Protein AF-0000000086878073 (afdb_homodimer)

Foldseek 3Di:
DPPQQAEDDDDDALPAQKDKDAQDFDAQVPWPFHPAFQWKKKKAWQAAWWWKDWQLAIAIDGHQKMFTAHHLIQMTIGADNVTGITMMMMTGHLVRLCVLVPPCSCVLCVVNVVCVVQVPTMDRHDPVRSVVLVVLSVLLVVLSVVSDPCSVVVNSVSVSVNSVSVSVVCVVPNDDPPRPGDDDPLSRVCSVCVQVVLLVDDDLCVSCVSSVHDSVVSQVRCCNRRVDGPVSSSLSQLLSQLLVVLQPDDDDLVVSCNSSRHPDSVVNQVSNCSHVVDGSVVSSVVVVD/DPPQQAEDDDDDALPAQKDKDAQDFDAQVPWPQHAAFQWKKKKAWQAAWWWKDWQLAIAIDGHQKMFTAHHLIQMTIGADNVTGITMMMMTGHLVRLCVLVPPCSCVLCVVNVVCVVQVPTMDRHDPVRSVVLVVLSVLLVVLSVVSDPCSVVVNSVSVSVNSVSVSVVCVVPNDDPPRPGDDDPLSRVCSVCVQVVLLVDDDLCVSCVSSVHDSVVSQVRCCNRRVDGPVSSSLSQLLSQLLVVLQPDDDDLVVSCNSSRHPDSVVNQVSNCSHVVDGSVVSSVVVVD

Secondary structure (DSSP, 8-state):
----SSB-PPPPBTTBSEEEEEEEE--GGG--S--B-SSEEEEEEEE-EEEEEETTEEEEEETTEEEEE-SS--EEEEE-SSSPPEEEEEEE-HHHHHHHHGGGHHHHHHHHHHHHHHT--EEEPPHHHHHHHHHHHHHHHHHHHH--TTHHHHHHHHHHHHHHHHHHHHHHSPPP----B-S-HHHHHHHHTHHHHHTT---HHHHHHHHTS-HHHHHHHHHHHHSS-HHHHHHHHHHHHHHHHHHH----HHHHHHHTT-S-HHHHHHHHHHHHSS-HHHHHHHHH-/----SSB-PPPPBTTBSEEEEEEEE--GGG--S--B-SSEEEEEEEE-EEEEEETTEEEEEETTEEEEE-TT--EEEEE-SSSPPEEEEEEE-HHHHHHHHGGGHHHHHHHHHHHHHHT--EEEPPHHHHHHHHHHHHHHHHHHHH--TTHHHHHHHHHHHHHHHHHHHHHHSPPP----B-S-HHHHHHHHTHHHHHTT---HHHHHHHHTS-HHHHHHHHHHHHSS-HHHHHHHHHHHHHHHHHHH----HHHHHHHTT-S-HHHHHHHHHHHHSS-HHHHHHHH--

Organism: NCBI:txid248903

Radius of gyration: 31.37 Å; Cα contacts (8 Å, |Δi|>4): 932; chains: 2; bounding box: 52×98×57 Å

Solvent-accessible surface area (backbone atoms only — not comparable to full-atom values): 30528 Å² total; per-residue (Å²): 128,80,76,40,82,43,48,42,85,79,71,58,41,91,89,36,65,32,35,73,48,74,68,42,67,50,52,76,84,66,54,77,65,35,40,27,33,71,38,28,36,41,38,41,29,71,34,42,28,31,35,30,23,46,75,46,42,36,31,62,41,39,55,38,30,34,35,51,42,39,42,61,40,49,35,28,74,45,42,33,88,88,47,38,27,26,28,29,39,41,37,34,36,64,66,55,43,41,69,59,45,48,90,52,23,63,65,58,52,41,52,40,52,47,23,62,74,68,67,40,43,58,38,80,49,53,73,70,52,42,53,53,53,48,49,38,52,50,52,33,50,51,27,64,69,64,65,47,92,61,20,67,58,50,30,52,42,39,49,50,53,48,46,50,53,51,45,51,46,40,70,78,52,60,67,62,69,74,67,53,71,31,78,59,66,53,57,40,56,47,36,66,49,38,74,76,36,42,58,77,59,79,45,64,62,60,51,13,54,73,54,71,47,51,51,68,57,42,53,50,52,44,26,68,54,54,59,38,49,70,66,58,46,52,51,52,49,26,43,47,50,36,53,53,49,47,72,74,46,86,68,51,69,64,56,43,33,50,72,35,36,42,92,41,65,71,57,39,52,53,51,36,24,54,66,70,72,42,46,70,70,55,49,40,54,60,70,74,95,127,82,74,41,83,45,45,41,85,79,72,58,41,91,88,37,65,32,36,72,47,74,69,42,65,49,50,77,83,66,53,77,69,34,36,27,34,70,37,30,36,39,36,40,28,70,35,43,29,31,36,32,24,46,75,47,41,37,30,63,40,38,56,38,29,34,36,52,44,40,42,61,40,48,36,29,74,44,44,33,88,88,45,38,27,27,29,30,39,41,35,32,36,64,66,55,43,44,69,59,45,48,88,52,22,62,65,59,52,42,53,39,51,48,23,59,75,68,69,40,42,58,38,80,47,52,73,70,54,40,53,52,52,49,48,38,51,50,50,32,50,51,28,64,68,65,66,47,92,61,20,65,57,50,31,53,43,39,49,50,52,47,46,51,53,51,47,51,45,40,71,77,52,61,66,63,68,72,66,54,71,31,76,59,65,54,55,40,54,49,36,66,48,37,74,76,36,43,57,76,59,78,45,66,65,61,52,12,55,74,52,72,46,51,52,66,56,43,52,50,52,44,26,68,54,56,64,38,49,71,66,58,46,51,51,51,48,27,43,46,49,34,54,53,47,48,73,75,46,86,70,50,70,64,56,43,32,49,71,35,37,42,93,41,67,70,57,38,51,53,52,36,23,54,67,70,72,43,44,69,67,56,49,41,54,59,70,74,96

Nearest PDB structures (foldseek):
  3w6v-assembly1_A  TM=9.487E-01  e=1.394E-05  Streptomyces griseus
  3lsg-assembly1_A  TM=8.887E-01  e=6.206E-06  Fusobacterium nucleatum subsp. nucleatum
  6nwj-assembly1_B  TM=7.439E-01  e=1.610E-06  Clostridium perfringens str. 13
  6nwo-assembly1_A  TM=7.585E-01  e=8.579E-06  Clostridium perfringens str. 13
  4fe7-assembly1_A-2  TM=6.976E-01  e=1.321E-05  Escherichia coli

Structure (mmCIF, N/CA/C/O backbone):
data_AF-0000000086878073-model_v1
#
loop_
_entity.id
_entity.type
_entity.pdbx_description
1 polymer 'Helix-turn-helix transcriptional regulator'
#
loop_
_atom_site.group_PDB
_atom_site.id
_atom_site.type_symbol
_atom_site.label_atom_id
_atom_site.label_alt_id
_atom_site.label_comp_id
_atom_site.label_asym_id
_atom_site.label_entity_id
_atom_site.label_seq_id
_atom_site.pdbx_PDB_ins_code
_atom_site.Cartn_x
_atom_site.Cartn_y
_atom_site.Cartn_z
_atom_site.occupancy
_atom_site.B_iso_or_equiv
_atom_site.auth_seq_id
_atom_site.auth_comp_id
_atom_site.auth_asym_id
_atom_site.auth_atom_id
_atom_site.pdbx_PDB_model_num
ATOM 1 N N . MET A 1 1 ? -24.391 30.094 0.155 1 30.89 1 MET A N 1
ATOM 2 C CA . MET A 1 1 ? -23.469 29.359 1.034 1 30.89 1 MET A CA 1
ATOM 3 C C . MET A 1 1 ? -22.375 30.281 1.552 1 30.89 1 MET A C 1
ATOM 5 O O . MET A 1 1 ? -21.625 30.859 0.766 1 30.89 1 MET A O 1
ATOM 9 N N . VAL A 1 2 ? -22.531 30.844 2.541 1 42.38 2 VAL A N 1
ATOM 10 C CA . VAL A 1 2 ? -21.703 31.906 3.1 1 42.38 2 VAL A CA 1
ATOM 11 C C . VAL A 1 2 ? -20.25 31.438 3.195 1 42.38 2 VAL A C 1
ATOM 13 O O . VAL A 1 2 ? -19.969 30.438 3.863 1 42.38 2 VAL A O 1
ATOM 16 N N . HIS A 1 3 ? -19.469 31.766 2.289 1 47.47 3 HIS A N 1
ATOM 17 C CA . HIS A 1 3 ? -18.062 31.375 2.158 1 47.47 3 HIS A CA 1
ATOM 18 C C . HIS A 1 3 ? -17.281 31.719 3.422 1 47.47 3 HIS A C 1
ATOM 20 O O . HIS A 1 3 ? -17.375 32.844 3.93 1 47.47 3 HIS A O 1
ATOM 26 N N . SER A 1 4 ? -17.062 30.703 4.25 1 54.59 4 SER A N 1
ATOM 27 C CA . SER A 1 4 ? -16.25 30.922 5.441 1 54.59 4 SER A CA 1
ATOM 28 C C . SER A 1 4 ? -14.906 31.547 5.098 1 54.59 4 SER A C 1
ATOM 30 O O . SER A 1 4 ? -14.25 31.125 4.141 1 54.59 4 SER A O 1
ATOM 32 N N . PRO A 1 5 ? -14.625 32.688 5.645 1 55.56 5 PRO A N 1
ATOM 33 C CA . PRO A 1 5 ? -13.383 33.406 5.363 1 55.56 5 PRO A CA 1
ATOM 34 C C . PRO A 1 5 ? -12.141 32.594 5.703 1 55.56 5 PRO A C 1
ATOM 36 O O . PRO A 1 5 ? -11.039 32.938 5.258 1 55.56 5 PRO A O 1
ATOM 39 N N . VAL A 1 6 ? -12.344 31.438 6.387 1 66.25 6 VAL A N 1
ATOM 40 C CA . VAL A 1 6 ? -11.164 30.75 6.91 1 66.25 6 VAL A CA 1
ATOM 41 C C . VAL A 1 6 ? -11.086 29.344 6.324 1 66.25 6 VAL A C 1
ATOM 43 O O . VAL A 1 6 ? -10 28.766 6.238 1 66.25 6 VAL A O 1
ATOM 46 N N . ARG A 1 7 ? -12.148 28.938 5.809 1 69.25 7 ARG A N 1
ATOM 47 C CA . ARG A 1 7 ? -12.172 27.531 5.379 1 69.25 7 ARG A CA 1
ATOM 48 C C . ARG A 1 7 ? -11.898 27.422 3.885 1 69.25 7 ARG A C 1
ATOM 50 O O . ARG A 1 7 ? -12.383 28.234 3.092 1 69.25 7 ARG A O 1
ATOM 57 N N . THR A 1 8 ? -11.023 26.531 3.488 1 69.38 8 THR A N 1
ATOM 58 C CA . THR A 1 8 ? -10.703 26.25 2.096 1 69.38 8 THR A CA 1
ATOM 59 C C . THR A 1 8 ? -11.164 24.844 1.713 1 69.38 8 THR A C 1
ATOM 61 O O . THR A 1 8 ? -11.039 23.906 2.502 1 69.38 8 THR A O 1
ATOM 64 N N . THR A 1 9 ? -11.82 24.812 0.598 1 68.12 9 THR A N 1
ATOM 65 C CA . THR A 1 9 ? -12.195 23.5 0.065 1 68.12 9 THR A CA 1
ATOM 66 C C . THR A 1 9 ? -11.109 22.953 -0.854 1 68.12 9 THR A C 1
ATOM 68 O O . THR A 1 9 ? -10.672 23.641 -1.783 1 68.12 9 THR A O 1
ATOM 71 N N . ILE A 1 10 ? -10.633 21.828 -0.521 1 72.94 10 ILE A N 1
ATOM 72 C CA . ILE A 1 10 ? -9.602 21.188 -1.328 1 72.94 10 ILE A CA 1
ATOM 73 C C . ILE A 1 10 ? -10.25 20.328 -2.414 1 72.94 10 ILE A C 1
ATOM 75 O O . ILE A 1 10 ? -11.148 19.531 -2.131 1 72.94 10 ILE A O 1
ATOM 79 N N . GLN A 1 11 ? -9.828 20.531 -3.594 1 71.94 11 GLN A N 1
ATOM 80 C CA . GLN A 1 11 ? -10.359 19.75 -4.707 1 71.94 11 GLN A CA 1
ATOM 81 C C . GLN A 1 11 ? -9.664 18.391 -4.816 1 71.94 11 GLN A C 1
ATOM 83 O O . GLN A 1 11 ? -8.445 18.328 -4.965 1 71.94 11 GLN A O 1
ATOM 88 N N . ALA A 1 12 ? -10.484 17.359 -4.805 1 78 12 ALA A N 1
ATOM 89 C CA . ALA A 1 12 ? -9.977 15.984 -4.918 1 78 12 ALA A CA 1
ATOM 90 C C . ALA A 1 12 ? -9.438 15.711 -6.316 1 78 12 ALA A C 1
ATOM 92 O O . ALA A 1 12 ? -9.852 16.359 -7.285 1 78 12 ALA A O 1
ATOM 93 N N . GLU A 1 13 ? -8.484 14.922 -6.379 1 74.62 13 GLU A N 1
ATOM 94 C CA . GLU A 1 13 ? -7.914 14.453 -7.645 1 74.62 13 GLU A CA 1
ATOM 95 C C . GLU A 1 13 ? -8.211 12.977 -7.871 1 74.62 13 GLU A C 1
ATOM 97 O O . GLU A 1 13 ? -8.211 12.188 -6.926 1 74.62 13 GLU A O 1
ATOM 102 N N . SER A 1 14 ? -8.43 12.617 -9.117 1 70 14 SER A N 1
ATOM 103 C CA . SER A 1 14 ? -8.555 11.242 -9.586 1 70 14 SER A CA 1
ATOM 104 C C . SER A 1 14 ? -9.703 10.523 -8.883 1 70 14 SER A C 1
ATOM 106 O O . SER A 1 14 ? -9.609 9.32 -8.617 1 70 14 SER A O 1
ATOM 108 N N . GLY A 1 15 ? -10.641 11.344 -8.297 1 76.81 15 GLY A N 1
ATOM 109 C CA . GLY A 1 15 ? -11.852 10.758 -7.742 1 76.81 15 GLY A CA 1
ATOM 110 C C . GLY A 1 15 ? -11.688 10.312 -6.301 1 76.81 15 GLY A C 1
ATOM 111 O O . GLY A 1 15 ? -12.594 9.688 -5.734 1 76.81 15 GLY A O 1
ATOM 112 N N . ILE A 1 16 ? -10.508 10.5 -5.816 1 84.19 16 ILE A N 1
ATOM 113 C CA . ILE A 1 16 ? -10.328 10.188 -4.402 1 84.19 16 ILE A CA 1
ATOM 114 C C . ILE A 1 16 ? -10.039 11.469 -3.621 1 84.19 16 ILE A C 1
ATOM 116 O O . ILE A 1 16 ? -9.516 12.438 -4.176 1 84.19 16 ILE A O 1
ATOM 120 N N . PRO A 1 17 ? -10.43 11.531 -2.438 1 89.94 17 PRO A N 1
ATOM 121 C CA . PRO A 1 17 ? -10.18 12.719 -1.621 1 89.94 17 PRO A CA 1
ATOM 122 C C . PRO A 1 17 ? -8.711 12.883 -1.247 1 89.94 17 PRO A C 1
ATOM 124 O O . PRO A 1 17 ? -8.359 12.828 -0.066 1 89.94 17 PRO A O 1
ATOM 127 N N . PHE A 1 18 ? -7.938 13.047 -2.285 1 93.44 18 PHE A N 1
ATOM 128 C CA . PHE A 1 18 ? -6.492 13.227 -2.232 1 93.44 18 PHE A CA 1
ATOM 129 C C . PHE A 1 18 ? -6.035 14.258 -3.258 1 93.44 18 PHE A C 1
ATOM 131 O O . PHE A 1 18 ? -6.582 14.328 -4.359 1 93.44 18 PHE A O 1
ATOM 138 N N . ARG A 1 19 ? -5.051 15.055 -2.822 1 93.31 19 ARG A N 1
ATOM 139 C CA . ARG A 1 19 ? -4.48 16.047 -3.732 1 93.31 19 ARG A CA 1
ATOM 140 C C . ARG A 1 19 ? -2.988 16.234 -3.469 1 93.31 19 ARG A C 1
ATOM 142 O O . ARG A 1 19 ? -2.559 16.266 -2.314 1 93.31 19 ARG A O 1
ATOM 149 N N . LEU A 1 20 ? -2.234 16.266 -4.551 1 95.62 20 LEU A N 1
ATOM 150 C CA . LEU A 1 20 ? -0.808 16.562 -4.469 1 95.62 20 LEU A CA 1
ATOM 151 C C . LEU A 1 20 ? -0.472 17.828 -5.238 1 95.62 20 LEU A C 1
ATOM 153 O O . LEU A 1 20 ? -0.764 17.938 -6.434 1 95.62 20 LEU A O 1
ATOM 157 N N . VAL A 1 21 ? -0.062 18.812 -4.574 1 94.12 21 VAL A N 1
ATOM 158 C CA . VAL A 1 21 ? 0.632 19.922 -5.215 1 94.12 21 VAL A CA 1
ATOM 159 C C . VAL A 1 21 ? 2.129 19.641 -5.273 1 94.12 21 VAL A C 1
ATOM 161 O O . VAL A 1 21 ? 2.811 19.641 -4.246 1 94.12 21 VAL A O 1
ATOM 164 N N . TYR A 1 22 ? 2.625 19.391 -6.445 1 96 22 TYR A N 1
ATOM 165 C CA . TYR A 1 22 ? 3.951 18.797 -6.613 1 96 22 TYR A CA 1
ATOM 166 C C . TYR A 1 22 ? 4.988 19.875 -6.918 1 96 22 TYR A C 1
ATOM 168 O O . TYR A 1 22 ? 4.891 20.562 -7.93 1 96 22 TYR A O 1
ATOM 176 N N . ALA A 1 23 ? 5.969 20.016 -6.074 1 96.31 23 ALA A N 1
ATOM 177 C CA . ALA A 1 23 ? 7.164 20.844 -6.238 1 96.31 23 ALA A CA 1
ATOM 178 C C . ALA A 1 23 ? 6.805 22.234 -6.754 1 96.31 23 ALA A C 1
ATOM 180 O O . ALA A 1 23 ? 7.383 22.703 -7.734 1 96.31 23 ALA A O 1
ATOM 181 N N . ASP A 1 24 ? 5.867 22.797 -6.113 1 93.44 24 ASP A N 1
ATOM 182 C CA . ASP A 1 24 ? 5.375 24.109 -6.504 1 93.44 24 ASP A CA 1
ATOM 183 C C . ASP A 1 24 ? 6.172 25.219 -5.816 1 93.44 24 ASP A C 1
ATOM 185 O O . ASP A 1 24 ? 6.5 25.109 -4.633 1 93.44 24 ASP A O 1
ATOM 189 N N . THR A 1 25 ? 6.574 26.188 -6.586 1 91.38 25 THR A N 1
ATOM 190 C CA . THR A 1 25 ? 7.246 27.359 -6.031 1 91.38 25 THR A CA 1
ATOM 191 C C . THR A 1 25 ? 6.25 28.5 -5.801 1 91.38 25 THR A C 1
ATOM 193 O O . THR A 1 25 ? 5.66 29.016 -6.75 1 91.38 25 THR A O 1
ATOM 196 N N . LYS A 1 26 ? 5.961 28.688 -4.617 1 75.75 26 LYS A N 1
ATOM 197 C CA . LYS A 1 26 ? 4.918 29.625 -4.23 1 75.75 26 LYS A CA 1
ATOM 198 C C . LYS A 1 26 ? 5.418 31.062 -4.348 1 75.75 26 LYS A C 1
ATOM 200 O O . LYS A 1 26 ? 6.469 31.406 -3.805 1 75.75 26 LYS A O 1
ATOM 205 N N . ALA A 1 27 ? 4.656 31.719 -5.312 1 69.31 27 ALA A N 1
ATOM 206 C CA . ALA A 1 27 ? 4.871 33.156 -5.293 1 69.31 27 ALA A CA 1
ATOM 207 C C . ALA A 1 27 ? 4.031 33.812 -4.207 1 69.31 27 ALA A C 1
ATOM 209 O O . ALA A 1 27 ? 2.943 33.344 -3.875 1 69.31 27 ALA A O 1
ATOM 210 N N . PRO A 1 28 ? 4.602 34.688 -3.432 1 57.31 28 PRO A N 1
ATOM 211 C CA . PRO A 1 28 ? 3.912 35.344 -2.32 1 57.31 28 PRO A CA 1
ATOM 212 C C . PRO A 1 28 ? 2.453 35.656 -2.639 1 57.31 28 PRO A C 1
ATOM 214 O O . PRO A 1 28 ? 1.604 35.656 -1.744 1 57.31 28 PRO A O 1
ATOM 217 N N . GLN A 1 29 ? 2.086 35.781 -3.898 1 53.06 29 GLN A N 1
ATOM 218 C CA . GLN A 1 29 ? 0.751 36.25 -4.258 1 53.06 29 GLN A CA 1
ATOM 219 C C . GLN A 1 29 ? -0.239 35.094 -4.328 1 53.06 29 GLN A C 1
ATOM 221 O O . GLN A 1 29 ? -1.452 35.281 -4.266 1 53.06 29 GLN A O 1
ATOM 226 N N . ASN A 1 30 ? 0.27 33.875 -4.445 1 52.62 30 ASN A N 1
ATOM 227 C CA . ASN A 1 30 ? -0.633 32.781 -4.77 1 52.62 30 ASN A CA 1
ATOM 228 C C . ASN A 1 30 ? -0.966 31.953 -3.541 1 52.62 30 ASN A C 1
ATOM 230 O O . ASN A 1 30 ? -1.455 30.828 -3.664 1 52.62 30 ASN A O 1
ATOM 234 N N . GLU A 1 31 ? -0.619 32.438 -2.498 1 53.06 31 GLU A N 1
ATOM 235 C CA . GLU A 1 31 ? -0.904 31.547 -1.376 1 53.06 31 GLU A CA 1
ATOM 236 C C . GLU A 1 31 ? -2.402 31.469 -1.097 1 53.06 31 GLU A C 1
ATOM 238 O O . GLU A 1 31 ? -3.109 32.469 -1.208 1 53.06 31 GLU A O 1
ATOM 243 N N . LEU A 1 32 ? -2.947 30.328 -1.278 1 50.22 32 LEU A N 1
ATOM 244 C CA . LEU A 1 32 ? -4.348 30.141 -0.917 1 50.22 32 LEU A CA 1
ATOM 245 C C . LEU A 1 32 ? -4.641 30.75 0.452 1 50.22 32 LEU A C 1
ATOM 247 O O . LEU A 1 32 ? -3.85 30.594 1.385 1 50.22 32 LEU A O 1
ATOM 251 N N . PRO A 1 33 ? -5.379 31.828 0.405 1 46.91 33 PRO A N 1
ATOM 252 C CA . PRO A 1 33 ? -5.645 32.531 1.65 1 46.91 33 PRO A CA 1
ATOM 253 C C . PRO A 1 33 ? -5.75 31.625 2.859 1 46.91 33 PRO A C 1
ATOM 255 O O . PRO A 1 33 ? -5.031 31.797 3.846 1 46.91 33 PRO A O 1
ATOM 258 N N . ASP A 1 34 ? -7.16 31.312 3.283 1 52.81 34 ASP A N 1
ATOM 259 C CA . ASP A 1 34 ? -7.613 30.844 4.59 1 52.81 34 ASP A CA 1
ATOM 260 C C . ASP A 1 34 ? -7.555 29.328 4.676 1 52.81 34 ASP A C 1
ATOM 262 O O . ASP A 1 34 ? -8.078 28.625 3.805 1 52.81 34 ASP A O 1
ATOM 266 N N . HIS A 1 35 ? -6.562 28.781 5.48 1 69.75 35 HIS A N 1
ATOM 267 C CA . HIS A 1 35 ? -6.062 27.406 5.48 1 69.75 35 HIS A CA 1
ATOM 268 C C . HIS A 1 35 ? -6.656 26.609 6.633 1 69.75 35 HIS A C 1
ATOM 270 O O . HIS A 1 35 ? -5.953 26.266 7.586 1 69.75 35 HIS A O 1
ATOM 276 N N . LEU A 1 36 ? -8.125 26.797 6.688 1 74.69 36 LEU A N 1
ATOM 277 C CA . LEU A 1 36 ? -8.719 25.766 7.535 1 74.69 36 LEU A CA 1
ATOM 278 C C . LEU A 1 36 ? -9.445 24.719 6.691 1 74.69 36 LEU A C 1
ATOM 280 O O . LEU A 1 36 ? -10.273 25.062 5.848 1 74.69 36 LEU A O 1
ATOM 284 N N . HIS A 1 37 ? -8.984 23.562 6.766 1 78.81 37 HIS A N 1
ATOM 285 C CA . HIS A 1 37 ? -9.648 22.453 6.117 1 78.81 37 HIS A CA 1
ATOM 286 C C . HIS A 1 37 ? -9.562 21.188 6.969 1 78.81 37 HIS A C 1
ATOM 288 O O . HIS A 1 37 ? -8.734 21.109 7.883 1 78.81 37 HIS A O 1
ATOM 294 N N . ASP A 1 38 ? -10.453 20.234 6.625 1 85.12 38 ASP A N 1
ATOM 295 C CA . ASP A 1 38 ? -10.555 19.031 7.449 1 85.12 38 ASP A CA 1
ATOM 296 C C . ASP A 1 38 ? -9.586 17.953 6.969 1 85.12 38 ASP A C 1
ATOM 298 O O . ASP A 1 38 ? -9.469 16.891 7.594 1 85.12 38 ASP A O 1
ATOM 302 N N . TRP A 1 39 ? -8.883 18.203 5.918 1 89.81 39 TRP A N 1
ATOM 303 C CA . TRP A 1 39 ? -7.938 17.219 5.398 1 89.81 39 TRP A CA 1
ATOM 304 C C . TRP A 1 39 ? -6.582 17.359 6.082 1 89.81 39 TRP A C 1
ATOM 306 O O . TRP A 1 39 ? -6.184 18.469 6.465 1 89.81 39 TRP A O 1
ATOM 316 N N . HIS A 1 40 ? -5.969 16.266 6.312 1 94.56 40 HIS A N 1
ATOM 317 C CA . HIS A 1 40 ? -4.578 16.312 6.754 1 94.56 40 HIS A CA 1
ATOM 318 C C . HIS A 1 40 ? -3.66 16.812 5.645 1 94.56 40 HIS A C 1
ATOM 320 O O . HIS A 1 40 ? -3.98 16.672 4.461 1 94.56 40 HIS A O 1
ATOM 326 N N . GLU A 1 41 ? -2.604 17.406 6.074 1 94.81 41 GLU A N 1
ATOM 327 C CA . GLU A 1 41 ? -1.65 17.953 5.121 1 94.81 41 GLU A CA 1
ATOM 328 C C . GLU A 1 41 ? -0.215 17.625 5.52 1 94.81 41 GLU A C 1
ATOM 330 O O . GLU A 1 41 ? 0.139 17.703 6.699 1 94.81 41 GLU A O 1
ATOM 335 N N . ILE A 1 42 ? 0.603 17.156 4.566 1 97.56 42 ILE A N 1
ATOM 336 C CA . ILE A 1 42 ? 2.043 16.984 4.727 1 97.56 42 ILE A CA 1
ATOM 337 C C . ILE A 1 42 ? 2.785 17.875 3.729 1 97.56 42 ILE A C 1
ATOM 339 O O . ILE A 1 42 ? 2.521 17.812 2.525 1 97.56 42 ILE A O 1
ATOM 343 N N . ILE A 1 43 ? 3.684 18.688 4.195 1 97.12 43 ILE A N 1
ATOM 344 C CA . ILE A 1 43 ? 4.453 19.562 3.334 1 97.12 43 ILE A CA 1
ATOM 345 C C . ILE A 1 43 ? 5.938 19.203 3.412 1 97.12 43 ILE A C 1
ATOM 347 O O . ILE A 1 43 ? 6.488 19.062 4.504 1 97.12 43 ILE A O 1
ATOM 351 N N . TYR A 1 44 ? 6.559 19 2.312 1 98.38 44 TYR A N 1
ATOM 352 C CA . TYR A 1 44 ? 8 18.797 2.227 1 98.38 44 TYR A CA 1
ATOM 353 C C . TYR A 1 44 ? 8.672 19.938 1.471 1 98.38 44 TYR A C 1
ATOM 355 O O . TYR A 1 44 ? 8.266 20.281 0.354 1 98.38 44 TYR A O 1
ATOM 363 N N . VAL A 1 45 ? 9.68 20.547 2.057 1 97.69 45 VAL A N 1
ATOM 364 C CA . VAL A 1 45 ? 10.359 21.703 1.473 1 97.69 45 VAL A CA 1
ATOM 365 C C . VAL A 1 45 ? 11.633 21.234 0.764 1 97.69 45 VAL A C 1
ATOM 367 O O . VAL A 1 45 ? 12.547 20.703 1.397 1 97.69 45 VAL A O 1
ATOM 370 N N . TYR A 1 46 ? 11.703 21.484 -0.516 1 98 46 TYR A N 1
ATOM 371 C CA . TYR A 1 46 ? 12.867 21.109 -1.312 1 98 46 TYR A CA 1
ATOM 372 C C . TYR A 1 46 ? 13.969 22.156 -1.197 1 98 46 TYR A C 1
ATOM 374 O O . TYR A 1 46 ? 15.156 21.812 -1.127 1 98 46 TYR A O 1
ATOM 382 N N . ARG A 1 47 ? 13.562 23.406 -1.273 1 97.25 47 ARG A N 1
ATOM 383 C CA . ARG A 1 47 ? 14.492 24.531 -1.253 1 97.25 47 ARG A CA 1
ATOM 384 C C . ARG A 1 47 ? 13.781 25.828 -0.903 1 97.25 47 ARG A C 1
ATOM 386 O O . ARG A 1 47 ? 12.547 25.875 -0.854 1 97.25 47 ARG A O 1
ATOM 393 N N . GLY A 1 48 ? 14.633 26.859 -0.652 1 95.81 48 GLY A N 1
ATOM 394 C CA . GLY A 1 48 ? 14.109 28.172 -0.304 1 95.81 48 GLY A CA 1
ATOM 395 C C . GLY A 1 48 ? 13.883 28.344 1.186 1 95.81 48 GLY A C 1
ATOM 396 O O . GLY A 1 48 ? 14.375 27.547 1.991 1 95.81 48 GLY A O 1
ATOM 397 N N . GLN A 1 49 ? 13.258 29.531 1.45 1 93.62 49 GLN A N 1
ATOM 398 C CA . GLN A 1 49 ? 13 29.859 2.85 1 93.62 49 GLN A CA 1
ATOM 399 C C . GLN A 1 49 ? 11.656 30.562 3.01 1 93.62 49 GLN A C 1
ATOM 401 O O . GLN A 1 49 ? 11.109 31.094 2.041 1 93.62 49 GLN A O 1
ATOM 406 N N . GLY A 1 50 ? 11.188 30.516 4.242 1 92.12 50 GLY A N 1
ATOM 407 C CA . GLY A 1 50 ? 9.938 31.172 4.578 1 92.12 50 GLY A CA 1
ATOM 408 C C . GLY A 1 50 ? 9.523 30.984 6.023 1 92.12 50 GLY A C 1
ATOM 409 O O . GLY A 1 50 ? 10.344 30.594 6.859 1 92.12 50 GLY A O 1
ATOM 410 N N . THR A 1 51 ? 8.328 31.484 6.273 1 91.75 51 THR A N 1
ATOM 411 C CA . THR A 1 51 ? 7.711 31.297 7.582 1 91.75 51 THR A CA 1
ATOM 412 C C . THR A 1 51 ? 6.34 30.641 7.445 1 91.75 51 THR A C 1
ATOM 414 O O . THR A 1 51 ? 5.633 30.859 6.461 1 91.75 51 THR A O 1
ATOM 417 N N . ILE A 1 52 ? 6.086 29.781 8.352 1 92.19 52 ILE A N 1
ATOM 418 C CA . ILE A 1 52 ? 4.762 29.172 8.328 1 92.19 52 ILE A CA 1
ATOM 419 C C . ILE A 1 52 ? 4.113 29.312 9.703 1 92.19 52 ILE A C 1
ATOM 421 O O . ILE A 1 52 ? 4.777 29.141 10.727 1 92.19 52 ILE A O 1
ATOM 425 N N . PHE A 1 53 ? 2.879 29.734 9.664 1 91.75 53 PHE A N 1
ATOM 426 C CA . PHE A 1 53 ? 2.045 29.766 10.859 1 91.75 53 PHE A CA 1
ATOM 427 C C . PHE A 1 53 ? 1.201 28.5 10.977 1 91.75 53 PHE A C 1
ATOM 429 O O . PHE A 1 53 ? 0.498 28.125 10.031 1 91.75 53 PHE A O 1
ATOM 436 N N . ILE A 1 54 ? 1.355 27.844 12.07 1 91.62 54 ILE A N 1
ATOM 437 C CA . ILE A 1 54 ? 0.536 26.656 12.336 1 91.62 54 ILE A CA 1
ATOM 438 C C . ILE A 1 54 ? -0.015 26.719 13.758 1 91.62 54 ILE A C 1
ATOM 440 O O . ILE A 1 54 ? 0.749 26.75 14.727 1 91.62 54 ILE A O 1
ATOM 444 N N . ASP A 1 55 ? -1.333 26.672 13.82 1 89.31 55 ASP A N 1
ATOM 445 C CA . ASP A 1 55 ? -2.037 26.641 15.102 1 89.31 55 ASP A CA 1
ATOM 446 C C . ASP A 1 55 ? -1.686 27.859 15.953 1 89.31 55 ASP A C 1
ATOM 448 O O . ASP A 1 55 ? -2.258 28.938 15.773 1 89.31 55 ASP A O 1
ATOM 452 N N . THR A 1 56 ? -0.649 27.766 16.812 1 86.81 56 THR A N 1
ATOM 453 C CA . THR A 1 56 ? -0.312 28.875 17.703 1 86.81 56 THR A CA 1
ATOM 454 C C . THR A 1 56 ? 1.17 29.219 17.594 1 86.81 56 THR A C 1
ATOM 456 O O . THR A 1 56 ? 1.744 29.812 18.516 1 86.81 56 THR A O 1
ATOM 459 N N . GLY A 1 57 ? 1.757 28.797 16.484 1 88.25 57 GLY A N 1
ATOM 460 C CA . GLY A 1 57 ? 3.191 29.031 16.406 1 88.25 57 GLY A CA 1
ATOM 461 C C . GLY A 1 57 ? 3.66 29.422 15.016 1 88.25 57 GLY A C 1
ATOM 462 O O . GLY A 1 57 ? 2.969 29.156 14.031 1 88.25 57 GLY A O 1
ATOM 463 N N . LEU A 1 58 ? 4.777 30.141 15.055 1 91.38 58 LEU A N 1
ATOM 464 C CA . LEU A 1 58 ? 5.484 30.484 13.82 1 91.38 58 LEU A CA 1
ATOM 465 C C . LEU A 1 58 ? 6.766 29.656 13.695 1 91.38 58 LEU A C 1
ATOM 467 O O . LEU A 1 58 ? 7.535 29.547 14.648 1 91.38 58 LEU A O 1
ATOM 471 N N . GLU A 1 59 ? 6.91 29.031 12.523 1 91.44 59 GLU A N 1
ATOM 472 C CA . GLU A 1 59 ? 8.102 28.234 12.258 1 91.44 59 GLU A CA 1
ATOM 473 C C . GLU A 1 59 ? 8.789 28.688 10.969 1 91.44 59 GLU A C 1
ATOM 475 O O . GLU A 1 59 ? 8.133 29.141 10.039 1 91.44 59 GLU A O 1
ATOM 480 N N . ASP A 1 60 ? 10.125 28.547 11.008 1 92.88 60 ASP A N 1
ATOM 481 C CA . ASP A 1 60 ? 10.852 28.781 9.766 1 92.88 60 ASP A CA 1
ATOM 482 C C . ASP A 1 60 ? 10.68 27.609 8.797 1 92.88 60 ASP A C 1
ATOM 484 O O . ASP A 1 60 ? 10.508 26.469 9.219 1 92.88 60 ASP A O 1
ATOM 488 N N . MET A 1 61 ? 10.703 27.891 7.574 1 94.12 61 MET A N 1
ATOM 489 C CA . MET A 1 61 ? 10.734 26.891 6.504 1 94.12 61 MET A CA 1
ATOM 490 C C . MET A 1 61 ? 12.086 26.891 5.805 1 94.12 61 MET A C 1
ATOM 492 O O . MET A 1 61 ? 12.578 27.938 5.375 1 94.12 61 MET A O 1
ATOM 496 N N . GLN A 1 62 ? 12.703 25.828 5.738 1 95.38 62 GLN A N 1
ATOM 497 C CA . GLN A 1 62 ? 13.961 25.672 5.008 1 95.38 62 GLN A CA 1
ATOM 498 C C . GLN A 1 62 ? 14.055 24.297 4.363 1 95.38 62 GLN A C 1
ATOM 500 O O . GLN A 1 62 ? 13.273 23.391 4.688 1 95.38 62 GLN A O 1
ATOM 505 N N . ALA A 1 63 ? 15.031 24.109 3.494 1 97.06 63 ALA A N 1
ATOM 506 C CA . ALA A 1 63 ? 15.227 22.844 2.797 1 97.06 63 ALA A CA 1
ATOM 507 C C . ALA A 1 63 ? 15.352 21.688 3.785 1 97.06 63 ALA A C 1
ATOM 509 O O . ALA A 1 63 ? 16.109 21.781 4.758 1 97.06 63 ALA A O 1
ATOM 510 N N . GLY A 1 64 ? 14.57 20.625 3.514 1 97.5 64 GLY A N 1
ATOM 511 C CA . GLY A 1 64 ? 14.648 19.438 4.352 1 97.5 64 GLY A CA 1
ATOM 512 C C . GLY A 1 64 ? 13.602 19.422 5.457 1 97.5 64 GLY A C 1
ATOM 513 O O . GLY A 1 64 ? 13.438 18.406 6.141 1 97.5 64 GLY A O 1
ATOM 514 N N . ASP A 1 65 ? 12.859 20.516 5.574 1 96.62 65 ASP A N 1
ATOM 515 C CA . ASP A 1 65 ? 11.789 20.547 6.566 1 96.62 65 ASP A CA 1
ATOM 516 C C . ASP A 1 65 ? 10.57 19.75 6.086 1 96.62 65 ASP A C 1
ATOM 518 O O . ASP A 1 65 ? 10.242 19.781 4.898 1 96.62 65 ASP A O 1
ATOM 522 N N . LEU A 1 66 ? 9.984 19.078 6.996 1 97.94 66 LEU A N 1
ATOM 523 C CA . LEU A 1 66 ? 8.711 18.391 6.773 1 97.94 66 LEU A CA 1
ATOM 524 C C . LEU A 1 66 ? 7.684 18.812 7.816 1 97.94 66 LEU A C 1
ATOM 526 O O . LEU A 1 66 ? 7.973 18.812 9.016 1 97.94 66 LEU A O 1
ATOM 530 N N . PHE A 1 67 ? 6.535 19.234 7.375 1 96.5 67 PHE A N 1
ATOM 531 C CA . PHE A 1 67 ? 5.461 19.641 8.266 1 96.5 67 PHE A CA 1
ATOM 532 C C . PHE A 1 67 ? 4.301 18.656 8.203 1 96.5 67 PHE A C 1
ATOM 534 O O . PHE A 1 67 ? 3.865 18.266 7.117 1 96.5 67 PHE A O 1
ATOM 541 N N . ILE A 1 68 ? 3.861 18.219 9.297 1 97.31 68 ILE A N 1
ATOM 542 C CA . ILE A 1 68 ? 2.686 17.359 9.438 1 97.31 68 ILE A CA 1
ATOM 543 C C . ILE A 1 68 ? 1.554 18.156 10.094 1 97.31 68 ILE A C 1
ATOM 545 O O . ILE A 1 68 ? 1.615 18.453 11.289 1 97.31 68 ILE A O 1
ATOM 549 N N . ILE A 1 69 ? 0.481 18.469 9.367 1 95 69 ILE A N 1
ATOM 550 C CA . ILE A 1 69 ? -0.576 19.359 9.812 1 95 69 ILE A CA 1
ATOM 551 C C . ILE A 1 69 ? -1.905 18.609 9.867 1 95 69 ILE A C 1
ATOM 553 O O . ILE A 1 69 ? -2.49 18.312 8.82 1 95 69 ILE A O 1
ATOM 557 N N . PRO A 1 70 ? -2.402 18.344 11.07 1 94 70 PRO A N 1
ATOM 558 C CA . PRO A 1 70 ? -3.703 17.672 11.188 1 94 70 PRO A CA 1
ATOM 559 C C . PRO A 1 70 ? -4.844 18.516 10.609 1 94 70 PRO A C 1
ATOM 561 O O . PRO A 1 70 ? -4.766 19.734 10.578 1 94 70 PRO A O 1
ATOM 564 N N . GLY A 1 71 ? -5.844 17.781 10.125 1 90.06 71 GLY A N 1
ATOM 565 C CA . GLY A 1 71 ? -7.055 18.484 9.727 1 90.06 71 GLY A CA 1
ATOM 566 C C . GLY A 1 71 ? -7.594 19.391 10.812 1 90.06 71 GLY A C 1
ATOM 567 O O . GLY A 1 71 ? -7.43 19.109 12.008 1 90.06 71 GLY A O 1
ATOM 568 N N . SER A 1 72 ? -8.164 20.531 10.32 1 86.25 72 SER A N 1
ATOM 569 C CA . SER A 1 72 ? -8.781 21.5 11.211 1 86.25 72 SER A CA 1
ATOM 570 C C . SER A 1 72 ? -7.73 22.266 12.016 1 86.25 72 SER A C 1
ATOM 572 O O . SER A 1 72 ? -7.922 22.516 13.203 1 86.25 72 SER A O 1
ATOM 574 N N . THR A 1 73 ? -6.629 22.406 11.453 1 88.38 73 THR A N 1
ATOM 575 C CA . THR A 1 73 ? -5.566 23.234 12.008 1 88.38 73 THR A CA 1
ATOM 576 C C . THR A 1 73 ? -5.352 24.484 11.164 1 88.38 73 THR A C 1
ATOM 578 O O . THR A 1 73 ? -5.141 24.391 9.953 1 88.38 73 THR A O 1
ATOM 581 N N . VAL A 1 74 ? -5.461 25.609 11.789 1 87.06 74 VAL A N 1
ATOM 582 C CA . VAL A 1 74 ? -5.234 26.859 11.062 1 87.06 74 VAL A CA 1
ATOM 583 C C . VAL A 1 74 ? -3.756 26.984 10.695 1 87.06 74 VAL A C 1
ATOM 585 O O . VAL A 1 74 ? -2.881 26.703 11.516 1 87.06 74 VAL A O 1
ATOM 588 N N . HIS A 1 75 ? -3.453 27.281 9.43 1 89.81 75 HIS A N 1
ATOM 589 C CA . HIS A 1 75 ? -2.062 27.438 9.016 1 89.81 75 HIS A CA 1
ATOM 590 C C . HIS A 1 75 ? -1.948 28.297 7.758 1 89.81 75 HIS A C 1
ATOM 592 O O . HIS A 1 75 ? -2.924 28.453 7.023 1 89.81 75 HIS A O 1
ATOM 598 N N . ARG A 1 76 ? -0.774 28.859 7.641 1 88.38 76 ARG A N 1
ATOM 599 C CA . ARG A 1 76 ? -0.441 29.703 6.504 1 88.38 76 ARG A CA 1
ATOM 600 C C . ARG A 1 76 ? 1.062 29.703 6.242 1 88.38 76 ARG A C 1
ATOM 602 O O . ARG A 1 76 ? 1.858 29.875 7.168 1 88.38 76 ARG A O 1
ATOM 609 N N . ALA A 1 77 ? 1.336 29.578 4.996 1 89.12 77 ALA A N 1
ATOM 610 C CA . ALA A 1 77 ? 2.736 29.719 4.605 1 89.12 77 ALA A CA 1
ATOM 611 C C . ALA A 1 77 ? 3.016 31.109 4.062 1 89.12 77 ALA A C 1
ATOM 613 O O . ALA A 1 77 ? 2.195 31.688 3.338 1 89.12 77 ALA A O 1
ATOM 614 N N . LEU A 1 78 ? 4.031 31.688 4.465 1 87.31 78 LEU A N 1
ATOM 615 C CA . LEU A 1 78 ? 4.543 32.969 4 1 87.31 78 LEU A CA 1
ATOM 616 C C . LEU A 1 78 ? 5.922 32.812 3.375 1 87.31 78 LEU A C 1
ATOM 618 O O . LEU A 1 78 ? 6.938 32.906 4.066 1 87.31 78 LEU A O 1
ATOM 622 N N . PRO A 1 79 ? 6.016 32.625 2.062 1 88.06 79 PRO A N 1
ATOM 623 C CA . PRO A 1 79 ? 7.316 32.438 1.409 1 88.06 79 PRO A CA 1
ATOM 624 C C . PRO A 1 79 ? 8.172 33.719 1.447 1 88.06 79 PRO A C 1
ATOM 626 O O . PRO A 1 79 ? 7.637 34.812 1.438 1 88.06 79 PRO A O 1
ATOM 629 N N . ASP A 1 80 ? 9.383 33.5 1.478 1 88.38 80 ASP A N 1
ATOM 630 C CA . ASP A 1 80 ? 10.312 34.625 1.348 1 88.38 80 ASP A CA 1
ATOM 631 C C . ASP A 1 80 ? 10.219 35.25 -0.036 1 88.38 80 ASP A C 1
ATOM 633 O O . ASP A 1 80 ? 10.039 34.562 -1.036 1 88.38 80 ASP A O 1
ATOM 637 N N . GLU A 1 81 ? 10.383 36.531 -0.106 1 86.12 81 GLU A N 1
ATOM 638 C CA . GLU A 1 81 ? 10.219 37.281 -1.365 1 86.12 81 GLU A CA 1
ATOM 639 C C . GLU A 1 81 ? 11.406 37.031 -2.295 1 86.12 81 GLU A C 1
ATOM 641 O O . GLU A 1 81 ? 11.234 36.938 -3.514 1 86.12 81 GLU A O 1
ATOM 646 N N . VAL A 1 82 ? 12.516 36.969 -1.781 1 89.69 82 VAL A N 1
ATOM 647 C CA . VAL A 1 82 ? 13.75 36.875 -2.562 1 89.69 82 VAL A CA 1
ATOM 648 C C . VAL A 1 82 ? 14.047 35.438 -2.91 1 89.69 82 VAL A C 1
ATOM 650 O O . VAL A 1 82 ? 14.352 35.094 -4.062 1 89.69 82 VAL A O 1
ATOM 653 N N . ASN A 1 83 ? 13.953 34.531 -1.938 1 92.75 83 ASN A N 1
ATOM 654 C CA . ASN A 1 83 ? 14.195 33.094 -2.105 1 92.75 83 ASN A CA 1
ATOM 655 C C . ASN A 1 83 ? 12.961 32.281 -1.747 1 92.75 83 ASN A C 1
ATOM 657 O O . ASN A 1 83 ? 12.953 31.562 -0.742 1 92.75 83 ASN A O 1
ATOM 661 N N . PRO A 1 84 ? 12 32.281 -2.637 1 93.44 84 PRO A N 1
ATOM 662 C CA . PRO A 1 84 ? 10.727 31.641 -2.32 1 93.44 84 PRO A CA 1
ATOM 663 C C . PRO A 1 84 ? 10.867 30.141 -2.137 1 93.44 84 PRO A C 1
ATOM 665 O O . PRO A 1 84 ? 11.711 29.5 -2.777 1 93.44 84 PRO A O 1
ATOM 668 N N . VAL A 1 85 ? 10 29.625 -1.405 1 94.75 85 VAL A N 1
ATOM 669 C CA . VAL A 1 85 ? 10.008 28.203 -1.052 1 94.75 85 VAL A CA 1
ATOM 670 C C . VAL A 1 85 ? 9.438 27.391 -2.209 1 94.75 85 VAL A C 1
ATOM 672 O O . VAL A 1 85 ? 8.445 27.781 -2.826 1 94.75 85 VAL A O 1
ATOM 675 N N . THR A 1 86 ? 10.141 26.312 -2.57 1 96.56 86 THR A N 1
ATOM 676 C CA . THR A 1 86 ? 9.594 25.234 -3.396 1 96.56 86 THR A CA 1
ATOM 677 C C . THR A 1 86 ? 9.266 24.016 -2.547 1 96.56 86 THR A C 1
ATOM 679 O O . THR A 1 86 ? 10.133 23.469 -1.863 1 96.56 86 THR A O 1
ATOM 682 N N . SER A 1 87 ? 8.016 23.641 -2.572 1 96.69 87 SER A N 1
ATOM 683 C CA . SER A 1 87 ? 7.59 22.547 -1.712 1 96.69 87 SER A CA 1
ATOM 684 C C . SER A 1 87 ? 6.535 21.688 -2.398 1 96.69 87 SER A C 1
ATOM 686 O O . SER A 1 87 ? 5.973 22.078 -3.422 1 96.69 87 SER A O 1
ATOM 688 N N . SER A 1 88 ? 6.43 20.453 -1.988 1 97.25 88 SER A N 1
ATOM 689 C CA . SER A 1 88 ? 5.277 19.625 -2.289 1 97.25 88 SER A CA 1
ATOM 690 C C . SER A 1 88 ? 4.336 19.516 -1.093 1 97.25 88 SER A C 1
ATOM 692 O O . SER A 1 88 ? 4.785 19.453 0.054 1 97.25 88 SER A O 1
ATOM 694 N N . ALA A 1 89 ? 3.01 19.547 -1.35 1 96 89 ALA A N 1
ATOM 695 C CA . ALA A 1 89 ? 1.986 19.406 -0.317 1 96 89 ALA A CA 1
ATOM 696 C C . ALA A 1 89 ? 1.016 18.281 -0.653 1 96 89 ALA A C 1
ATOM 698 O O . ALA A 1 89 ? 0.45 18.25 -1.748 1 96 89 ALA A O 1
ATOM 699 N N . LEU A 1 90 ? 0.909 17.344 0.229 1 96.38 90 LEU A N 1
ATOM 700 C CA . LEU A 1 90 ? -0.065 16.266 0.124 1 96.38 90 LEU A CA 1
ATOM 701 C C . LEU A 1 90 ? -1.272 16.531 1.017 1 96.38 90 LEU A C 1
ATOM 703 O O . LEU A 1 90 ? -1.12 16.797 2.213 1 96.38 90 LEU A O 1
ATOM 707 N N . PHE A 1 91 ? -2.48 16.5 0.441 1 93.94 91 PHE A N 1
ATOM 708 C CA . PHE A 1 91 ? -3.738 16.625 1.166 1 93.94 91 PHE A CA 1
ATOM 709 C C . PHE A 1 91 ? -4.559 15.352 1.073 1 93.94 91 PHE A C 1
ATOM 711 O O . PHE A 1 91 ? -4.684 14.758 -0.003 1 93.94 91 PHE A O 1
ATOM 718 N N . PHE A 1 92 ? -5.086 14.898 2.166 1 93.62 92 PHE A N 1
ATOM 719 C CA . PHE A 1 92 ? -5.957 13.734 2.111 1 93.62 92 PHE A CA 1
ATOM 720 C C . PHE A 1 92 ? -6.934 13.734 3.279 1 93.62 92 PHE A C 1
ATOM 722 O O . PHE A 1 92 ? -6.609 14.211 4.371 1 93.62 92 PHE A O 1
ATOM 729 N N . SER A 1 93 ? -8.086 13.211 3.051 1 90.94 93 SER A N 1
ATOM 730 C CA . SER A 1 93 ? -9.086 13.109 4.102 1 90.94 93 SER A CA 1
ATOM 731 C C . SER A 1 93 ? -8.773 11.969 5.062 1 90.94 93 SER A C 1
ATOM 733 O O . SER A 1 93 ? -8.305 10.906 4.641 1 90.94 93 SER A O 1
ATOM 735 N N . PRO A 1 94 ? -9.062 12.164 6.309 1 88.81 94 PRO A N 1
ATOM 736 C CA . PRO A 1 94 ? -8.891 11.047 7.246 1 88.81 94 PRO A CA 1
ATOM 737 C C . PRO A 1 94 ? -9.734 9.828 6.867 1 88.81 94 PRO A C 1
ATOM 739 O O . PRO A 1 94 ? -9.312 8.688 7.094 1 88.81 94 PRO A O 1
ATOM 742 N N . GLY A 1 95 ? -10.883 10.062 6.34 1 88 95 GLY A N 1
ATOM 743 C CA . GLY A 1 95 ? -11.75 8.969 5.93 1 88 95 GLY A CA 1
ATOM 744 C C . GLY A 1 95 ? -11.156 8.109 4.836 1 88 95 GLY A C 1
ATOM 745 O O . GLY A 1 95 ? -11.391 6.898 4.793 1 88 95 GLY A O 1
ATOM 746 N N . LEU A 1 96 ? -10.414 8.734 3.996 1 89.38 96 LEU A N 1
ATOM 747 C CA . LEU A 1 96 ? -9.742 8.016 2.924 1 89.38 96 LEU A CA 1
ATOM 748 C C . LEU A 1 96 ? -8.789 6.969 3.492 1 89.38 96 LEU A C 1
ATOM 750 O O . LEU A 1 96 ? -8.742 5.836 3.008 1 89.38 96 LEU A O 1
ATOM 754 N N . LEU A 1 97 ? -8.062 7.344 4.492 1 89.88 97 LEU A N 1
ATOM 755 C CA . LEU A 1 97 ? -7.109 6.43 5.109 1 89.88 97 LEU A CA 1
ATOM 756 C C . LEU A 1 97 ? -7.828 5.316 5.855 1 89.88 97 LEU A C 1
ATOM 758 O O . LEU A 1 97 ? -7.375 4.168 5.863 1 89.88 97 LEU A O 1
ATOM 762 N N . ALA A 1 98 ? -8.898 5.668 6.5 1 85.81 98 ALA A N 1
ATOM 763 C CA . ALA A 1 98 ? -9.68 4.672 7.23 1 85.81 98 ALA A CA 1
ATOM 764 C C . ALA A 1 98 ? -10.156 3.559 6.301 1 85.81 98 ALA A C 1
ATOM 766 O O . ALA A 1 98 ? -10.086 2.379 6.652 1 85.81 98 ALA A O 1
ATOM 767 N N . SER A 1 99 ? -10.531 3.896 5.16 1 85.44 99 SER A N 1
ATOM 768 C CA . SER A 1 99 ? -11.016 2.934 4.18 1 85.44 99 SER A CA 1
ATOM 769 C C . SER A 1 99 ? -9.867 2.146 3.559 1 85.44 99 SER A C 1
ATOM 771 O O . SER A 1 99 ? -9.977 0.935 3.359 1 85.44 99 SER A O 1
ATOM 773 N N . ALA A 1 100 ? -8.812 2.76 3.357 1 88.12 100 ALA A N 1
ATOM 774 C CA . ALA A 1 100 ? -7.719 2.178 2.582 1 88.12 100 ALA A CA 1
ATOM 775 C C . ALA A 1 100 ? -6.832 1.3 3.459 1 88.12 100 ALA A C 1
ATOM 777 O O . ALA A 1 100 ? -6.258 0.316 2.984 1 88.12 100 ALA A O 1
ATOM 778 N N . ALA A 1 101 ? -6.723 1.65 4.707 1 90.25 101 ALA A N 1
ATOM 779 C CA . ALA A 1 101 ? -5.738 0.977 5.555 1 90.25 101 ALA A CA 1
ATOM 780 C C . ALA A 1 101 ? -6.418 0.016 6.527 1 90.25 101 ALA A C 1
ATOM 782 O O . ALA A 1 101 ? -5.746 -0.722 7.25 1 90.25 101 ALA A O 1
ATOM 783 N N . GLY A 1 102 ? -7.68 0.035 6.602 1 86.5 102 GLY A N 1
ATOM 784 C CA . GLY A 1 102 ? -8.414 -0.858 7.488 1 86.5 102 GLY A CA 1
ATOM 785 C C . GLY A 1 102 ? -8 -0.725 8.938 1 86.5 102 GLY A C 1
ATOM 786 O O . GLY A 1 102 ? -7.949 0.383 9.477 1 86.5 102 GLY A O 1
ATOM 787 N N . GLY A 1 103 ? -7.617 -1.817 9.539 1 85.25 103 GLY A N 1
ATOM 788 C CA . GLY A 1 103 ? -7.281 -1.852 10.953 1 85.25 103 GLY A CA 1
ATOM 789 C C . GLY A 1 103 ? -6.039 -1.05 11.289 1 85.25 103 GLY A C 1
ATOM 790 O O . GLY A 1 103 ? -5.82 -0.691 12.445 1 85.25 103 GLY A O 1
ATOM 791 N N . SER A 1 104 ? -5.262 -0.761 10.336 1 90.25 104 SER A N 1
ATOM 792 C CA . SER A 1 104 ? -4.012 -0.045 10.578 1 90.25 104 SER A CA 1
ATOM 793 C C . SER A 1 104 ? -4.215 1.465 10.5 1 90.25 104 SER A C 1
ATOM 795 O O . SER A 1 104 ? -3.312 2.236 10.828 1 90.25 104 SER A O 1
ATOM 797 N N . ALA A 1 105 ? -5.391 1.903 10.102 1 91.44 105 ALA A N 1
ATOM 798 C CA . ALA A 1 105 ? -5.676 3.322 9.898 1 91.44 105 ALA A CA 1
ATOM 799 C C . ALA A 1 105 ? -5.461 4.109 11.188 1 91.44 105 ALA A C 1
ATOM 801 O O . ALA A 1 105 ? -4.914 5.215 11.164 1 91.44 105 ALA A O 1
ATOM 802 N N . SER A 1 106 ? -5.859 3.561 12.297 1 90.56 106 SER A N 1
ATOM 803 C CA . SER A 1 106 ? -5.742 4.254 13.578 1 90.56 106 SER A CA 1
ATOM 804 C C . SER A 1 106 ? -4.285 4.559 13.906 1 90.56 106 SER A C 1
ATOM 806 O O . SER A 1 106 ? -3.973 5.633 14.422 1 90.56 106 SER A O 1
ATOM 808 N N . PHE A 1 107 ? -3.471 3.625 13.594 1 90 107 PHE A N 1
ATOM 809 C CA . PHE A 1 107 ? -2.051 3.812 13.859 1 90 107 PHE A CA 1
ATOM 810 C C . PHE A 1 107 ? -1.478 4.922 12.992 1 90 107 PHE A C 1
ATOM 812 O O . PHE A 1 107 ? -0.705 5.758 13.461 1 90 107 PHE A O 1
ATOM 819 N N . LEU A 1 108 ? -1.873 4.945 11.805 1 92.75 108 LEU A N 1
ATOM 820 C CA . LEU A 1 108 ? -1.359 5.93 10.867 1 92.75 108 LEU A CA 1
ATOM 821 C C . LEU A 1 108 ? -1.885 7.324 11.195 1 92.75 108 LEU A C 1
ATOM 823 O O . LEU A 1 108 ? -1.153 8.312 11.086 1 92.75 108 LEU A O 1
ATOM 827 N N . LEU A 1 109 ? -3.117 7.359 11.633 1 92.56 109 LEU A N 1
ATOM 828 C CA . LEU A 1 109 ? -3.744 8.641 11.938 1 92.56 109 LEU A CA 1
ATOM 829 C C . LEU A 1 109 ? -3.248 9.18 13.273 1 92.56 109 LEU A C 1
ATOM 831 O O . LEU A 1 109 ? -3.344 10.383 13.539 1 92.56 109 LEU A O 1
ATOM 835 N N . SER A 1 110 ? -2.697 8.305 14.117 1 93.44 110 SER A N 1
ATOM 836 C CA . SER A 1 110 ? -2.203 8.719 15.422 1 93.44 110 SER A CA 1
ATOM 837 C C . SER A 1 110 ? -1.052 9.711 15.289 1 93.44 110 SER A C 1
ATOM 839 O O . SER A 1 110 ? -0.84 10.547 16.172 1 93.44 110 SER A O 1
ATOM 841 N N . LEU A 1 111 ? -0.342 9.617 14.227 1 94.69 111 LEU A N 1
ATOM 842 C CA . LEU A 1 111 ? 0.749 10.547 13.953 1 94.69 111 LEU A CA 1
ATOM 843 C C . LEU A 1 111 ? 0.25 11.984 13.969 1 94.69 111 LEU A C 1
ATOM 845 O O . LEU A 1 111 ? 0.849 12.852 14.617 1 94.69 111 LEU A O 1
ATOM 849 N N . PHE A 1 112 ? -0.854 12.266 13.352 1 95.12 112 PHE A N 1
ATOM 850 C CA . PHE A 1 112 ? -1.433 13.602 13.266 1 95.12 112 PHE A CA 1
ATOM 851 C C . PHE A 1 112 ? -1.988 14.047 14.609 1 95.12 112 PHE A C 1
ATOM 853 O O . PHE A 1 112 ? -1.824 15.203 15.008 1 95.12 112 PHE A O 1
ATOM 860 N N . GLU A 1 113 ? -2.547 13.133 15.289 1 91.5 113 GLU A N 1
ATOM 861 C CA . GLU A 1 113 ? -3.086 13.438 16.609 1 91.5 113 GLU A CA 1
ATOM 862 C C . GLU A 1 113 ? -1.971 13.766 17.609 1 91.5 113 GLU A C 1
ATOM 864 O O . GLU A 1 113 ? -2.125 14.641 18.453 1 91.5 113 GLU A O 1
ATOM 869 N N . ARG A 1 114 ? -0.967 13.055 17.5 1 93.44 114 ARG A N 1
ATOM 870 C CA . ARG A 1 114 ? 0.177 13.328 18.359 1 93.44 114 ARG A CA 1
ATOM 871 C C . ARG A 1 114 ? 0.759 14.703 18.078 1 93.44 114 ARG A C 1
ATOM 873 O O . ARG A 1 114 ? 1.118 15.438 19 1 93.44 114 ARG A O 1
ATOM 880 N N . CYS A 1 115 ? 0.89 15.031 16.828 1 93.62 115 CYS A N 1
ATOM 881 C CA . CYS A 1 115 ? 1.359 16.359 16.469 1 93.62 115 CYS A CA 1
ATOM 882 C C . CYS A 1 115 ? 0.459 17.438 17.062 1 93.62 115 CYS A C 1
ATOM 884 O O . CYS A 1 115 ? 0.946 18.438 17.609 1 93.62 115 CYS A O 1
ATOM 886 N N . ARG A 1 116 ? -0.792 17.219 17 1 90.75 116 ARG A N 1
ATOM 887 C CA . ARG A 1 116 ? -1.765 18.156 17.547 1 90.75 116 ARG A CA 1
ATOM 888 C C . ARG A 1 116 ? -1.611 18.266 19.062 1 90.75 116 ARG A C 1
ATOM 890 O O . ARG A 1 116 ? -1.519 19.375 19.594 1 90.75 116 ARG A O 1
ATOM 897 N N . ARG A 1 117 ? -1.556 17.156 19.672 1 88.62 117 ARG A N 1
ATOM 898 C CA . ARG A 1 117 ? -1.486 17.125 21.125 1 88.62 117 ARG A CA 1
ATOM 899 C C . ARG A 1 117 ? -0.205 17.781 21.625 1 88.62 117 ARG A C 1
ATOM 901 O O . ARG A 1 117 ? -0.228 18.531 22.609 1 88.62 117 ARG A O 1
ATOM 908 N N . ARG A 1 118 ? 0.842 17.547 20.938 1 90.88 118 ARG A N 1
ATOM 909 C CA . ARG A 1 118 ? 2.141 18.062 21.359 1 90.88 118 ARG A CA 1
ATOM 910 C C . ARG A 1 118 ? 2.395 19.453 20.797 1 90.88 118 ARG A C 1
ATOM 912 O O . ARG A 1 118 ? 3.33 20.141 21.219 1 90.88 118 ARG A O 1
ATOM 919 N N . ARG A 1 119 ? 1.603 19.859 19.844 1 90 119 ARG A N 1
ATOM 920 C CA . ARG A 1 119 ? 1.758 21.125 19.125 1 90 119 ARG A CA 1
ATOM 921 C C . ARG A 1 119 ? 3.129 21.219 18.469 1 90 119 ARG A C 1
ATOM 923 O O . ARG A 1 119 ? 3.818 22.234 18.594 1 90 119 ARG A O 1
ATOM 930 N N . VAL A 1 120 ? 3.613 20.094 17.969 1 93.12 120 VAL A N 1
ATOM 931 C CA . VAL A 1 120 ? 4.84 19.984 17.188 1 93.12 120 VAL A CA 1
ATOM 932 C C . VAL A 1 120 ? 4.508 19.531 15.766 1 93.12 120 VAL A C 1
ATOM 934 O O . VAL A 1 120 ? 4.047 18.391 15.57 1 93.12 120 VAL A O 1
ATOM 937 N N . TYR A 1 121 ? 4.848 20.391 14.836 1 94.94 121 TYR A N 1
ATOM 938 C CA . TYR A 1 121 ? 4.359 20.125 13.492 1 94.94 121 TYR A CA 1
ATOM 939 C C . TYR A 1 121 ? 5.516 20.016 12.508 1 94.94 121 TYR A C 1
ATOM 941 O O . TYR A 1 121 ? 5.328 19.609 11.352 1 94.94 121 TYR A O 1
ATOM 949 N N . LYS A 1 122 ? 6.672 20.375 12.922 1 95.44 122 LYS A N 1
ATOM 950 C CA . LYS A 1 122 ? 7.832 20.469 12.039 1 95.44 122 LYS A CA 1
ATOM 951 C C . LYS A 1 122 ? 8.875 19.406 12.398 1 95.44 122 LYS A C 1
ATOM 953 O O . LYS A 1 122 ? 9.133 19.156 13.578 1 95.44 122 LYS A O 1
ATOM 958 N N . ARG A 1 123 ? 9.43 18.828 11.367 1 95.06 123 ARG A N 1
ATOM 959 C CA . ARG A 1 123 ? 10.602 17.969 11.508 1 95.06 123 ARG A CA 1
ATOM 960 C C . ARG A 1 123 ? 11.664 18.312 10.469 1 95.06 123 ARG A C 1
ATOM 962 O O . ARG A 1 123 ? 11.344 18.516 9.297 1 95.06 123 ARG A O 1
ATOM 969 N N . GLN A 1 124 ? 12.852 18.453 10.992 1 94.5 124 GLN A N 1
ATOM 970 C CA . GLN A 1 124 ? 13.977 18.562 10.062 1 94.5 124 GLN A CA 1
ATOM 971 C C . GLN A 1 124 ? 14.539 17.188 9.727 1 94.5 124 GLN A C 1
ATOM 973 O O . GLN A 1 124 ? 15.031 16.469 10.602 1 94.5 124 GLN A O 1
ATOM 978 N N . LEU A 1 125 ? 14.531 16.812 8.484 1 97.06 125 LEU A N 1
ATOM 979 C CA . LEU A 1 125 ? 14.922 15.477 8.055 1 97.06 125 LEU A CA 1
ATOM 980 C C . LEU A 1 125 ? 16.422 15.406 7.77 1 97.06 125 LEU A C 1
ATOM 982 O O . LEU A 1 125 ? 16.984 16.359 7.223 1 97.06 125 LEU A O 1
ATOM 986 N N . ALA A 1 126 ? 17.016 14.297 8.117 1 96.81 126 ALA A N 1
ATOM 987 C CA . ALA A 1 126 ? 18.375 14.008 7.672 1 96.81 126 ALA A CA 1
ATOM 988 C C . ALA A 1 126 ? 18.422 13.766 6.164 1 96.81 126 ALA A C 1
ATOM 990 O O . ALA A 1 126 ? 17.391 13.555 5.531 1 96.81 126 ALA A O 1
ATOM 991 N N . VAL A 1 127 ? 19.562 13.758 5.602 1 97.62 127 VAL A N 1
ATOM 992 C CA . VAL A 1 127 ? 19.75 13.695 4.156 1 97.62 127 VAL A CA 1
ATOM 993 C C . VAL A 1 127 ? 19.125 12.414 3.611 1 97.62 127 VAL A C 1
ATOM 995 O O . VAL A 1 127 ? 18.438 12.438 2.592 1 97.62 127 VAL A O 1
ATOM 998 N N . ASP A 1 128 ? 19.406 11.305 4.27 1 97.31 128 ASP A N 1
ATOM 999 C CA . ASP A 1 128 ? 18.859 10.031 3.82 1 97.31 128 ASP A CA 1
ATOM 1000 C C . ASP A 1 128 ? 17.344 10 3.963 1 97.31 128 ASP A C 1
ATOM 1002 O O . ASP A 1 128 ? 16.656 9.391 3.145 1 97.31 128 ASP A O 1
ATOM 1006 N N . GLU A 1 129 ? 16.828 10.633 4.988 1 98.06 129 GLU A N 1
ATOM 1007 C CA . GLU A 1 129 ? 15.391 10.727 5.195 1 98.06 129 GLU A CA 1
ATOM 1008 C C . GLU A 1 129 ? 14.734 11.594 4.121 1 98.06 129 GLU A C 1
ATOM 1010 O O . GLU A 1 129 ? 13.641 11.281 3.648 1 98.06 129 GLU A O 1
ATOM 1015 N N . GLN A 1 130 ? 15.43 12.664 3.76 1 98.56 130 GLN A N 1
ATOM 1016 C CA . GLN A 1 130 ? 14.961 13.523 2.68 1 98.56 130 GLN A CA 1
ATOM 1017 C C . GLN A 1 130 ? 14.812 12.734 1.379 1 98.56 130 GLN A C 1
ATOM 1019 O O . GLN A 1 130 ? 13.805 12.867 0.682 1 98.56 130 GLN A O 1
ATOM 1024 N N . ALA A 1 131 ? 15.828 11.969 1.107 1 98.44 131 ALA A N 1
ATOM 1025 C CA . ALA A 1 131 ? 15.812 11.172 -0.118 1 98.44 131 ALA A CA 1
ATOM 1026 C C . ALA A 1 131 ? 14.633 10.211 -0.136 1 98.44 131 ALA A C 1
ATOM 1028 O O . ALA A 1 131 ? 13.977 10.039 -1.166 1 98.44 131 ALA A O 1
ATOM 1029 N N . LYS A 1 132 ? 14.391 9.57 0.973 1 98.12 132 LYS A N 1
ATOM 1030 C CA . LYS A 1 132 ? 13.289 8.617 1.079 1 98.12 132 LYS A CA 1
ATOM 1031 C C . LYS A 1 132 ? 11.945 9.305 0.898 1 98.12 132 LYS A C 1
ATOM 1033 O O . LYS A 1 132 ? 11.086 8.82 0.157 1 98.12 132 LYS A O 1
ATOM 1038 N N . VAL A 1 133 ? 11.734 10.422 1.541 1 98.69 133 VAL A N 1
ATOM 1039 C CA . VAL A 1 133 ? 10.484 11.18 1.432 1 98.69 133 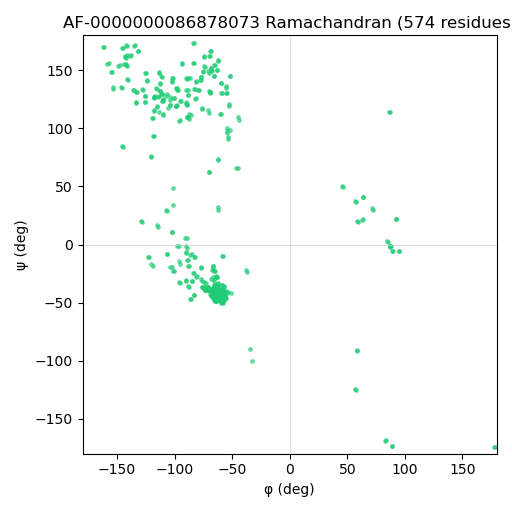VAL A CA 1
ATOM 1040 C C . VAL A 1 133 ? 10.273 11.617 -0.015 1 98.69 133 VAL A C 1
ATOM 1042 O O . VAL A 1 133 ? 9.172 11.477 -0.557 1 98.69 133 VAL A O 1
ATOM 1045 N N . ARG A 1 134 ? 11.312 12.086 -0.62 1 98.62 134 ARG A N 1
ATOM 1046 C CA . ARG A 1 134 ? 11.219 12.523 -2.012 1 98.62 134 ARG A CA 1
ATOM 1047 C C . ARG A 1 134 ? 10.812 11.367 -2.918 1 98.62 134 ARG A C 1
ATOM 1049 O O . ARG A 1 134 ? 10.023 11.547 -3.848 1 98.62 134 ARG A O 1
ATOM 1056 N N . THR A 1 135 ? 11.375 10.25 -2.629 1 98.31 135 THR A N 1
ATOM 1057 C CA . THR A 1 135 ? 11.047 9.078 -3.434 1 98.31 135 THR A CA 1
ATOM 1058 C C . THR A 1 135 ? 9.555 8.758 -3.344 1 98.31 135 THR A C 1
ATOM 1060 O O . THR A 1 135 ? 8.906 8.492 -4.359 1 98.31 135 THR A O 1
ATOM 1063 N N . PHE A 1 136 ? 8.969 8.781 -2.141 1 98.5 136 PHE A N 1
ATOM 1064 C CA . PHE A 1 136 ? 7.543 8.539 -1.974 1 98.5 136 PH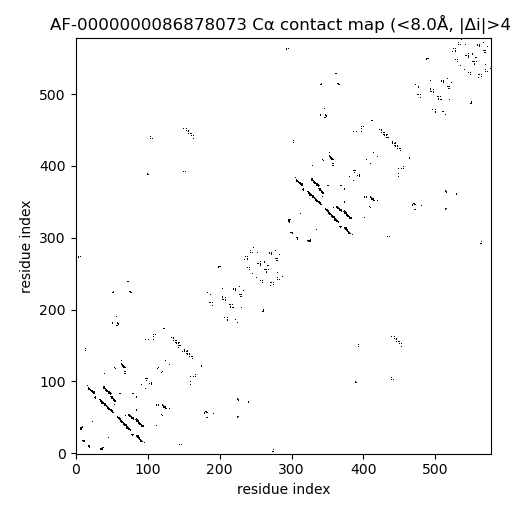E A CA 1
ATOM 1065 C C . PHE A 1 136 ? 6.723 9.555 -2.758 1 98.5 136 PHE A C 1
ATOM 1067 O O . PHE A 1 136 ? 5.777 9.195 -3.455 1 98.5 136 PHE A O 1
ATOM 1074 N N . ILE A 1 137 ? 7.086 10.789 -2.648 1 98.75 137 ILE A N 1
ATOM 1075 C CA . ILE A 1 137 ? 6.344 11.859 -3.301 1 98.75 137 ILE A CA 1
ATOM 1076 C C . ILE A 1 137 ? 6.434 11.703 -4.816 1 98.75 137 ILE A C 1
ATOM 1078 O O . ILE A 1 137 ? 5.434 11.852 -5.523 1 98.75 137 ILE A O 1
ATOM 1082 N N . ASP A 1 138 ? 7.637 11.398 -5.281 1 98.62 138 ASP A N 1
ATOM 1083 C CA . ASP A 1 138 ? 7.844 11.203 -6.711 1 98.62 138 ASP A CA 1
ATOM 1084 C C . ASP A 1 138 ? 6.996 10.047 -7.242 1 98.62 138 ASP A C 1
ATOM 1086 O O . ASP A 1 138 ? 6.441 10.133 -8.336 1 98.62 138 ASP A O 1
ATOM 1090 N N . GLU A 1 139 ? 6.945 8.992 -6.512 1 97.94 139 GLU A N 1
ATOM 1091 C CA . GLU A 1 139 ? 6.141 7.844 -6.922 1 97.94 139 GLU A CA 1
ATOM 1092 C C . GLU A 1 139 ? 4.66 8.195 -6.977 1 97.94 139 GLU A C 1
ATOM 1094 O O . GLU A 1 139 ? 3.949 7.789 -7.898 1 97.94 139 GLU A O 1
ATOM 1099 N N . ILE A 1 140 ? 4.191 8.898 -5.973 1 98 140 ILE A N 1
ATOM 1100 C CA . ILE A 1 140 ? 2.801 9.344 -5.949 1 98 140 ILE A CA 1
ATOM 1101 C C . ILE A 1 140 ? 2.516 10.227 -7.164 1 98 140 ILE A C 1
ATOM 1103 O O . ILE A 1 140 ? 1.513 10.031 -7.855 1 98 140 ILE A O 1
ATOM 1107 N N . HIS A 1 141 ? 3.41 11.125 -7.406 1 97.88 141 HIS A N 1
ATOM 1108 C CA . HIS A 1 141 ? 3.256 12.023 -8.547 1 97.88 141 HIS A CA 1
ATOM 1109 C C . HIS A 1 141 ? 3.203 11.234 -9.852 1 97.88 141 HIS A C 1
ATOM 1111 O O . HIS A 1 141 ? 2.373 11.523 -10.719 1 97.88 141 HIS A O 1
ATOM 1117 N N . ALA A 1 142 ? 4.105 10.328 -10.008 1 97.12 142 ALA A N 1
ATOM 1118 C CA . ALA A 1 142 ? 4.156 9.508 -11.211 1 97.12 142 ALA A CA 1
ATOM 1119 C C . ALA A 1 142 ? 2.838 8.766 -11.422 1 97.12 142 ALA A C 1
ATOM 1121 O O . ALA A 1 142 ? 2.348 8.664 -12.555 1 97.12 142 ALA A O 1
ATOM 1122 N N . GLU A 1 143 ? 2.27 8.211 -10.367 1 96.31 143 GLU A N 1
ATOM 1123 C CA . GLU A 1 143 ? 0.997 7.5 -10.461 1 96.31 143 GLU A CA 1
ATOM 1124 C C . GLU A 1 143 ? -0.126 8.438 -10.898 1 96.31 143 GLU A C 1
ATOM 1126 O O . GLU A 1 143 ? -0.974 8.055 -11.711 1 96.31 143 GLU A O 1
ATOM 1131 N N . LEU A 1 144 ? -0.119 9.602 -10.32 1 94.44 144 LEU A N 1
ATOM 1132 C CA . LEU A 1 144 ? -1.156 10.57 -10.664 1 94.44 144 LEU A CA 1
ATOM 1133 C C . LEU A 1 144 ? -1.067 10.969 -12.133 1 94.44 144 LEU A C 1
ATOM 1135 O O . LEU A 1 144 ? -2.092 11.195 -12.781 1 94.44 144 LEU A O 1
ATOM 1139 N N . GLU A 1 145 ? 0.113 11.039 -12.672 1 94.12 145 GLU A N 1
ATOM 1140 C CA . GLU A 1 145 ? 0.321 11.398 -14.07 1 94.12 145 GLU A CA 1
ATOM 1141 C C . GLU A 1 145 ? -0.086 10.258 -15 1 94.12 145 GLU A C 1
ATOM 1143 O O . GLU A 1 145 ? -0.595 10.5 -16.094 1 94.12 145 GLU A O 1
ATOM 1148 N N . LEU A 1 146 ? 0.219 9.07 -14.586 1 89.44 146 LEU A N 1
ATOM 1149 C CA . LEU A 1 146 ? -0.097 7.902 -15.398 1 89.44 146 LEU A CA 1
ATOM 1150 C C . LEU A 1 146 ? -1.603 7.777 -15.617 1 89.44 146 LEU A C 1
ATOM 1152 O O . LEU A 1 146 ? -2.062 7.617 -16.75 1 89.44 146 LEU A O 1
ATOM 1156 N N . GLY A 1 147 ? -2.43 7.922 -14.562 1 81.94 147 GLY A N 1
ATOM 1157 C CA . GLY A 1 147 ? -3.881 7.934 -14.648 1 81.94 147 GLY A CA 1
ATOM 1158 C C . GLY A 1 147 ? -4.461 6.625 -15.148 1 81.94 147 GLY A C 1
ATOM 1159 O O . GLY A 1 147 ? -5.488 6.609 -15.828 1 81.94 147 GLY A O 1
ATOM 1160 N N . ASN A 1 148 ? -3.748 5.484 -15.047 1 83.88 148 ASN A N 1
ATOM 1161 C CA . ASN A 1 148 ? -4.23 4.184 -15.484 1 83.88 148 ASN A CA 1
ATOM 1162 C C . ASN A 1 148 ? -5.082 3.506 -14.414 1 83.88 148 ASN A C 1
ATOM 1164 O O . ASN A 1 148 ? -5.191 4.012 -13.297 1 83.88 148 ASN A O 1
ATOM 1168 N N . PRO A 1 149 ? -5.625 2.402 -14.883 1 85.88 149 PRO A N 1
ATOM 1169 C CA . PRO A 1 149 ? -6.344 1.65 -13.852 1 85.88 149 PRO A CA 1
ATOM 1170 C C . PRO A 1 149 ? -5.473 1.323 -12.641 1 85.88 149 PRO A C 1
ATOM 1172 O O . PRO A 1 149 ? -4.262 1.141 -12.781 1 85.88 149 PRO A O 1
ATOM 1175 N N . LEU A 1 150 ? -5.711 1.41 -11.523 1 93 150 LEU A N 1
ATOM 1176 C CA . LEU A 1 150 ? -5.105 1.056 -10.242 1 93 150 LEU A CA 1
ATOM 1177 C C . LEU A 1 150 ? -4.23 2.191 -9.727 1 93 150 LEU A C 1
ATOM 1179 O O . LEU A 1 150 ? -3.643 2.084 -8.648 1 93 150 LEU A O 1
ATOM 1183 N N . SER A 1 151 ? -4.062 3.332 -10.641 1 94.38 151 SER A N 1
ATOM 1184 C CA . SER A 1 151 ? -3.213 4.441 -10.227 1 94.38 151 SER A CA 1
ATOM 1185 C C . SER A 1 151 ? -3.686 5.027 -8.898 1 94.38 151 SER A C 1
ATOM 1187 O O . SER A 1 151 ? -2.875 5.305 -8.008 1 94.38 151 SER A O 1
ATOM 1189 N N . ALA A 1 152 ? -4.977 5.234 -8.805 1 93.12 152 ALA A N 1
ATOM 1190 C CA . ALA A 1 152 ? -5.52 5.773 -7.562 1 93.12 152 ALA A CA 1
ATOM 1191 C C . ALA A 1 152 ? -5.176 4.875 -6.375 1 93.12 152 ALA A C 1
ATOM 1193 O O . ALA A 1 152 ? -4.801 5.359 -5.309 1 93.12 152 ALA A O 1
ATOM 1194 N N . HIS A 1 153 ? -5.324 3.598 -6.578 1 94.88 153 HIS A N 1
ATOM 1195 C CA . HIS A 1 153 ? -4.992 2.639 -5.531 1 94.88 153 HIS A CA 1
ATOM 1196 C C . HIS A 1 153 ? -3.506 2.691 -5.188 1 94.88 153 HIS A C 1
ATOM 1198 O O . HIS A 1 153 ? -3.135 2.676 -4.012 1 94.88 153 HIS A O 1
ATOM 1204 N N . ALA A 1 154 ? -2.639 2.76 -6.195 1 96.88 154 ALA A N 1
ATOM 1205 C CA . ALA A 1 154 ? -1.195 2.83 -5.984 1 96.88 154 ALA A CA 1
ATOM 1206 C C . ALA A 1 154 ? -0.814 4.094 -5.219 1 96.88 154 ALA A C 1
ATOM 1208 O O . ALA A 1 154 ? 0.085 4.07 -4.375 1 96.88 154 ALA A O 1
ATOM 1209 N N . VAL A 1 155 ? -1.479 5.18 -5.527 1 96.75 155 VAL A N 1
ATOM 1210 C CA . VAL A 1 155 ? -1.264 6.43 -4.805 1 96.75 155 VAL A CA 1
ATOM 1211 C C . VAL A 1 155 ? -1.491 6.211 -3.311 1 96.75 155 VAL A C 1
ATOM 1213 O O . VAL A 1 155 ? -0.673 6.621 -2.484 1 96.75 155 VAL A O 1
ATOM 1216 N N . LEU A 1 156 ? -2.541 5.559 -2.971 1 96.19 156 LEU A N 1
ATOM 1217 C CA . LEU A 1 156 ? -2.891 5.324 -1.574 1 96.19 156 LEU A CA 1
ATOM 1218 C C . LEU A 1 156 ? -1.878 4.398 -0.909 1 96.19 156 LEU A C 1
ATOM 1220 O O . LEU A 1 156 ? -1.578 4.551 0.278 1 96.19 156 LEU A O 1
ATOM 1224 N N . LEU A 1 157 ? -1.407 3.422 -1.645 1 97.81 157 LEU A N 1
ATOM 1225 C CA . LEU A 1 157 ? -0.378 2.541 -1.104 1 97.81 157 LEU A CA 1
ATOM 1226 C C . LEU A 1 157 ? 0.892 3.322 -0.782 1 97.81 157 LEU A C 1
ATOM 1228 O O . LEU A 1 157 ? 1.449 3.186 0.309 1 97.81 157 LEU A O 1
ATOM 1232 N N .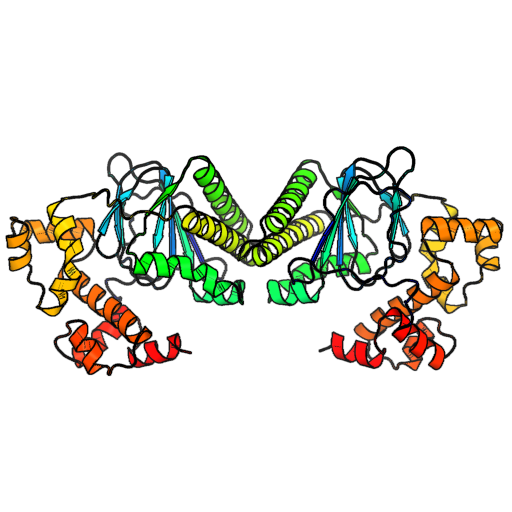 HIS A 1 158 ? 1.342 4.16 -1.719 1 98.25 158 HIS A N 1
ATOM 1233 C CA . HIS A 1 158 ? 2.533 4.977 -1.5 1 98.25 158 HIS A CA 1
ATOM 1234 C C . HIS A 1 158 ? 2.326 5.953 -0.348 1 98.25 158 HIS A C 1
ATOM 1236 O O . HIS A 1 158 ? 3.248 6.203 0.431 1 98.25 158 HIS A O 1
ATOM 1242 N N . LEU A 1 159 ? 1.147 6.516 -0.263 1 97.81 159 LEU A N 1
ATOM 1243 C CA . LEU A 1 159 ? 0.838 7.414 0.844 1 97.81 159 LEU A CA 1
ATOM 1244 C C . LEU A 1 159 ? 0.979 6.695 2.182 1 97.81 159 LEU A C 1
ATOM 1246 O O . LEU A 1 159 ? 1.59 7.223 3.113 1 97.81 159 LEU A O 1
ATOM 1250 N N . GLN A 1 160 ? 0.42 5.535 2.283 1 98 160 GLN A N 1
ATOM 1251 C CA . GLN A 1 160 ? 0.492 4.773 3.525 1 98 160 GLN A CA 1
ATOM 1252 C C . GLN A 1 160 ? 1.935 4.414 3.867 1 98 160 GLN A C 1
ATOM 1254 O O . GLN A 1 160 ? 2.328 4.441 5.035 1 98 160 GLN A O 1
ATOM 1259 N N . LEU A 1 161 ? 2.725 4.043 2.871 1 98.38 161 LEU A N 1
ATOM 1260 C CA . LEU A 1 161 ? 4.129 3.734 3.113 1 98.38 161 LEU A CA 1
ATOM 1261 C C . LEU A 1 161 ? 4.879 4.965 3.615 1 98.38 161 LEU A C 1
ATOM 1263 O O . LEU A 1 161 ? 5.73 4.859 4.5 1 98.38 161 LEU A O 1
ATOM 1267 N N . LEU A 1 162 ? 4.574 6.133 3.037 1 98.5 162 LEU A N 1
ATOM 1268 C CA . LEU A 1 162 ? 5.148 7.379 3.531 1 98.5 162 LEU A CA 1
ATOM 1269 C C . LEU A 1 162 ? 4.789 7.602 4.996 1 98.5 162 LEU A C 1
ATOM 1271 O O . LEU A 1 162 ? 5.66 7.914 5.812 1 98.5 162 LEU A O 1
ATOM 1275 N N . LEU A 1 163 ? 3.52 7.434 5.332 1 98.12 163 LEU A N 1
ATOM 1276 C CA . LEU A 1 163 ? 3.053 7.656 6.695 1 98.12 163 LEU A CA 1
ATOM 1277 C C . LEU A 1 163 ? 3.701 6.668 7.66 1 98.12 163 LEU A C 1
ATOM 1279 O O . LEU A 1 163 ? 4.023 7.027 8.797 1 98.12 163 LEU A O 1
ATOM 1283 N N . ILE A 1 164 ? 3.863 5.41 7.246 1 97.62 164 ILE A N 1
ATOM 1284 C CA . ILE A 1 164 ? 4.551 4.422 8.07 1 97.62 164 ILE A CA 1
ATOM 1285 C C . ILE A 1 164 ? 5.984 4.875 8.328 1 97.62 164 ILE A C 1
ATOM 1287 O O . ILE A 1 164 ? 6.469 4.809 9.461 1 97.62 164 ILE A O 1
ATOM 1291 N N . PHE A 1 165 ? 6.668 5.32 7.254 1 97.31 165 PHE A N 1
ATOM 1292 C CA . PHE A 1 165 ? 8.039 5.809 7.379 1 97.31 165 PHE A CA 1
ATOM 1293 C C . PHE A 1 165 ? 8.109 6.945 8.391 1 97.31 165 PHE A C 1
ATOM 1295 O O . PHE A 1 165 ? 8.977 6.945 9.273 1 97.31 165 PHE A O 1
ATOM 1302 N N . LEU A 1 166 ? 7.188 7.898 8.328 1 97.38 166 LEU A N 1
ATOM 1303 C CA . LEU A 1 166 ? 7.172 9.055 9.219 1 97.38 166 LEU A CA 1
ATOM 1304 C C . LEU A 1 166 ? 6.832 8.641 10.648 1 97.38 166 LEU A C 1
ATOM 1306 O O . LEU A 1 166 ? 7.391 9.18 11.602 1 97.38 166 LEU A O 1
ATOM 1310 N N . GLU A 1 167 ? 5.914 7.707 10.773 1 95.5 167 GLU A N 1
ATOM 1311 C CA . GLU A 1 167 ? 5.574 7.184 12.094 1 95.5 167 GLU A CA 1
ATOM 1312 C C . GLU A 1 167 ? 6.789 6.555 12.766 1 95.5 167 GLU A C 1
ATOM 1314 O O . GLU A 1 167 ? 7.027 6.773 13.961 1 95.5 167 GLU A O 1
ATOM 1319 N N . ARG A 1 168 ? 7.504 5.805 12.016 1 94.75 168 ARG A N 1
ATOM 1320 C CA . ARG A 1 168 ? 8.688 5.148 12.555 1 94.75 168 ARG A CA 1
ATOM 1321 C C . ARG A 1 168 ? 9.758 6.168 12.93 1 94.75 168 ARG A C 1
ATOM 1323 O O . ARG A 1 168 ? 10.461 6 13.93 1 94.75 168 ARG A O 1
ATOM 1330 N N . LEU A 1 169 ? 9.938 7.18 12.117 1 94.19 169 LEU A N 1
ATOM 1331 C CA . LEU A 1 169 ? 10.875 8.258 12.422 1 94.19 169 LEU A CA 1
ATOM 1332 C C . LEU A 1 169 ? 10.5 8.945 13.727 1 94.19 169 LEU A C 1
ATOM 1334 O O . LEU A 1 169 ? 11.367 9.227 14.555 1 94.19 169 LEU A O 1
ATOM 1338 N N . GLU A 1 170 ? 9.219 9.25 13.914 1 92 170 GLU A N 1
ATOM 1339 C CA . GLU A 1 170 ? 8.734 9.914 15.117 1 92 170 GLU A CA 1
ATOM 1340 C C . GLU A 1 170 ? 8.93 9.031 16.359 1 92 170 GLU A C 1
ATOM 1342 O O . GLU A 1 170 ? 9.25 9.531 17.438 1 92 170 GLU A O 1
ATOM 1347 N N . ASP A 1 171 ? 8.672 7.836 16.141 1 88.94 171 ASP A N 1
ATOM 1348 C CA . ASP A 1 171 ? 8.844 6.902 17.25 1 88.94 171 ASP A CA 1
ATOM 1349 C C . ASP A 1 171 ? 10.305 6.797 17.672 1 88.94 171 ASP A C 1
ATOM 1351 O O . ASP A 1 171 ? 10.617 6.75 18.859 1 88.94 171 ASP A O 1
ATOM 1355 N N . ALA A 1 172 ? 11.188 6.73 16.719 1 89 172 ALA A N 1
ATOM 1356 C CA . ALA A 1 172 ? 12.609 6.574 16.984 1 89 172 ALA A CA 1
ATOM 1357 C C . ALA A 1 172 ? 13.219 7.867 17.531 1 89 172 ALA A C 1
ATOM 1359 O O . ALA A 1 172 ? 14.086 7.836 18.391 1 89 172 ALA A O 1
ATOM 1360 N N . ASP A 1 173 ? 12.75 9.023 16.953 1 87.94 173 ASP A N 1
ATOM 1361 C CA . ASP A 1 173 ? 13.281 10.336 17.297 1 87.94 173 ASP A CA 1
ATOM 1362 C C . ASP A 1 173 ? 12.188 11.398 17.266 1 87.94 173 ASP A C 1
ATOM 1364 O O . ASP A 1 173 ? 12.078 12.148 16.281 1 87.94 173 ASP A O 1
ATOM 1368 N N . PRO A 1 174 ? 11.5 11.477 18.328 1 85.81 174 PRO A N 1
ATOM 1369 C CA . PRO A 1 174 ? 10.398 12.453 18.344 1 85.81 174 PRO A CA 1
ATOM 1370 C C . PRO A 1 174 ? 10.875 13.883 18.094 1 85.81 174 PRO A C 1
ATOM 1372 O O . PRO A 1 174 ? 11.898 14.297 18.656 1 85.81 174 PRO A O 1
ATOM 1375 N N . ALA A 1 175 ? 10.195 14.477 17.203 1 83.88 175 ALA A N 1
ATOM 1376 C CA . ALA A 1 175 ? 10.508 15.875 16.938 1 83.88 175 ALA A CA 1
ATOM 1377 C C . ALA A 1 175 ? 10.328 16.734 18.188 1 83.88 175 ALA A C 1
ATOM 1379 O O . ALA A 1 175 ? 9.484 16.438 19.031 1 83.88 175 ALA A O 1
ATOM 1380 N N . SER A 1 176 ? 11.266 17.609 18.328 1 76.88 176 SER A N 1
ATOM 1381 C CA . SER A 1 176 ? 11.188 18.484 19.5 1 76.88 176 SER A CA 1
ATOM 1382 C C . SER A 1 176 ? 10.672 19.875 19.125 1 76.88 176 SER A C 1
ATOM 1384 O O . SER A 1 176 ? 10.844 20.312 17.984 1 76.88 176 SER A O 1
ATOM 1386 N N . SER A 1 177 ? 9.906 20.406 20.016 1 66 177 SER A N 1
ATOM 1387 C CA . SER A 1 177 ? 9.32 21.734 19.859 1 66 177 SER A CA 1
ATOM 1388 C C . SER A 1 177 ? 10.398 22.812 19.766 1 66 177 SER A C 1
ATOM 1390 O O . SER A 1 177 ? 10.117 24 19.938 1 66 177 SER A O 1
ATOM 1392 N N . ALA A 1 178 ? 11.68 22.406 19.125 1 57.25 178 ALA A N 1
ATOM 1393 C CA . ALA A 1 178 ? 12.617 23.531 19.172 1 57.25 178 ALA A CA 1
ATOM 1394 C C . ALA A 1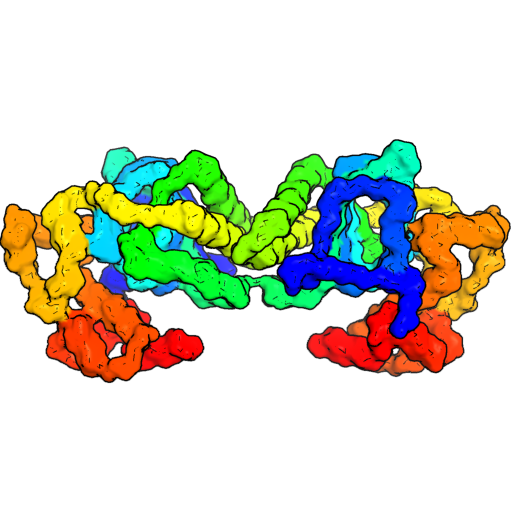 178 ? 12.086 24.719 18.391 1 57.25 178 ALA A C 1
ATOM 1396 O O . ALA A 1 178 ? 11.945 24.641 17.156 1 57.25 178 ALA A O 1
ATOM 1397 N N . HIS A 1 179 ? 11.117 25.391 18.922 1 54.22 179 HIS A N 1
ATOM 1398 C CA . HIS A 1 179 ? 10.508 26.547 18.25 1 54.22 179 HIS A CA 1
ATOM 1399 C C . HIS A 1 179 ? 11.57 27.5 17.703 1 54.22 179 HIS A C 1
ATOM 1401 O O . HIS A 1 179 ? 12.242 28.188 18.484 1 54.22 179 HIS A O 1
ATOM 1407 N N . SER A 1 180 ? 12.312 27.031 16.734 1 58.53 180 SER A N 1
ATOM 1408 C CA . SER A 1 180 ? 12.961 28.156 16.062 1 58.53 180 SER A CA 1
ATOM 1409 C C . SER A 1 180 ? 11.945 29.203 15.617 1 58.53 180 SER A C 1
ATOM 1411 O O . SER A 1 180 ? 10.977 28.875 14.93 1 58.53 180 SER A O 1
ATOM 1413 N N . SER A 1 181 ? 11.703 30.156 16.484 1 65.44 181 SER A N 1
ATOM 1414 C CA . SER A 1 181 ? 10.742 31.234 16.266 1 65.44 181 SER A CA 1
ATOM 1415 C C . SER A 1 181 ? 11.109 32.062 15.039 1 65.44 181 SER A C 1
ATOM 1417 O O . SER A 1 181 ? 12.289 32.344 14.805 1 65.44 181 SER A O 1
ATOM 1419 N N . SER A 1 182 ? 10.25 31.938 14.047 1 77.12 182 SER A N 1
ATOM 1420 C CA . SER A 1 182 ? 10.312 32.844 12.906 1 77.12 182 SER A CA 1
ATOM 1421 C C . SER A 1 182 ? 9.375 34.031 13.094 1 77.12 182 SER A C 1
ATOM 1423 O O . SER A 1 182 ? 8.508 34.031 13.977 1 77.12 182 SER A O 1
ATOM 1425 N N . GLY A 1 183 ? 9.656 35.094 12.453 1 80.81 183 GLY A N 1
ATOM 1426 C CA . GLY A 1 183 ? 8.844 36.281 12.594 1 80.81 183 GLY A CA 1
ATOM 1427 C C . GLY A 1 183 ? 9.195 37.125 13.812 1 80.81 183 GLY A C 1
ATOM 1428 O O . GLY A 1 183 ? 10.219 36.875 14.461 1 80.81 183 GLY A O 1
ATOM 1429 N N . PRO A 1 184 ? 8.344 38.094 14.109 1 89.38 184 PRO A N 1
ATOM 1430 C CA . PRO A 1 184 ? 8.633 38.906 15.281 1 89.38 184 PRO A CA 1
ATOM 1431 C C . PRO A 1 184 ? 8.484 38.156 16.594 1 89.38 184 PRO A C 1
ATOM 1433 O O . PRO A 1 184 ? 7.465 37.5 16.812 1 89.38 184 PRO A O 1
ATOM 1436 N N . GLY A 1 185 ? 9.414 38.25 17.422 1 89.94 185 GLY A N 1
ATOM 1437 C CA . GLY A 1 185 ? 9.422 37.562 18.703 1 89.94 185 GLY A CA 1
ATOM 1438 C C . GLY A 1 185 ? 8.188 37.844 19.531 1 89.94 185 GLY A C 1
ATOM 1439 O O . GLY A 1 185 ? 7.656 36.938 20.188 1 89.94 185 GLY A O 1
ATOM 1440 N N . TRP A 1 186 ? 7.793 39.125 19.516 1 91.56 186 TRP A N 1
ATOM 1441 C CA . TRP A 1 186 ? 6.637 39.5 20.328 1 91.56 186 TRP A CA 1
ATOM 1442 C C . TRP A 1 186 ? 5.383 38.781 19.828 1 91.56 186 TRP A C 1
ATOM 1444 O O . TRP A 1 186 ? 4.508 38.438 20.625 1 91.56 186 TRP A O 1
ATOM 1454 N N . LEU A 1 187 ? 5.242 38.594 18.562 1 92.25 187 LEU A N 1
ATOM 1455 C CA . LEU A 1 187 ? 4.09 37.938 18 1 92.25 187 LEU A CA 1
ATOM 1456 C C . LEU A 1 187 ? 4.094 36.438 18.375 1 92.25 187 LEU A C 1
ATOM 1458 O O . LEU A 1 187 ? 3.055 35.906 18.75 1 92.25 187 LEU A O 1
ATOM 1462 N N . SER A 1 188 ? 5.254 35.844 18.281 1 90.69 188 SER A N 1
ATOM 1463 C CA . SER A 1 188 ? 5.395 34.438 18.688 1 90.69 188 SER A CA 1
ATOM 1464 C C . SER A 1 188 ? 5 34.25 20.141 1 90.69 188 SER A C 1
ATOM 1466 O O . SER A 1 188 ? 4.344 33.25 20.484 1 90.69 188 SER A O 1
ATOM 1468 N N . ALA A 1 189 ? 5.402 35.156 20.969 1 88.62 189 ALA A N 1
ATOM 1469 C CA . ALA A 1 189 ? 5.082 35.125 22.391 1 88.62 189 ALA A CA 1
ATOM 1470 C C . ALA A 1 189 ? 3.578 35.219 22.625 1 88.62 189 ALA A C 1
ATOM 1472 O O . ALA A 1 189 ? 3.016 34.531 23.469 1 88.62 189 ALA A O 1
ATOM 1473 N N . ILE A 1 190 ? 2.965 36.062 21.906 1 88.69 190 ILE A N 1
ATOM 1474 C CA . ILE A 1 190 ? 1.527 36.281 22.031 1 88.69 190 ILE A CA 1
ATOM 1475 C C . ILE A 1 190 ? 0.784 35.031 21.578 1 88.69 190 ILE A C 1
ATOM 1477 O O . ILE A 1 190 ? -0.137 34.562 22.25 1 88.69 190 ILE A O 1
ATOM 1481 N N . LEU A 1 191 ? 1.205 34.531 20.5 1 88.88 191 LEU A N 1
ATOM 1482 C CA . LEU A 1 191 ? 0.554 33.344 19.922 1 88.88 191 LEU A CA 1
ATOM 1483 C C . LEU A 1 191 ? 0.678 32.156 20.859 1 88.88 191 LEU A C 1
ATOM 1485 O O . LEU A 1 191 ? -0.281 31.391 21.031 1 88.88 191 LEU A O 1
ATOM 1489 N N . SER A 1 192 ? 1.768 32 21.453 1 85.56 192 SER A N 1
ATOM 1490 C CA . SER A 1 192 ? 2.02 30.859 22.312 1 85.56 192 SER A CA 1
ATOM 1491 C C . SER A 1 192 ? 1.104 30.875 23.531 1 85.56 192 SER A C 1
ATOM 1493 O O . SER A 1 192 ? 0.826 29.812 24.109 1 85.56 192 SER A O 1
ATOM 1495 N N . ASN A 1 193 ? 0.597 32.062 23.875 1 82.69 193 ASN A N 1
ATOM 1496 C CA . ASN A 1 193 ? -0.22 32.188 25.062 1 82.69 193 ASN A CA 1
ATOM 1497 C C . ASN A 1 193 ? -1.66 32.562 24.734 1 82.69 193 ASN A C 1
ATOM 1499 O O . ASN A 1 193 ? -2.439 32.906 25.625 1 82.69 193 ASN A O 1
ATOM 1503 N N . ILE A 1 194 ? -1.94 32.406 23.562 1 83.25 194 ILE A N 1
ATOM 1504 C CA . ILE A 1 194 ? -3.182 33 23.078 1 83.25 194 ILE A CA 1
ATOM 1505 C C . ILE A 1 194 ? -4.375 32.219 23.594 1 83.25 194 ILE A C 1
ATOM 1507 O O . ILE A 1 194 ? -5.438 32.781 23.875 1 83.25 194 ILE A O 1
ATOM 1511 N N . ASP A 1 195 ? -4.266 30.906 23.766 1 79.62 195 ASP A N 1
ATOM 1512 C CA . ASP A 1 195 ? -5.371 30.062 24.203 1 79.62 195 ASP A CA 1
ATOM 1513 C C . ASP A 1 195 ? -5.84 30.484 25.609 1 79.62 195 ASP A C 1
ATOM 1515 O O . ASP A 1 195 ? -7.043 30.484 25.875 1 79.62 195 ASP A O 1
ATOM 1519 N N . ASP A 1 196 ? -4.902 30.812 26.391 1 79.12 196 ASP A N 1
ATOM 1520 C CA . ASP A 1 196 ? -5.223 31.25 27.734 1 79.12 196 ASP A CA 1
ATOM 1521 C C . ASP A 1 196 ? -6 32.562 27.734 1 79.12 196 ASP A C 1
ATOM 1523 O O . ASP A 1 196 ? -6.781 32.844 28.641 1 79.12 196 ASP A O 1
ATOM 1527 N N . LYS A 1 197 ? -5.867 33.281 26.688 1 81.31 197 LYS A N 1
ATOM 1528 C CA . LYS A 1 197 ? -6.465 34.594 26.609 1 81.31 197 LYS A CA 1
ATOM 1529 C C . LYS A 1 197 ? -7.816 34.562 25.906 1 81.31 197 LYS A C 1
ATOM 1531 O O . LYS A 1 197 ? -8.594 35.5 25.984 1 81.31 197 LYS A O 1
ATOM 1536 N N . LEU A 1 198 ? -8.094 33.562 25.281 1 79.81 198 LEU A N 1
ATOM 1537 C CA . LEU A 1 198 ? -9.328 33.469 24.516 1 79.81 198 LEU A CA 1
ATOM 1538 C C . LEU A 1 198 ? -10.539 33.438 25.438 1 79.81 198 LEU A C 1
ATOM 1540 O O . LEU A 1 198 ? -11.586 34 25.094 1 79.81 198 LEU A O 1
ATOM 1544 N N . ARG A 1 199 ? -10.484 32.938 26.625 1 74.12 199 ARG A N 1
ATOM 1545 C CA . ARG A 1 199 ? -11.594 32.844 27.578 1 74.12 199 ARG A CA 1
ATOM 1546 C C . ARG A 1 199 ? -11.961 34.188 28.141 1 74.12 199 ARG A C 1
ATOM 1548 O O . ARG A 1 199 ? -13.133 34.469 28.406 1 74.12 199 ARG A O 1
ATOM 1555 N N . GLY A 1 200 ? -11.031 34.969 28.375 1 69.38 200 GLY A N 1
ATOM 1556 C CA . GLY A 1 200 ? -11.25 36.25 29.047 1 69.38 200 GLY A CA 1
ATOM 1557 C C . GLY A 1 200 ? -11.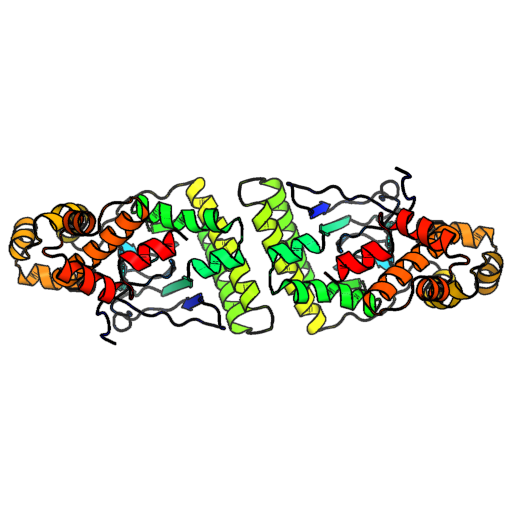555 37.375 28.094 1 69.38 200 GLY A C 1
ATOM 1558 O O . GLY A 1 200 ? -11.742 38.531 28.531 1 69.38 200 GLY A O 1
ATOM 1559 N N . GLY A 1 201 ? -11.703 37.062 26.797 1 72.12 201 GLY A N 1
ATOM 1560 C CA . GLY A 1 201 ? -11.898 38.125 25.812 1 72.12 201 GLY A CA 1
ATOM 1561 C C . GLY A 1 201 ? -10.602 38.719 25.281 1 72.12 201 GLY A C 1
ATOM 1562 O O . GLY A 1 201 ? -9.734 39.125 26.062 1 72.12 201 GLY A O 1
ATOM 1563 N N . LEU A 1 202 ? -10.312 38.531 24 1 77.31 202 LEU A N 1
ATOM 1564 C CA . LEU A 1 202 ? -9.102 39.031 23.359 1 77.31 202 LEU A CA 1
ATOM 1565 C C . LEU A 1 202 ? -9.305 40.438 22.859 1 77.31 202 LEU A C 1
ATOM 1567 O O . LEU A 1 202 ? -10.258 40.719 22.125 1 77.31 202 LEU A O 1
ATOM 1571 N N . SER A 1 203 ? -8.594 41.344 23.516 1 83.94 203 SER A N 1
ATOM 1572 C CA . SER A 1 203 ? -8.625 42.75 23.062 1 83.94 203 SER A CA 1
ATOM 1573 C C . SER A 1 203 ? -7.355 43.125 22.312 1 83.94 203 SER A C 1
ATOM 1575 O O . SER A 1 203 ? -6.25 42.906 22.828 1 83.94 203 SER A O 1
ATOM 1577 N N . LEU A 1 204 ? -7.574 43.594 21.141 1 89.06 204 LEU A N 1
ATOM 1578 C CA . LEU A 1 204 ? -6.445 44.062 20.328 1 89.06 204 LEU A CA 1
ATOM 1579 C C . LEU A 1 204 ? -5.582 45.031 21.109 1 89.06 204 LEU A C 1
ATOM 1581 O O . LEU A 1 204 ? -4.352 44.938 21.078 1 89.06 204 LEU A O 1
ATOM 1585 N N . SER A 1 205 ? -6.285 45.906 21.828 1 90.69 205 SER A N 1
ATOM 1586 C CA . SER A 1 205 ? -5.574 46.938 22.578 1 90.69 205 SER A CA 1
ATOM 1587 C C . SER A 1 205 ? -4.734 46.344 23.688 1 90.69 205 SER A C 1
ATOM 1589 O O . SER A 1 205 ? -3.582 46.719 23.891 1 90.69 205 SER A O 1
ATOM 1591 N N . GLU A 1 206 ? -5.277 45.438 24.391 1 89.94 206 GLU A N 1
ATOM 1592 C CA . GLU A 1 206 ? -4.562 44.812 25.484 1 89.94 206 GLU A CA 1
ATOM 1593 C C . GLU A 1 206 ? -3.371 44 24.969 1 89.94 206 GLU A C 1
ATOM 1595 O O . GLU A 1 206 ? -2.291 44.031 25.578 1 89.94 206 GLU A O 1
ATOM 1600 N N . LEU A 1 207 ? -3.588 43.312 23.875 1 91.81 207 LEU A N 1
ATOM 1601 C CA . LEU A 1 207 ? -2.521 42.5 23.312 1 91.81 207 LEU A CA 1
ATOM 1602 C C . LEU A 1 207 ? -1.404 43.375 22.75 1 91.81 207 LEU A C 1
ATOM 1604 O O . LEU A 1 207 ? -0.224 43.031 22.875 1 91.81 207 LEU A O 1
ATOM 1608 N N . ALA A 1 208 ? -1.813 44.438 22.141 1 94.25 208 ALA A N 1
ATOM 1609 C CA . ALA A 1 208 ? -0.834 45.406 21.609 1 94.25 208 ALA A CA 1
ATOM 1610 C C . ALA A 1 208 ? 0.036 45.969 22.734 1 94.25 208 ALA A C 1
ATOM 1612 O O . ALA A 1 208 ? 1.252 46.094 22.562 1 94.25 208 ALA A O 1
ATOM 1613 N N . VAL A 1 209 ? -0.56 46.312 23.828 1 93.69 209 VAL A N 1
ATOM 1614 C CA . VAL A 1 209 ? 0.162 46.812 24.984 1 93.69 209 VAL A CA 1
ATOM 1615 C C . VAL A 1 209 ? 1.142 45.781 25.5 1 93.69 209 VAL A C 1
ATOM 1617 O O . VAL A 1 209 ? 2.309 46.062 25.75 1 93.69 209 VAL A O 1
ATOM 1620 N N . GLN A 1 210 ? 0.667 44.625 25.609 1 91.56 210 GLN A N 1
ATOM 1621 C CA . GLN A 1 210 ? 1.512 43.531 26.078 1 91.56 210 GLN A CA 1
ATOM 1622 C C . GLN A 1 210 ? 2.717 43.344 25.156 1 91.56 210 GLN A C 1
ATOM 1624 O O . GLN A 1 210 ? 3.811 43 25.625 1 91.56 210 GLN A O 1
ATOM 1629 N N . ALA A 1 211 ? 2.518 43.469 23.906 1 92.69 211 ALA A N 1
ATOM 1630 C CA . ALA A 1 211 ? 3.555 43.281 22.891 1 92.69 211 ALA A CA 1
ATOM 1631 C C . ALA A 1 211 ? 4.414 44.531 22.719 1 92.69 211 ALA A C 1
ATOM 1633 O O . ALA A 1 211 ? 5.414 44.5 22 1 92.69 211 ALA A O 1
ATOM 1634 N N . ALA A 1 212 ? 3.988 45.656 23.328 1 94.94 212 ALA A N 1
ATOM 1635 C CA . ALA A 1 212 ? 4.676 46.938 23.266 1 94.94 212 ALA A CA 1
ATOM 1636 C C . ALA A 1 212 ? 4.715 47.469 21.828 1 94.94 212 ALA A C 1
ATOM 1638 O O . ALA A 1 212 ? 5.762 47.906 21.344 1 94.94 212 ALA A O 1
ATOM 1639 N N . VAL A 1 213 ? 3.609 47.312 21.125 1 95.75 213 VAL A N 1
ATOM 1640 C CA . VAL A 1 213 ? 3.451 47.844 19.781 1 95.75 213 VAL A CA 1
ATOM 1641 C C . VAL A 1 213 ? 2.113 48.594 19.688 1 95.75 213 VAL A C 1
ATOM 1643 O O . VAL A 1 213 ? 1.27 48.469 20.578 1 95.75 213 VAL A O 1
ATOM 1646 N N . SER A 1 214 ? 2.004 49.344 18.609 1 96.12 214 SER A N 1
ATOM 1647 C CA . SER A 1 214 ? 0.719 50 18.391 1 96.12 214 SER A CA 1
ATOM 1648 C C . SER A 1 214 ? -0.336 49 17.922 1 96.12 214 SER A C 1
ATOM 1650 O O . SER A 1 214 ? -0.005 47.969 17.328 1 96.12 214 SER A O 1
ATOM 1652 N N . PRO A 1 215 ? -1.584 49.281 18.188 1 95.62 215 PRO A N 1
ATOM 1653 C CA . PRO A 1 215 ? -2.65 48.406 17.688 1 95.62 215 PRO A CA 1
ATOM 1654 C C . PRO A 1 215 ? -2.613 48.25 16.172 1 95.62 215 PRO A C 1
ATOM 1656 O O . PRO A 1 215 ? -2.889 47.156 15.648 1 95.62 215 PRO A O 1
ATOM 1659 N N . ALA A 1 216 ? -2.266 49.312 15.516 1 96.12 216 ALA A N 1
ATOM 1660 C CA . ALA A 1 216 ? -2.182 49.25 14.055 1 96.12 216 ALA A CA 1
ATOM 1661 C C . ALA A 1 216 ? -1.07 48.312 13.609 1 96.12 216 ALA A C 1
ATOM 1663 O O . ALA A 1 216 ? -1.258 47.531 12.68 1 96.12 216 ALA A O 1
ATOM 1664 N N . HIS A 1 217 ? 0.033 48.469 14.234 1 96.06 217 HIS A N 1
ATOM 1665 C CA . HIS A 1 217 ? 1.157 47.594 13.906 1 96.06 217 HIS A CA 1
ATOM 1666 C C . HIS A 1 217 ? 0.848 46.125 14.266 1 96.06 217 HIS A C 1
ATOM 1668 O O . HIS A 1 217 ? 1.181 45.219 13.508 1 96.06 217 HIS A O 1
ATOM 1674 N N . PHE A 1 218 ? 0.226 45.906 15.367 1 95.75 218 PHE A N 1
ATOM 1675 C CA . PHE A 1 218 ? -0.18 44.562 15.781 1 95.75 218 PHE A CA 1
ATOM 1676 C C . PHE A 1 218 ? -1.093 43.906 14.742 1 95.75 218 PHE A C 1
ATOM 1678 O O . PHE A 1 218 ? -0.844 42.812 14.297 1 95.75 218 PHE A O 1
ATOM 1685 N N . SER A 1 219 ? -2.061 44.625 14.391 1 95.12 219 SER A N 1
ATOM 1686 C CA . SER A 1 219 ? -3.057 44.125 13.453 1 95.12 219 SER A CA 1
ATOM 1687 C C . SER A 1 219 ? -2.428 43.781 12.109 1 95.12 219 SER A C 1
ATOM 1689 O O . SER A 1 219 ? -2.73 42.75 11.516 1 95.12 219 SER A O 1
ATOM 1691 N N . ARG A 1 220 ? -1.593 44.625 11.641 1 95.06 220 ARG A N 1
ATOM 1692 C CA . ARG A 1 220 ? -0.939 44.406 10.359 1 95.06 220 ARG A CA 1
ATOM 1693 C C . ARG A 1 220 ? -0.037 43.188 10.391 1 95.06 220 ARG A C 1
ATOM 1695 O O . ARG A 1 220 ? -0.083 42.344 9.492 1 95.06 220 ARG A O 1
ATOM 1702 N N . ALA A 1 221 ? 0.761 43.125 11.398 1 93.75 221 ALA A N 1
ATOM 1703 C CA . ALA A 1 221 ? 1.684 42 11.539 1 93.75 221 ALA A CA 1
ATOM 1704 C C . ALA A 1 221 ? 0.926 40.688 11.703 1 93.75 221 ALA A C 1
ATOM 1706 O O . ALA A 1 221 ? 1.299 39.656 11.117 1 93.75 221 ALA A O 1
ATOM 1707 N N . PHE A 1 222 ? -0.075 40.719 12.531 1 92.88 222 PHE A N 1
ATOM 1708 C CA . PHE A 1 222 ? -0.882 39.531 12.773 1 92.88 222 PHE A CA 1
ATOM 1709 C C . PHE A 1 222 ? -1.485 39.031 11.477 1 92.88 222 PHE A C 1
ATOM 1711 O O . PHE A 1 222 ? -1.392 37.844 11.172 1 92.88 222 PHE A O 1
ATOM 1718 N N . LYS A 1 223 ? -2.039 39.875 10.719 1 91.62 223 LYS A N 1
ATOM 1719 C CA . LYS A 1 223 ? -2.645 39.5 9.445 1 91.62 223 LYS A CA 1
ATOM 1720 C C . LYS A 1 223 ? -1.589 39 8.453 1 91.62 223 LYS A C 1
ATOM 1722 O O . LYS A 1 223 ? -1.816 38.062 7.719 1 91.62 223 LYS A O 1
ATOM 1727 N N . LYS A 1 224 ? -0.535 39.656 8.461 1 89.75 224 LYS A N 1
ATOM 1728 C CA . LYS A 1 224 ? 0.549 39.281 7.555 1 89.75 224 LYS A CA 1
ATOM 1729 C C . LYS A 1 224 ? 1.012 37.844 7.816 1 89.75 224 LYS A C 1
ATOM 1731 O O . LYS A 1 224 ? 1.149 37.062 6.883 1 89.75 224 LYS A O 1
ATOM 1736 N N . TYR A 1 225 ? 1.19 37.469 9.062 1 89.5 225 TYR A N 1
ATOM 1737 C CA . TYR A 1 225 ? 1.828 36.219 9.398 1 89.5 225 TYR A CA 1
ATOM 1738 C C . TYR A 1 225 ? 0.797 35.094 9.516 1 89.5 225 TYR A C 1
ATOM 1740 O O . TYR A 1 225 ? 1.095 33.938 9.234 1 89.5 225 TYR A O 1
ATOM 1748 N N . THR A 1 226 ? -0.425 35.469 9.922 1 88.94 226 THR A N 1
ATOM 1749 C CA . THR A 1 226 ? -1.419 34.438 10.133 1 88.94 226 THR A CA 1
ATOM 1750 C C . THR A 1 226 ? -2.395 34.344 8.961 1 88.94 226 THR A C 1
ATOM 1752 O O . THR A 1 226 ? -3.09 33.344 8.773 1 88.94 226 THR A O 1
ATOM 1755 N N . GLY A 1 227 ? -2.479 35.438 8.242 1 86.69 227 GLY A N 1
ATOM 1756 C CA . GLY A 1 227 ? -3.4 35.531 7.121 1 86.69 227 GLY A CA 1
ATOM 1757 C C . GLY A 1 227 ? -4.805 35.938 7.531 1 86.69 227 GLY A C 1
ATOM 1758 O O . GLY A 1 227 ? -5.684 36.062 6.68 1 86.69 227 GLY A O 1
ATOM 1759 N N . MET A 1 228 ? -4.996 36.188 8.828 1 86.88 228 MET A N 1
ATOM 1760 C CA . MET A 1 228 ? -6.324 36.531 9.336 1 86.88 228 MET A CA 1
ATOM 1761 C C . MET A 1 228 ? -6.258 37.656 10.352 1 86.88 228 MET A C 1
ATOM 1763 O O . MET A 1 228 ? -5.188 37.969 10.867 1 86.88 228 MET A O 1
ATOM 1767 N N . THR A 1 229 ? -7.422 38.219 10.547 1 89.62 229 THR A N 1
ATOM 1768 C CA . THR A 1 229 ? -7.5 39.188 11.633 1 89.62 229 THR A CA 1
ATOM 1769 C C . THR A 1 229 ? -7.496 38.5 12.984 1 89.62 229 THR A C 1
ATOM 1771 O O . THR A 1 229 ? -7.781 37.312 13.078 1 89.62 229 THR A O 1
ATOM 1774 N N . LEU A 1 230 ? -7.191 39.281 13.977 1 90.12 230 LEU A N 1
ATOM 1775 C CA . LEU A 1 230 ? -7.215 38.719 15.328 1 90.12 230 LEU A CA 1
ATOM 1776 C C . LEU A 1 230 ? -8.594 38.188 15.672 1 90.12 230 LEU A C 1
ATOM 1778 O O . LEU A 1 230 ? -8.703 37.125 16.281 1 90.12 230 LEU A O 1
ATOM 1782 N N . THR A 1 231 ? -9.57 38.875 15.289 1 87.88 231 THR A N 1
ATOM 1783 C CA . THR A 1 231 ? -10.945 38.469 15.578 1 87.88 231 THR A CA 1
ATOM 1784 C C . THR A 1 231 ? -11.273 37.156 14.891 1 87.88 231 THR A C 1
ATOM 1786 O O . THR A 1 231 ? -11.836 36.25 15.508 1 87.88 231 THR A O 1
ATOM 1789 N N . ASP A 1 232 ? -10.961 37.094 13.648 1 87.81 232 ASP A N 1
ATOM 1790 C CA . ASP A 1 232 ? -11.211 35.875 12.906 1 87.81 232 ASP A CA 1
ATOM 1791 C C . ASP A 1 232 ? -10.43 34.688 13.492 1 87.81 232 ASP A C 1
ATOM 1793 O O . ASP A 1 232 ? -10.945 33.594 13.578 1 87.81 232 ASP A O 1
ATOM 1797 N N . TYR A 1 233 ? -9.219 34.938 13.82 1 89.31 233 TYR A N 1
ATOM 1798 C CA . TYR A 1 233 ? -8.375 33.906 14.422 1 89.31 233 TYR A CA 1
ATOM 1799 C C . TYR A 1 233 ? -8.977 33.406 15.734 1 89.31 233 TYR A C 1
ATOM 1801 O O . TYR A 1 233 ? -9.039 32.188 15.977 1 89.31 233 TYR A O 1
ATOM 1809 N N . ALA A 1 234 ? -9.328 34.344 16.547 1 88.62 234 ALA A N 1
ATOM 1810 C CA . ALA A 1 234 ? -9.922 33.969 17.844 1 88.62 234 ALA A CA 1
ATOM 1811 C C . ALA A 1 234 ? -11.156 33.125 17.656 1 88.62 234 ALA A C 1
ATOM 1813 O O . ALA A 1 234 ? -11.359 32.156 18.391 1 88.62 234 ALA A O 1
ATOM 1814 N N . LEU A 1 235 ? -11.914 33.5 16.734 1 88.12 235 LEU A N 1
ATOM 1815 C CA . LEU A 1 235 ? -13.125 32.719 16.469 1 88.12 235 LEU A CA 1
ATOM 1816 C C . LEU A 1 235 ? -12.789 31.312 15.977 1 88.12 235 LEU A C 1
ATOM 1818 O O . LEU A 1 235 ? -13.383 30.344 16.438 1 88.12 235 LEU A O 1
ATOM 1822 N N . ALA A 1 236 ? -11.898 31.281 15.055 1 88.19 236 ALA A N 1
ATOM 1823 C CA . ALA A 1 236 ? -11.469 29.984 14.539 1 88.19 236 ALA A CA 1
ATOM 1824 C C . ALA A 1 236 ? -10.922 29.094 15.664 1 88.19 236 ALA A C 1
ATOM 1826 O O . ALA A 1 236 ? -11.242 27.906 15.734 1 88.19 236 ALA A O 1
ATOM 1827 N N . ARG A 1 237 ? -10.156 29.656 16.438 1 88.69 237 ARG A N 1
ATOM 1828 C CA . ARG A 1 237 ? -9.547 28.922 17.531 1 88.69 237 ARG A CA 1
ATOM 1829 C C . ARG A 1 237 ? -10.602 28.422 18.516 1 88.69 237 ARG A C 1
ATOM 1831 O O . ARG A 1 237 ? -10.492 27.312 19.031 1 88.69 237 ARG A O 1
ATOM 1838 N N . ARG A 1 238 ? -11.547 29.266 18.828 1 89.69 238 ARG A N 1
ATOM 1839 C CA . ARG A 1 238 ? -12.633 28.859 19.719 1 89.69 238 ARG A CA 1
ATOM 1840 C C . ARG A 1 238 ? -13.375 27.656 19.141 1 89.69 238 ARG A C 1
ATOM 1842 O O . ARG A 1 238 ? -13.711 26.719 19.875 1 89.69 238 ARG A O 1
ATOM 1849 N N . VAL A 1 239 ? -1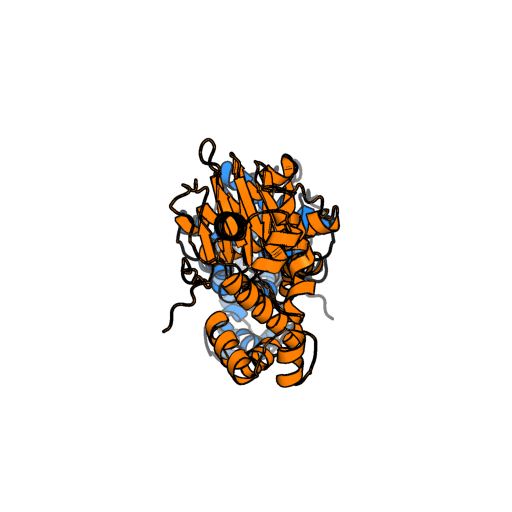3.609 27.734 17.922 1 90.5 239 VAL A N 1
ATOM 1850 C CA . VAL A 1 239 ? -14.336 26.656 17.281 1 90.5 239 VAL A CA 1
ATOM 1851 C C . VAL A 1 239 ? -13.5 25.375 17.297 1 90.5 239 VAL A C 1
ATOM 1853 O O . VAL A 1 239 ? -14.023 24.297 17.547 1 90.5 239 VAL A O 1
ATOM 1856 N N . ILE A 1 240 ? -12.242 25.484 17.031 1 87.88 240 ILE A N 1
ATOM 1857 C CA . ILE A 1 240 ? -11.344 24.328 17.031 1 87.88 240 ILE A CA 1
ATOM 1858 C C . ILE A 1 240 ? -11.305 23.719 18.438 1 87.88 240 ILE A C 1
ATOM 1860 O O . ILE A 1 240 ? -11.352 22.5 18.594 1 87.88 240 ILE A O 1
ATOM 1864 N N . MET A 1 241 ? -11.227 24.516 19.406 1 87.88 241 MET A N 1
ATOM 1865 C CA . MET A 1 241 ? -11.258 24.062 20.781 1 87.88 241 MET A CA 1
ATOM 1866 C C . MET A 1 241 ? -12.562 23.344 21.094 1 87.88 241 MET A C 1
ATOM 1868 O O . MET A 1 241 ? -12.57 22.328 21.797 1 87.88 241 MET A O 1
ATOM 1872 N N . ALA A 1 242 ? -13.586 23.891 20.594 1 91.25 242 ALA A N 1
ATOM 1873 C CA . ALA A 1 242 ? -14.891 23.266 20.812 1 91.25 242 ALA A CA 1
ATOM 1874 C C . ALA A 1 242 ? -14.938 21.875 20.172 1 91.25 242 ALA A C 1
ATOM 1876 O O . ALA A 1 242 ? -15.461 20.938 20.781 1 91.25 242 ALA A O 1
ATOM 1877 N N . LYS A 1 243 ? -14.414 21.828 18.984 1 89.12 243 LYS A N 1
ATOM 1878 C CA . LYS A 1 243 ? -14.352 20.531 18.312 1 89.12 243 LYS A CA 1
ATOM 1879 C C . LYS A 1 243 ? -13.609 19.5 19.172 1 89.12 243 LYS A C 1
ATOM 1881 O O . LYS A 1 243 ? -14.055 18.359 19.312 1 89.12 243 LYS A O 1
ATOM 1886 N N . GLU A 1 244 ? -12.539 19.891 19.672 1 85.62 244 GLU A N 1
ATOM 1887 C CA . GLU A 1 244 ? -11.727 19.016 20.5 1 85.62 244 GLU A CA 1
ATOM 1888 C C . GLU A 1 244 ? -12.477 18.609 21.766 1 85.62 244 GLU A C 1
ATOM 1890 O O . GLU A 1 244 ? -12.43 17.453 22.188 1 85.62 244 GLU A O 1
ATOM 1895 N N . HIS A 1 245 ? -13.094 19.562 22.312 1 89 245 HIS A N 1
ATOM 1896 C CA . HIS A 1 245 ? -13.859 19.328 23.547 1 89 245 HIS A CA 1
ATOM 1897 C C . HIS A 1 245 ? -15 18.344 23.297 1 89 245 HIS A C 1
ATOM 1899 O O . HIS A 1 245 ? -15.25 17.469 24.125 1 89 245 HIS A O 1
ATOM 1905 N N . LEU A 1 246 ? -15.625 18.469 22.219 1 90.12 246 LEU A N 1
ATOM 1906 C CA . LEU A 1 246 ? -16.781 17.641 21.875 1 90.12 246 LEU A CA 1
ATOM 1907 C C . LEU A 1 246 ? -16.359 16.188 21.703 1 90.12 246 LEU A C 1
ATOM 1909 O O . LEU A 1 246 ? -17.156 15.273 21.922 1 90.12 246 LEU A O 1
ATOM 1913 N N . LEU A 1 247 ? -15.172 15.977 21.297 1 83.5 247 LEU A N 1
ATOM 1914 C CA . LEU A 1 247 ? -14.688 14.625 21.047 1 83.5 247 LEU A CA 1
ATOM 1915 C C . LEU A 1 247 ? -14.211 13.969 22.328 1 83.5 247 LEU A C 1
ATOM 1917 O O . LEU A 1 247 ? -14.18 12.742 22.438 1 83.5 247 LEU A O 1
ATOM 1921 N N . ARG A 1 248 ? -13.828 14.633 23.281 1 82.75 248 ARG A N 1
ATOM 1922 C CA . ARG A 1 248 ? -13.172 14.102 24.484 1 82.75 248 ARG A CA 1
ATOM 1923 C C . ARG A 1 248 ? -14.18 13.875 25.594 1 82.75 248 ARG A C 1
ATOM 1925 O O . ARG A 1 248 ? -13.961 13.031 26.469 1 82.75 248 ARG A O 1
ATOM 1932 N N . ASN A 1 249 ? -15.203 14.734 25.625 1 81.62 249 ASN A N 1
ATOM 1933 C CA . ASN A 1 249 ? -16.109 14.672 26.75 1 81.62 249 ASN A CA 1
ATOM 1934 C C . ASN A 1 249 ? -17.578 14.734 26.312 1 81.62 249 ASN A C 1
ATOM 1936 O O . ASN A 1 249 ? -17.859 14.945 25.141 1 81.62 249 ASN A O 1
ATOM 1940 N N . ASP A 1 250 ? -18.453 14.484 27.359 1 86.81 250 ASP A N 1
ATOM 1941 C CA . ASP A 1 250 ? -19.891 14.5 27.094 1 86.81 250 ASP A CA 1
ATOM 1942 C C . ASP A 1 250 ? -20.547 15.75 27.688 1 86.81 250 ASP A C 1
ATOM 1944 O O . ASP A 1 250 ? -21.719 15.719 28.047 1 86.81 250 ASP A O 1
ATOM 1948 N N . ASP A 1 251 ? -19.766 16.75 27.734 1 91.31 251 ASP A N 1
ATOM 1949 C CA . ASP A 1 251 ? -20.297 18 28.297 1 91.31 251 ASP A CA 1
ATOM 1950 C C . ASP A 1 251 ? -21.453 18.516 27.469 1 91.31 251 ASP A C 1
ATOM 1952 O O . ASP A 1 251 ? -21.594 18.172 26.281 1 91.31 251 ASP A O 1
ATOM 1956 N N . THR A 1 252 ? -22.281 19.375 28.141 1 93.56 252 THR A N 1
ATOM 1957 C CA . THR A 1 252 ? -23.359 20.016 27.406 1 93.56 252 THR A CA 1
ATOM 1958 C C . THR A 1 252 ? -22.812 21.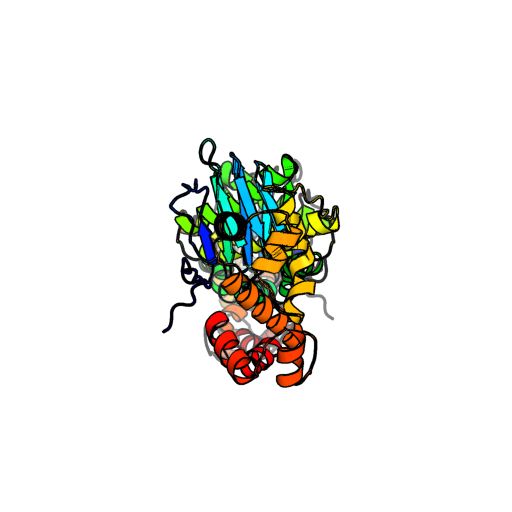047 26.438 1 93.56 252 THR A C 1
ATOM 1960 O O . THR A 1 252 ? -21.688 21.531 26.594 1 93.56 252 THR A O 1
ATOM 1963 N N . MET A 1 253 ? -23.672 21.375 25.5 1 95 253 MET A N 1
ATOM 1964 C CA . MET A 1 253 ? -23.25 22.375 24.516 1 95 253 MET A CA 1
ATOM 1965 C C . MET A 1 253 ? -22.969 23.719 25.188 1 95 253 MET A C 1
ATOM 1967 O O . MET A 1 253 ? -22.062 24.453 24.781 1 95 253 MET A O 1
ATOM 1971 N N . ALA A 1 254 ? -23.75 24 26.188 1 94.25 254 ALA A N 1
ATOM 1972 C CA . ALA A 1 254 ? -23.562 25.25 26.938 1 94.25 254 ALA A CA 1
ATOM 1973 C C . ALA A 1 254 ? -22.203 25.266 27.641 1 94.25 254 ALA A C 1
ATOM 1975 O O . ALA A 1 254 ? -21.516 26.281 27.641 1 94.25 254 ALA A O 1
ATOM 1976 N N . SER A 1 255 ? -21.906 24.172 28.234 1 94.06 255 SER A N 1
ATOM 1977 C CA . SER A 1 255 ? -20.625 24.062 28.922 1 94.06 255 SER A CA 1
ATOM 1978 C C . SER A 1 255 ? -19.453 24.188 27.953 1 94.06 255 SER A C 1
ATOM 1980 O O . SER A 1 255 ? -18.453 24.828 28.266 1 94.06 255 SER A O 1
ATOM 1982 N N . VAL A 1 256 ? -19.578 23.547 26.812 1 94.31 256 VAL A N 1
ATOM 1983 C CA . VAL A 1 256 ? -18.547 23.594 25.781 1 94.31 256 VAL A CA 1
ATOM 1984 C C . VAL A 1 256 ? -18.375 25.031 25.281 1 94.31 256 VAL A C 1
ATOM 1986 O O . VAL A 1 256 ? -17.25 25.516 25.156 1 94.31 256 VAL A O 1
ATOM 1989 N N . ALA A 1 257 ? -19.469 25.672 25.016 1 93.5 257 ALA A N 1
ATOM 1990 C CA . ALA A 1 257 ? -19.438 27.047 24.531 1 93.5 257 ALA A CA 1
ATOM 1991 C C . ALA A 1 257 ? -18.734 27.969 25.516 1 93.5 257 ALA A C 1
ATOM 1993 O O . ALA A 1 257 ? -17.891 28.781 25.125 1 93.5 257 ALA A O 1
ATOM 1994 N N . ASP A 1 258 ? -19.031 27.766 26.75 1 90.25 258 ASP A N 1
ATOM 1995 C CA . ASP A 1 258 ? -18.453 28.578 27.812 1 90.25 258 ASP A CA 1
ATOM 1996 C C . ASP A 1 258 ? -16.953 28.312 27.953 1 90.25 258 ASP A C 1
ATOM 1998 O O . ASP A 1 258 ? -16.156 29.234 28.047 1 90.25 258 ASP A O 1
ATOM 2002 N N . ALA A 1 259 ? -16.656 27.141 27.922 1 89.19 259 ALA A N 1
ATOM 2003 C CA . ALA A 1 259 ? -15.258 26.734 28.078 1 89.19 259 ALA A CA 1
ATOM 2004 C C . ALA A 1 259 ? -14.398 27.25 26.938 1 89.19 259 ALA A C 1
ATOM 2006 O O . ALA A 1 259 ? -13.203 27.5 27.109 1 89.19 259 ALA A O 1
ATOM 2007 N N . CYS A 1 260 ? -15.023 27.438 25.828 1 90.88 260 CYS A N 1
ATOM 2008 C CA . CYS A 1 260 ? -14.281 27.828 24.641 1 90.88 260 CYS A CA 1
ATOM 2009 C C . CYS A 1 260 ? -14.359 29.344 24.438 1 90.88 260 CYS A C 1
ATOM 2011 O O . CYS A 1 260 ? -13.789 29.875 23.484 1 90.88 260 CYS A O 1
ATOM 2013 N N . GLY A 1 261 ? -15.047 30.047 25.266 1 88.44 261 GLY A N 1
ATOM 2014 C CA . GLY A 1 261 ? -15.016 31.5 25.297 1 88.44 261 GLY A CA 1
ATOM 2015 C C . GLY A 1 261 ? -16.094 32.156 24.438 1 88.44 261 GLY A C 1
ATOM 2016 O O . GLY A 1 261 ? -15.945 33.281 24 1 88.44 261 GLY A O 1
ATOM 2017 N N . PHE A 1 262 ? -17.141 31.422 24.156 1 91.19 262 PHE A N 1
ATOM 2018 C CA . PHE A 1 262 ? -18.266 32.031 23.438 1 91.19 262 PHE A CA 1
ATOM 2019 C C . PHE A 1 262 ? -19.156 32.812 24.391 1 91.19 262 PHE A C 1
ATOM 2021 O O . PHE A 1 262 ? -19.391 32.406 25.516 1 91.19 262 PHE A O 1
ATOM 2028 N N . GLU A 1 263 ? -19.562 33.938 23.859 1 86.56 263 GLU A N 1
ATOM 2029 C CA . GLU A 1 263 ? -20.359 34.844 24.672 1 86.56 263 GLU A CA 1
ATOM 2030 C C . GLU A 1 263 ? -21.797 34.375 24.812 1 86.56 263 GLU A C 1
ATOM 2032 O O . GLU A 1 263 ? -22.484 34.719 25.781 1 86.56 263 GLU A O 1
ATOM 2037 N N . SER A 1 264 ? -22.297 33.688 23.766 1 92.31 264 SER A N 1
ATOM 2038 C CA . SER A 1 264 ? -23.672 33.188 23.781 1 92.31 264 SER A CA 1
ATOM 2039 C C . SER A 1 264 ? -23.797 31.875 23 1 92.31 264 SER A C 1
ATOM 2041 O O . SER A 1 264 ? -23 31.594 22.109 1 92.31 264 SER A O 1
ATOM 2043 N N . LEU A 1 265 ? -24.766 31.156 23.391 1 94.19 265 LEU A N 1
ATOM 2044 C CA . LEU A 1 265 ? -25 29.859 22.75 1 94.19 265 LEU A CA 1
ATOM 2045 C C . LEU A 1 265 ? -25.422 30.031 21.297 1 94.19 265 LEU A C 1
ATOM 2047 O O . LEU A 1 265 ? -24.953 29.297 20.422 1 94.19 265 LEU A O 1
ATOM 2051 N N . PRO A 1 266 ? -26.297 31.016 21.016 1 94.94 266 PRO A N 1
ATOM 2052 C CA . PRO A 1 266 ? -26.625 31.219 19.609 1 94.94 266 PRO A CA 1
ATOM 2053 C C . PRO A 1 266 ? -25.406 31.562 18.75 1 94.94 266 PRO A C 1
ATOM 2055 O O . PRO A 1 266 ? -25.297 31.094 17.625 1 94.94 266 PRO A O 1
ATOM 2058 N N . HIS A 1 267 ? -24.594 32.406 19.359 1 93.94 267 HIS A N 1
ATOM 2059 C CA . HIS A 1 267 ? -23.375 32.75 18.641 1 93.94 267 HIS A CA 1
ATOM 2060 C C . HIS A 1 267 ? -22.484 31.531 18.438 1 93.94 267 HIS A C 1
ATOM 2062 O O . HIS A 1 267 ? -21.906 31.359 17.359 1 93.94 267 HIS A O 1
ATOM 2068 N N . PHE A 1 268 ? -22.406 30.703 19.422 1 95.38 268 PHE A N 1
ATOM 2069 C CA . PHE A 1 268 ? -21.656 29.453 19.328 1 95.38 268 PHE A CA 1
ATOM 2070 C C . PHE A 1 268 ? -22.188 28.578 18.203 1 95.38 268 PHE A C 1
ATOM 2072 O O . PHE A 1 268 ? -21.422 28.156 17.328 1 95.38 268 PHE A O 1
ATOM 2079 N N . TYR A 1 269 ? -23.391 28.375 18.141 1 94.69 269 TYR A N 1
ATOM 2080 C CA . TYR A 1 269 ? -24 27.516 17.125 1 94.69 269 TYR A CA 1
ATOM 2081 C C . TYR A 1 269 ? -23.781 28.062 15.727 1 94.69 269 TYR A C 1
ATOM 2083 O O . TYR A 1 269 ? -23.375 27.328 14.82 1 94.69 269 TYR A O 1
ATOM 2091 N N . ARG A 1 270 ? -23.969 29.297 15.586 1 93.75 270 ARG A N 1
ATOM 2092 C CA . ARG A 1 270 ? -23.859 29.938 14.273 1 93.75 270 ARG A CA 1
ATOM 2093 C C . ARG A 1 270 ? -22.422 29.859 13.75 1 93.75 270 ARG A C 1
ATOM 2095 O O . ARG A 1 270 ? -22.203 29.484 12.594 1 93.75 270 ARG A O 1
ATOM 2102 N N . GLN A 1 271 ? -21.516 30.219 14.641 1 91.69 271 GLN A N 1
ATOM 2103 C CA . GLN A 1 271 ? -20.109 30.281 14.219 1 91.69 271 GLN A CA 1
ATOM 2104 C C . GLN A 1 271 ? -19.562 28.875 13.992 1 91.69 271 GLN A C 1
ATOM 2106 O O . GLN A 1 271 ? -18.766 28.656 13.07 1 91.69 271 GLN A O 1
ATOM 2111 N N . PHE A 1 272 ? -19.953 27.938 14.852 1 93 272 PHE A N 1
ATOM 2112 C CA . PHE A 1 272 ? -19.531 26.562 14.68 1 93 272 PHE A CA 1
ATOM 2113 C C . PHE A 1 272 ? -19.969 26.016 13.32 1 93 272 PHE A C 1
ATOM 2115 O O . PHE A 1 272 ? -19.172 25.453 12.578 1 93 272 PHE A O 1
ATOM 2122 N N . LYS A 1 273 ? -21.109 26.234 12.977 1 91.06 273 LYS A N 1
ATOM 2123 C CA . LYS A 1 273 ? -21.641 25.781 11.703 1 91.06 273 LYS A CA 1
ATOM 2124 C C . LYS A 1 273 ? -20.969 26.469 10.531 1 91.06 273 LYS A C 1
ATOM 2126 O O . LYS A 1 273 ? -20.672 25.844 9.516 1 91.06 273 LYS A O 1
ATOM 2131 N N . LYS A 1 274 ? -20.797 27.734 10.68 1 87.19 274 LYS A N 1
ATOM 2132 C CA . LYS A 1 274 ? -20.172 28.516 9.625 1 87.19 274 LYS A CA 1
ATOM 2133 C C . LYS A 1 274 ? -18.766 28 9.32 1 87.19 274 LYS A C 1
ATOM 2135 O O . LYS A 1 274 ? -18.375 27.891 8.156 1 87.19 274 LYS A O 1
ATOM 2140 N N . ILE A 1 275 ? -18.062 27.609 10.336 1 84.38 275 ILE A N 1
ATOM 2141 C CA . ILE A 1 275 ? -16.656 27.25 10.188 1 84.38 275 ILE A CA 1
ATOM 2142 C C . ILE A 1 275 ? -16.531 25.766 9.836 1 84.38 275 ILE A C 1
ATOM 2144 O O . ILE A 1 275 ? -15.68 25.375 9.047 1 84.38 275 ILE A O 1
ATOM 2148 N N . THR A 1 276 ? -17.422 24.906 10.406 1 84.44 276 THR A N 1
ATOM 2149 C CA . THR A 1 276 ? -17.234 23.469 10.258 1 84.44 276 THR A CA 1
ATOM 2150 C C . THR A 1 276 ? -18.219 22.906 9.227 1 84.44 276 THR A C 1
ATOM 2152 O O . THR A 1 276 ? -18.031 21.781 8.75 1 84.44 276 THR A O 1
ATOM 2155 N N . GLY A 1 277 ? -19.234 23.594 8.953 1 83.38 277 GLY A N 1
ATOM 2156 C CA . GLY A 1 277 ? -20.234 23.141 7.996 1 83.38 277 GLY A CA 1
ATOM 2157 C C . GLY A 1 277 ? -21.312 22.281 8.625 1 83.38 277 GLY A C 1
ATOM 2158 O O . GLY A 1 277 ? -22.266 21.875 7.953 1 83.38 277 GLY A O 1
ATOM 2159 N N . THR A 1 278 ? -21.203 22.047 9.867 1 88 278 THR A N 1
ATOM 2160 C CA . THR A 1 278 ? -22.188 21.234 10.57 1 88 278 THR A CA 1
ATOM 2161 C C . THR A 1 278 ? -22.438 21.781 11.969 1 88 278 THR A C 1
ATOM 2163 O O . THR A 1 278 ? -21.781 22.719 12.406 1 88 278 THR A O 1
ATOM 2166 N N . THR A 1 279 ? -23.453 21.219 12.641 1 93.06 279 THR A N 1
ATOM 2167 C CA . THR A 1 279 ? -23.75 21.641 14 1 93.06 279 THR A CA 1
ATOM 2168 C C . THR A 1 279 ? -22.875 20.906 15.008 1 93.06 279 THR A C 1
ATOM 2170 O O . THR A 1 279 ? -22.375 19.812 14.711 1 93.06 279 THR A O 1
ATOM 2173 N N . PRO A 1 280 ? -22.703 21.547 16.172 1 93.5 280 PRO A N 1
ATOM 2174 C CA . PRO A 1 280 ? -21.906 20.844 17.188 1 93.5 280 PRO A CA 1
ATOM 2175 C C . PRO A 1 280 ? -22.469 19.469 17.547 1 93.5 280 PRO A C 1
ATOM 2177 O O . PRO A 1 280 ? -21.703 18.5 17.672 1 93.5 280 PRO A O 1
ATOM 2180 N N . ALA A 1 281 ? -23.719 19.391 17.688 1 91.5 281 ALA A N 1
ATOM 2181 C CA . ALA A 1 281 ? -24.344 18.109 18.016 1 91.5 281 ALA A CA 1
ATOM 2182 C C . ALA A 1 281 ? -24.125 17.078 16.922 1 91.5 281 ALA A C 1
ATOM 2184 O O . ALA A 1 281 ? -23.828 15.922 17.203 1 91.5 281 ALA A O 1
ATOM 2185 N N . ALA A 1 282 ? -24.344 17.469 15.773 1 91.31 282 ALA A N 1
ATOM 2186 C CA . ALA A 1 282 ? -24.125 16.578 14.641 1 91.31 282 ALA A CA 1
ATOM 2187 C C . ALA A 1 282 ? -22.672 16.141 14.547 1 91.31 282 ALA A C 1
ATOM 2189 O O . ALA A 1 282 ? -22.391 14.984 14.25 1 91.31 282 ALA A O 1
ATOM 2190 N N . TYR A 1 283 ? -21.797 17.078 14.766 1 88.81 283 TYR A N 1
ATOM 2191 C CA . TYR A 1 283 ? -20.375 16.781 14.75 1 88.81 283 TYR A CA 1
ATOM 2192 C C . TYR A 1 283 ? -20.031 15.695 15.766 1 88.81 283 TYR A C 1
ATOM 2194 O O . TYR A 1 283 ? -19.344 14.727 15.445 1 88.81 283 TYR A O 1
ATOM 2202 N N . ARG A 1 284 ? -20.516 15.867 16.922 1 88.75 284 ARG A N 1
ATOM 2203 C CA . ARG A 1 284 ? -20.266 14.898 17.984 1 88.75 284 ARG A CA 1
ATOM 2204 C C . ARG A 1 284 ? -20.797 13.516 17.609 1 88.75 284 ARG A C 1
ATOM 2206 O O . ARG A 1 284 ? -20.141 12.508 17.828 1 88.75 284 ARG A O 1
ATOM 2213 N N . ARG A 1 285 ? -21.906 13.406 17.016 1 85.5 285 ARG A N 1
ATOM 2214 C CA . ARG A 1 285 ? -22.531 12.148 16.641 1 85.5 285 ARG A CA 1
ATOM 2215 C C . ARG A 1 285 ? -21.75 11.453 15.531 1 85.5 285 ARG A C 1
ATOM 2217 O O . ARG A 1 285 ? -21.594 10.234 15.547 1 85.5 285 ARG A O 1
ATOM 2224 N N . THR A 1 286 ? -21.312 12.219 14.656 1 78.5 286 THR A N 1
ATOM 2225 C CA . THR A 1 286 ? -20.625 11.672 13.484 1 78.5 286 THR A CA 1
ATOM 2226 C C . THR A 1 286 ? -19.234 11.164 13.859 1 78.5 286 THR A C 1
ATOM 2228 O O . THR A 1 286 ? -18.781 10.133 13.352 1 78.5 286 THR A O 1
ATOM 2231 N N . MET A 1 287 ? -18.594 11.859 14.719 1 74.5 287 MET A N 1
ATOM 2232 C CA . MET A 1 287 ? -17.219 11.508 15.047 1 74.5 287 MET A CA 1
ATOM 2233 C C . MET A 1 287 ? -17.172 10.352 16.047 1 74.5 287 MET A C 1
ATOM 2235 O O . MET A 1 287 ? -16.188 9.617 16.094 1 74.5 287 MET A O 1
ATOM 2239 N N . ASN A 1 288 ? -18.203 10.242 16.828 1 63.66 288 ASN A N 1
ATOM 2240 C CA . ASN A 1 288 ? -18.281 9.125 17.766 1 63.66 288 ASN A CA 1
ATOM 2241 C C . ASN A 1 288 ? -18.891 7.887 17.109 1 63.66 288 ASN A C 1
ATOM 2243 O O . ASN A 1 288 ? -18.938 6.82 17.734 1 63.66 288 ASN A O 1
ATOM 2247 N N . ALA A 1 289 ? -19.359 8.039 16.016 1 54.81 289 ALA A N 1
ATOM 2248 C CA . ALA A 1 289 ? -19.906 6.871 15.328 1 54.81 289 ALA A CA 1
ATOM 2249 C C . ALA A 1 289 ? -18.797 6.07 14.648 1 54.81 289 ALA A C 1
ATOM 2251 O O . ALA A 1 289 ? -17.766 6.629 14.266 1 54.81 289 ALA A O 1
ATOM 2252 N N . MET B 1 1 ? -5.789 -37.156 10.102 1 30.41 1 MET B N 1
ATOM 2253 C CA . MET B 1 1 ? -5.918 -36.25 8.961 1 30.41 1 MET B CA 1
ATOM 2254 C C . MET B 1 1 ? -5.09 -36.75 7.777 1 30.41 1 MET B C 1
ATOM 2256 O O . MET B 1 1 ? -3.873 -36.906 7.891 1 30.41 1 MET B O 1
ATOM 2260 N N . VAL B 1 2 ? -5.586 -37.438 7.012 1 41 2 VAL B N 1
ATOM 2261 C CA . VAL B 1 2 ? -4.914 -38.156 5.93 1 41 2 VAL B CA 1
ATOM 2262 C C . VAL B 1 2 ? -4.113 -37.188 5.082 1 41 2 VAL B C 1
ATOM 2264 O O . VAL B 1 2 ? -4.664 -36.219 4.539 1 41 2 VAL B O 1
ATOM 2267 N N . HIS B 1 3 ? -2.912 -37.062 5.332 1 47.12 3 HIS B N 1
ATOM 2268 C CA . HIS B 1 3 ? -1.969 -36.188 4.668 1 47.12 3 HIS B CA 1
ATOM 2269 C C . HIS B 1 3 ? -2.002 -36.375 3.154 1 47.12 3 HIS B C 1
ATOM 2271 O O . HIS B 1 3 ? -1.924 -37.5 2.666 1 47.12 3 HIS B O 1
ATOM 2277 N N . SER B 1 4 ? -2.709 -35.5 2.486 1 54.66 4 SER B N 1
ATOM 2278 C CA . SER B 1 4 ? -2.738 -35.531 1.029 1 54.66 4 SER B CA 1
ATOM 2279 C C . SER B 1 4 ? -1.329 -35.531 0.447 1 54.66 4 SER B C 1
ATOM 2281 O O . SER B 1 4 ? -0.473 -34.75 0.879 1 54.66 4 SER B O 1
ATOM 2283 N N . PRO B 1 5 ? -1 -36.562 -0.289 1 55.06 5 PRO B N 1
ATOM 2284 C CA . PRO B 1 5 ? 0.337 -36.688 -0.875 1 55.06 5 PRO B CA 1
ATOM 2285 C C . PRO B 1 5 ? 0.696 -35.5 -1.776 1 55.06 5 PRO B C 1
ATOM 2287 O O . PRO B 1 5 ? 1.869 -35.312 -2.105 1 55.06 5 PRO B O 1
ATOM 2290 N N . VAL B 1 6 ? -0.311 -34.656 -2.059 1 66.06 6 VAL B N 1
ATOM 2291 C CA . VAL B 1 6 ? -0.056 -33.625 -3.084 1 66.06 6 VAL B CA 1
ATOM 2292 C C . VAL B 1 6 ? -0.203 -32.25 -2.482 1 66.06 6 VAL B C 1
ATOM 2294 O O . VAL B 1 6 ? 0.391 -31.281 -2.979 1 66.06 6 VAL B O 1
ATOM 2297 N N . ARG B 1 7 ? -0.833 -32.188 -1.415 1 68.94 7 ARG B N 1
ATOM 2298 C CA . ARG B 1 7 ? -1.144 -30.875 -0.876 1 68.94 7 ARG B CA 1
ATOM 2299 C C . ARG B 1 7 ? -0.122 -30.453 0.177 1 68.94 7 ARG B C 1
ATOM 2301 O O . ARG B 1 7 ? 0.304 -31.266 0.994 1 68.94 7 ARG B O 1
ATOM 2308 N N . THR B 1 8 ? 0.385 -29.25 0.105 1 69.19 8 THR B N 1
ATOM 2309 C CA . THR B 1 8 ? 1.313 -28.672 1.072 1 69.19 8 THR B CA 1
ATOM 2310 C C . THR B 1 8 ? 0.66 -27.531 1.834 1 69.19 8 THR B C 1
ATOM 2312 O O . THR B 1 8 ? -0.073 -26.734 1.25 1 69.19 8 THR B O 1
ATOM 2315 N N . THR B 1 9 ? 0.837 -27.609 3.121 1 67.81 9 THR B N 1
ATOM 2316 C CA . THR B 1 9 ? 0.376 -26.5 3.943 1 67.81 9 THR B CA 1
ATOM 2317 C C . THR B 1 9 ? 1.482 -25.469 4.117 1 67.81 9 THR B C 1
ATOM 2319 O O . THR B 1 9 ? 2.598 -25.797 4.523 1 67.81 9 THR B O 1
ATOM 2322 N N . ILE B 1 10 ? 1.201 -24.312 3.703 1 72.81 10 ILE B N 1
ATOM 2323 C CA . ILE B 1 10 ? 2.164 -23.234 3.832 1 72.81 10 ILE B CA 1
ATOM 2324 C C . ILE B 1 10 ? 2 -22.547 5.191 1 72.81 10 ILE B C 1
ATOM 2326 O O . ILE B 1 10 ? 0.888 -22.188 5.582 1 72.81 10 ILE B O 1
ATOM 2330 N N . GLN B 1 11 ? 3.049 -22.422 5.871 1 71.31 11 GLN B N 1
ATOM 2331 C CA . GLN B 1 11 ? 3.018 -21.781 7.176 1 71.31 11 GLN B CA 1
ATOM 2332 C C . GLN B 1 11 ? 3.049 -20.25 7.031 1 71.31 11 GLN B C 1
ATOM 2334 O O . GLN B 1 11 ? 3.973 -19.703 6.43 1 71.31 11 GLN B O 1
ATOM 2339 N N . ALA B 1 12 ? 2.072 -19.609 7.641 1 77.12 12 ALA B N 1
ATOM 2340 C CA . ALA B 1 12 ? 1.966 -18.156 7.605 1 77.12 12 ALA B CA 1
ATOM 2341 C C . ALA B 1 12 ? 3.064 -17.516 8.445 1 77.12 12 ALA B C 1
ATOM 2343 O O . ALA B 1 12 ? 3.584 -18.125 9.375 1 77.12 12 ALA B O 1
ATOM 2344 N N . GLU B 1 13 ? 3.461 -16.406 8.062 1 74.12 13 GLU B N 1
ATOM 2345 C CA . GLU B 1 13 ? 4.422 -15.586 8.797 1 74.12 13 GLU B CA 1
ATOM 2346 C C . GLU B 1 13 ? 3.771 -14.32 9.344 1 74.12 13 GLU B C 1
ATOM 2348 O O . GLU B 1 13 ? 2.916 -13.727 8.688 1 74.12 13 GLU B O 1
ATOM 2353 N N . SER B 1 14 ? 4.211 -13.898 10.523 1 69.81 14 SER B N 1
ATOM 2354 C CA . SER B 1 14 ? 3.857 -12.625 11.156 1 69.81 14 SER B CA 1
ATOM 2355 C C . SER B 1 14 ? 2.35 -12.508 11.344 1 69.81 14 SER B C 1
ATOM 2357 O O . SER B 1 14 ? 1.79 -11.414 11.25 1 69.81 14 SER B O 1
ATOM 2359 N N . GLY B 1 15 ? 1.663 -13.695 11.32 1 76.88 15 GLY B N 1
ATOM 2360 C CA . GLY B 1 15 ? 0.246 -13.703 11.648 1 76.88 15 GLY B CA 1
ATOM 2361 C C . GLY B 1 15 ? -0.647 -13.43 10.453 1 76.88 15 GLY B C 1
ATOM 2362 O O . GLY B 1 15 ? -1.862 -13.281 10.602 1 76.88 15 GLY B O 1
ATOM 2363 N N . ILE B 1 16 ? -0.017 -13.203 9.352 1 84.31 16 ILE B N 1
ATOM 2364 C CA . ILE B 1 16 ? -0.828 -13.031 8.156 1 84.31 16 ILE B CA 1
ATOM 2365 C C . ILE B 1 16 ? -0.58 -14.188 7.191 1 84.31 16 ILE B C 1
ATOM 2367 O O . ILE B 1 16 ? 0.494 -14.797 7.207 1 84.31 16 ILE B O 1
ATOM 2371 N N . PRO B 1 17 ? -1.525 -14.555 6.473 1 90.12 17 PRO B N 1
ATOM 2372 C CA . PRO B 1 17 ? -1.36 -15.656 5.52 1 90.12 17 PRO B CA 1
ATOM 2373 C C . PRO B 1 17 ? -0.46 -15.289 4.344 1 90.12 17 PRO B C 1
ATOM 2375 O O . PRO B 1 17 ? -0.918 -15.25 3.199 1 90.12 17 PRO B O 1
ATOM 2378 N N . PHE B 1 18 ? 0.753 -15.008 4.695 1 93.5 18 PHE B N 1
ATOM 2379 C CA . PHE B 1 18 ? 1.824 -14.617 3.787 1 93.5 18 PHE B CA 1
ATOM 2380 C C . PHE B 1 18 ? 3.148 -15.25 4.207 1 93.5 18 PHE B C 1
ATOM 2382 O O . PHE B 1 18 ? 3.426 -15.383 5.402 1 93.5 18 PHE B O 1
ATOM 2389 N N . ARG B 1 19 ? 3.914 -15.633 3.189 1 93.5 19 ARG B N 1
ATOM 2390 C CA . ARG B 1 19 ? 5.234 -16.188 3.459 1 93.5 19 ARG B CA 1
ATOM 2391 C C . ARG B 1 19 ? 6.219 -15.82 2.354 1 93.5 19 ARG B C 1
ATOM 2393 O O . ARG B 1 19 ? 5.875 -15.859 1.171 1 93.5 19 ARG B O 1
ATOM 2400 N N . LEU B 1 20 ? 7.395 -15.422 2.775 1 95.69 20 LEU B N 1
ATOM 2401 C CA . LEU B 1 20 ? 8.484 -15.156 1.84 1 95.69 20 LEU B CA 1
ATOM 2402 C C . LEU B 1 20 ? 9.664 -16.094 2.1 1 95.69 20 LEU B C 1
ATOM 2404 O O . LEU B 1 20 ? 10.188 -16.141 3.213 1 95.69 20 LEU B O 1
ATOM 2408 N N . VAL B 1 21 ? 9.961 -16.906 1.2 1 94.25 21 VAL B N 1
ATOM 2409 C CA . VAL B 1 21 ? 11.258 -17.578 1.166 1 94.25 21 VAL B CA 1
ATOM 2410 C C . VAL B 1 21 ? 12.25 -16.719 0.378 1 94.25 21 VAL B C 1
ATOM 2412 O O . VAL B 1 21 ? 12.133 -16.594 -0.843 1 94.25 21 VAL B O 1
ATOM 2415 N N . TYR B 1 22 ? 13.188 -16.156 1.059 1 96.06 22 TYR B N 1
ATOM 2416 C CA . TYR B 1 22 ? 14 -15.078 0.5 1 96.06 22 TYR B CA 1
ATOM 2417 C C . TYR B 1 22 ? 15.336 -15.617 0.001 1 96.06 22 TYR B C 1
ATOM 2419 O O . TYR B 1 22 ? 16.125 -16.156 0.779 1 96.06 22 TYR B O 1
ATOM 2427 N N . ALA B 1 23 ? 15.609 -15.469 -1.269 1 96.31 23 ALA B N 1
ATOM 2428 C CA . ALA B 1 23 ? 16.875 -15.742 -1.94 1 96.31 23 ALA B CA 1
ATOM 2429 C C . ALA B 1 23 ? 17.453 -17.078 -1.497 1 96.31 23 ALA B C 1
ATOM 2431 O O . ALA B 1 23 ? 18.625 -17.156 -1.107 1 96.31 23 ALA B O 1
ATOM 2432 N N . ASP B 1 24 ? 16.641 -18.062 -1.559 1 93.56 24 ASP B N 1
ATOM 2433 C CA . ASP B 1 24 ? 17.031 -19.406 -1.132 1 93.56 24 ASP B CA 1
ATOM 2434 C C . ASP B 1 24 ? 17.625 -20.203 -2.291 1 93.56 24 ASP B C 1
ATOM 2436 O O . ASP B 1 24 ? 17.125 -20.141 -3.414 1 93.56 24 ASP B O 1
ATOM 2440 N N . THR B 1 25 ? 18.734 -20.828 -2.027 1 91.44 25 THR B N 1
ATOM 2441 C CA . THR B 1 25 ? 19.344 -21.703 -3.018 1 91.44 25 THR B CA 1
ATOM 2442 C C . THR B 1 25 ? 18.922 -23.156 -2.775 1 91.44 25 THR B C 1
ATOM 2444 O O . THR B 1 25 ? 19.25 -23.734 -1.736 1 91.44 25 THR B O 1
ATOM 2447 N N . LYS B 1 26 ? 18.109 -23.594 -3.594 1 75.94 26 LYS B N 1
ATOM 2448 C CA . LYS B 1 26 ? 17.5 -24.906 -3.428 1 75.94 26 LYS B CA 1
ATOM 2449 C C . LYS B 1 26 ? 18.484 -26.016 -3.795 1 75.94 26 LYS B C 1
ATOM 2451 O O . LYS B 1 26 ? 19.078 -26 -4.871 1 75.94 26 LYS B O 1
ATOM 2456 N N . ALA B 1 27 ? 18.719 -26.781 -2.656 1 69.38 27 ALA B N 1
ATOM 2457 C CA . ALA B 1 27 ? 19.422 -28.016 -2.977 1 69.38 27 ALA B CA 1
ATOM 2458 C C . ALA B 1 27 ? 18.453 -29.094 -3.453 1 69.38 27 ALA B C 1
ATOM 2460 O O . ALA B 1 27 ? 17.297 -29.109 -3.037 1 69.38 27 ALA B O 1
ATOM 2461 N N . PRO B 1 28 ? 18.75 -29.766 -4.508 1 57.5 28 PRO B N 1
ATOM 2462 C CA . PRO B 1 28 ? 17.859 -30.781 -5.09 1 57.5 28 PRO B CA 1
ATOM 2463 C C . PRO B 1 28 ? 17.125 -31.609 -4.031 1 57.5 28 PRO B C 1
ATOM 2465 O O . PRO B 1 28 ? 16 -32.031 -4.258 1 57.5 28 PRO B O 1
ATOM 2468 N N . GLN B 1 29 ? 17.641 -31.672 -2.811 1 53.47 29 GLN B N 1
ATOM 2469 C CA . GLN B 1 29 ? 17.078 -32.562 -1.808 1 53.47 29 GLN B CA 1
ATOM 2470 C C . GLN B 1 29 ? 15.961 -31.891 -1.023 1 53.47 29 GLN B C 1
ATOM 2472 O O . GLN B 1 29 ? 15.133 -32.562 -0.392 1 53.47 29 GLN B O 1
ATOM 2477 N N . ASN B 1 30 ? 15.914 -30.562 -1.073 1 52.72 30 ASN B N 1
ATOM 2478 C CA . ASN B 1 30 ? 15.039 -29.844 -0.146 1 52.72 30 ASN B CA 1
ATOM 2479 C C . ASN B 1 30 ? 13.766 -29.375 -0.837 1 52.72 30 ASN B C 1
ATOM 2481 O O . ASN B 1 30 ? 13.078 -28.484 -0.329 1 52.72 30 ASN B O 1
ATOM 2485 N N . GLU B 1 31 ? 13.578 -29.812 -1.914 1 53.28 31 GLU B N 1
ATOM 2486 C CA . GLU B 1 31 ? 12.391 -29.25 -2.537 1 53.28 31 GLU B CA 1
ATOM 2487 C C . GLU B 1 31 ? 11.117 -29.75 -1.853 1 53.28 31 GLU B C 1
ATOM 2489 O O . GLU B 1 31 ? 11.031 -30.922 -1.463 1 53.28 31 GLU B O 1
ATOM 2494 N N . LEU B 1 32 ? 10.445 -28.875 -1.218 1 50.22 32 LEU B N 1
ATOM 2495 C CA . LEU B 1 32 ? 9.164 -29.25 -0.639 1 50.22 32 LEU B CA 1
ATOM 2496 C C . LEU B 1 32 ? 8.344 -30.094 -1.62 1 50.22 32 LEU B C 1
ATOM 2498 O O . LEU B 1 32 ? 8.25 -29.75 -2.801 1 50.22 32 LEU B O 1
ATOM 2502 N N . PRO B 1 33 ? 8.281 -31.359 -1.274 1 47.62 33 PRO B N 1
ATOM 2503 C CA . PRO B 1 33 ? 7.598 -32.281 -2.191 1 47.62 33 PRO B CA 1
ATOM 2504 C C . PRO B 1 33 ? 6.41 -31.609 -2.893 1 47.62 33 PRO B C 1
ATOM 2506 O O . PRO B 1 33 ? 6.289 -31.688 -4.117 1 47.62 33 PRO B O 1
ATOM 2509 N N . ASP B 1 34 ? 5.125 -31.734 -2.182 1 53.25 34 ASP B N 1
ATOM 2510 C CA . ASP B 1 34 ? 3.795 -31.734 -2.783 1 53.25 34 ASP B CA 1
ATOM 2511 C C . ASP B 1 34 ? 3.246 -30.312 -2.885 1 53.25 34 ASP B C 1
ATOM 2513 O O . ASP B 1 34 ? 3.221 -29.578 -1.895 1 53.25 34 ASP B O 1
ATOM 2517 N N . HIS B 1 35 ? 3.15 -29.781 -4.168 1 68.62 35 HIS B N 1
ATOM 2518 C CA . HIS B 1 35 ? 3.051 -28.438 -4.734 1 68.62 35 HIS B CA 1
ATOM 2519 C C . HIS B 1 35 ? 1.614 -28.109 -5.129 1 68.62 35 HIS B C 1
ATOM 2521 O O . HIS B 1 35 ? 1.342 -27.781 -6.285 1 68.62 35 HIS B O 1
ATOM 2527 N N . LEU B 1 36 ? 0.704 -28.734 -4.227 1 76 36 LEU B N 1
ATOM 2528 C CA . LEU B 1 36 ? -0.625 -28.172 -4.422 1 76 36 LEU B CA 1
ATOM 2529 C C . LEU B 1 36 ? -1.068 -27.391 -3.184 1 76 36 LEU B C 1
ATOM 2531 O O . LEU B 1 36 ? -1.065 -27.938 -2.074 1 76 36 LEU B O 1
ATOM 2535 N N . HIS B 1 37 ? -1.196 -26.172 -3.354 1 79.31 37 HIS B N 1
ATOM 2536 C CA . HIS B 1 37 ? -1.733 -25.328 -2.295 1 79.31 37 HIS B CA 1
ATOM 2537 C C . HIS B 1 37 ? -2.652 -24.25 -2.865 1 79.31 37 HIS B C 1
ATOM 2539 O O . HIS B 1 37 ? -2.629 -23.984 -4.066 1 79.31 37 HIS B O 1
ATOM 2545 N N . ASP B 1 38 ? -3.459 -23.672 -1.935 1 85.19 38 ASP B N 1
ATOM 2546 C CA . ASP B 1 38 ? -4.477 -22.734 -2.379 1 85.19 38 ASP B CA 1
ATOM 2547 C C . ASP B 1 38 ? -3.926 -21.312 -2.41 1 85.19 38 ASP B C 1
ATOM 2549 O O . ASP B 1 38 ? -4.621 -20.375 -2.818 1 85.19 38 ASP B O 1
ATOM 2553 N N . TRP B 1 39 ? -2.691 -21.141 -2.023 1 90.06 39 TRP B N 1
ATOM 2554 C CA . TRP B 1 39 ? -2.098 -19.812 -2.029 1 90.06 39 TRP B CA 1
ATOM 2555 C C . TRP B 1 39 ? -1.47 -19.5 -3.383 1 90.06 39 TRP B C 1
ATOM 2557 O O . TRP B 1 39 ? -0.986 -20.406 -4.074 1 90.06 39 TRP B O 1
ATOM 2567 N N . HIS B 1 40 ? -1.59 -18.297 -3.777 1 94.56 40 HIS B N 1
ATOM 2568 C CA . HIS B 1 40 ? -0.837 -17.859 -4.945 1 94.56 40 HIS B CA 1
ATOM 2569 C C . HIS B 1 40 ? 0.659 -17.812 -4.656 1 94.56 40 HIS B C 1
ATOM 2571 O O . HIS B 1 40 ? 1.066 -17.656 -3.5 1 94.56 40 HIS B O 1
ATOM 2577 N N . GLU B 1 41 ? 1.395 -18 -5.691 1 94.81 41 GLU B N 1
ATOM 2578 C CA . GLU B 1 41 ? 2.848 -18.016 -5.551 1 94.81 41 GLU B CA 1
ATOM 2579 C C . GLU B 1 41 ? 3.514 -17.203 -6.664 1 94.81 41 GLU B C 1
ATOM 2581 O O . GLU B 1 41 ? 3.109 -17.297 -7.828 1 94.81 41 GLU B O 1
ATOM 2586 N N . ILE B 1 42 ? 4.469 -16.344 -6.316 1 97.56 42 ILE B N 1
ATOM 2587 C CA . ILE B 1 42 ? 5.34 -15.648 -7.258 1 97.56 42 ILE B CA 1
ATOM 2588 C C . ILE B 1 42 ? 6.793 -16.047 -7.004 1 97.56 42 ILE B C 1
ATOM 2590 O O . ILE B 1 42 ? 7.281 -15.938 -5.875 1 97.56 42 ILE B O 1
ATOM 2594 N N . ILE B 1 43 ? 7.477 -16.484 -8.008 1 97.06 43 ILE B N 1
ATOM 2595 C CA . ILE B 1 43 ? 8.875 -16.891 -7.883 1 97.06 43 ILE B CA 1
ATOM 2596 C C . ILE B 1 43 ? 9.75 -16 -8.758 1 97.06 43 ILE B C 1
ATOM 2598 O O . ILE B 1 43 ? 9.453 -15.797 -9.945 1 97.06 43 ILE B O 1
ATOM 2602 N N . TYR B 1 44 ? 10.75 -15.422 -8.211 1 98.44 44 TYR B N 1
ATOM 2603 C CA . TYR B 1 44 ? 11.758 -14.672 -8.961 1 98.44 44 TYR B CA 1
ATOM 2604 C C . TYR B 1 44 ? 13.117 -15.359 -8.891 1 98.44 44 TYR B C 1
ATOM 2606 O O . TYR B 1 44 ? 13.602 -15.672 -7.805 1 98.44 44 TYR B O 1
ATOM 2614 N N . VAL B 1 45 ? 13.742 -15.594 -10.023 1 97.75 45 VAL B N 1
ATOM 2615 C CA . VAL B 1 45 ? 15.008 -16.312 -10.102 1 97.75 45 VAL B CA 1
ATOM 2616 C C . VAL B 1 45 ? 16.156 -15.305 -10.219 1 97.75 45 VAL B C 1
ATOM 2618 O O . VAL B 1 45 ? 16.234 -14.547 -11.188 1 97.75 45 VAL B O 1
ATOM 2621 N N . TYR B 1 46 ? 17.047 -15.336 -9.258 1 98.06 46 TYR B N 1
ATOM 2622 C CA . TYR B 1 46 ? 18.188 -14.438 -9.242 1 98.06 46 TYR B CA 1
ATOM 2623 C C . TYR B 1 46 ? 19.312 -14.984 -10.117 1 98.06 46 TYR B C 1
ATOM 2625 O O . TYR B 1 46 ? 19.984 -14.227 -10.812 1 98.06 46 TYR B O 1
ATOM 2633 N N . ARG B 1 47 ? 19.547 -16.266 -9.992 1 97.25 47 ARG B N 1
ATOM 2634 C CA . ARG B 1 47 ? 20.641 -16.938 -10.695 1 97.25 47 ARG B CA 1
ATOM 2635 C C . ARG B 1 47 ? 20.422 -18.453 -10.727 1 97.25 47 ARG B C 1
ATOM 2637 O O . ARG B 1 47 ? 19.531 -18.969 -10.055 1 97.25 47 ARG B O 1
ATOM 2644 N N . GLY B 1 48 ? 21.297 -19.094 -11.562 1 95.81 48 GLY B N 1
ATOM 2645 C CA . GLY B 1 48 ? 21.219 -20.531 -11.711 1 95.81 48 GLY B CA 1
ATOM 2646 C C . GLY B 1 48 ? 20.266 -20.984 -12.805 1 95.81 48 GLY B C 1
ATOM 2647 O O . GLY B 1 48 ? 19.844 -20.172 -13.633 1 95.81 48 GLY B O 1
ATOM 2648 N N . GLN B 1 49 ? 20.125 -22.344 -12.797 1 93.69 49 GLN B N 1
ATOM 2649 C CA . GLN B 1 49 ? 19.25 -22.922 -13.812 1 93.69 49 GLN B CA 1
ATOM 2650 C C . GLN B 1 49 ? 18.469 -24.109 -13.258 1 93.69 49 GLN B C 1
ATOM 2652 O O . GLN B 1 49 ? 18.844 -24.672 -12.234 1 93.69 49 GLN B O 1
ATOM 2657 N N . GLY B 1 50 ? 17.406 -24.406 -13.977 1 92.06 50 GLY B N 1
ATOM 2658 C CA . GLY B 1 50 ? 16.562 -25.547 -13.602 1 92.06 50 GLY B CA 1
ATOM 2659 C C . GLY B 1 50 ? 15.352 -25.703 -14.5 1 92.06 50 GLY B C 1
ATOM 2660 O O . GLY B 1 50 ? 15.305 -25.141 -15.594 1 92.06 50 GLY B O 1
ATOM 2661 N N . THR B 1 51 ? 14.555 -26.656 -14.07 1 91.75 51 THR B N 1
ATOM 2662 C CA . THR B 1 51 ? 13.273 -26.891 -14.734 1 91.75 51 THR B CA 1
ATOM 2663 C C . THR B 1 51 ? 12.125 -26.797 -13.742 1 91.75 51 THR B C 1
ATOM 2665 O O . THR B 1 51 ? 12.273 -27.156 -12.57 1 91.75 51 THR B O 1
ATOM 2668 N N . ILE B 1 52 ? 11.078 -26.234 -14.203 1 92.19 52 ILE B N 1
ATOM 2669 C CA . ILE B 1 52 ? 9.906 -26.203 -13.336 1 92.19 52 ILE B CA 1
ATOM 2670 C C . ILE B 1 52 ? 8.695 -26.75 -14.078 1 92.19 52 ILE B C 1
ATOM 2672 O O . ILE B 1 52 ? 8.508 -26.469 -15.266 1 92.19 52 ILE B O 1
ATOM 2676 N N . PHE B 1 53 ? 8 -27.594 -13.383 1 91.69 53 PHE B N 1
ATOM 2677 C CA . PHE B 1 53 ? 6.723 -28.109 -13.859 1 91.69 53 PHE B CA 1
ATOM 2678 C C . PHE B 1 53 ? 5.562 -27.297 -13.289 1 91.69 53 PHE B C 1
ATOM 2680 O O . PHE B 1 53 ? 5.469 -27.109 -12.078 1 91.69 53 PHE B O 1
ATOM 2687 N N . ILE B 1 54 ? 4.781 -26.781 -14.18 1 91.69 54 ILE B N 1
ATOM 2688 C CA . ILE B 1 54 ? 3.586 -26.062 -13.75 1 91.69 54 ILE B CA 1
ATOM 2689 C C . ILE B 1 54 ? 2.387 -26.516 -14.586 1 91.69 54 ILE B C 1
ATOM 2691 O O . ILE B 1 54 ? 2.383 -26.359 -15.805 1 91.69 54 ILE B O 1
ATOM 2695 N N . ASP B 1 55 ? 1.387 -27 -13.875 1 89.25 55 ASP B N 1
ATOM 2696 C CA . ASP B 1 55 ? 0.125 -27.406 -14.484 1 89.25 55 ASP B CA 1
ATOM 2697 C C . ASP B 1 55 ? 0.346 -28.484 -15.539 1 89.25 55 ASP B C 1
ATOM 2699 O O . ASP B 1 55 ? 0.452 -29.672 -15.203 1 89.25 55 ASP B O 1
ATOM 2703 N N . THR B 1 56 ? 0.555 -28.109 -16.812 1 86.81 56 THR B N 1
ATOM 2704 C CA . THR B 1 56 ? 0.705 -29.094 -17.875 1 86.81 56 THR B CA 1
ATOM 2705 C C . THR B 1 56 ? 1.966 -28.828 -18.688 1 86.81 56 THR B C 1
ATOM 2707 O O . THR B 1 56 ? 2.074 -29.281 -19.828 1 86.81 56 THR B O 1
ATOM 2710 N N . GLY B 1 57 ? 2.859 -28.062 -18.078 1 88.25 57 GLY B N 1
ATOM 2711 C CA . GLY B 1 57 ? 4.02 -27.719 -18.875 1 88.25 57 GLY B CA 1
ATOM 2712 C C . GLY B 1 57 ? 5.316 -27.719 -18.094 1 88.25 57 GLY B C 1
ATOM 2713 O O . GLY B 1 57 ? 5.297 -27.625 -16.859 1 88.25 57 GLY B O 1
ATOM 2714 N N . LEU B 1 58 ? 6.375 -27.953 -18.859 1 91.31 58 LEU B N 1
ATOM 2715 C CA . LEU B 1 58 ? 7.73 -27.828 -18.328 1 91.31 58 LEU B CA 1
ATOM 2716 C C . LEU B 1 58 ? 8.414 -26.578 -18.875 1 91.31 58 LEU B C 1
ATOM 2718 O O . LEU B 1 58 ? 8.367 -26.297 -20.078 1 91.31 58 LEU B O 1
ATOM 2722 N N . GLU B 1 59 ? 8.945 -25.781 -17.938 1 91.38 59 GLU B N 1
ATOM 2723 C CA . GLU B 1 59 ? 9.641 -24.562 -18.312 1 91.38 59 GLU B CA 1
ATOM 2724 C C . GLU B 1 59 ? 11.055 -24.531 -17.734 1 91.38 59 GLU B C 1
ATOM 2726 O O . GLU B 1 59 ? 11.312 -25.094 -16.656 1 91.38 59 GLU B O 1
ATOM 2731 N N . ASP B 1 60 ? 11.938 -23.891 -18.516 1 92.88 60 ASP B N 1
ATOM 2732 C CA . ASP B 1 60 ? 13.273 -23.672 -17.969 1 92.88 60 ASP B CA 1
ATOM 2733 C C . ASP B 1 60 ? 13.258 -22.547 -16.938 1 92.88 60 ASP B C 1
ATOM 2735 O O . ASP B 1 60 ? 12.445 -21.625 -17.016 1 92.88 60 ASP B O 1
ATOM 2739 N N . MET B 1 61 ? 14.102 -22.625 -16 1 94.19 61 MET B N 1
ATOM 2740 C CA . MET B 1 61 ? 14.359 -21.578 -15.031 1 94.19 61 MET B CA 1
ATOM 2741 C C . MET B 1 61 ? 15.734 -20.953 -15.258 1 94.19 61 MET B C 1
ATOM 2743 O O . MET B 1 61 ? 16.734 -21.656 -15.328 1 94.19 61 MET B O 1
ATOM 2747 N N . GLN B 1 62 ? 15.797 -19.719 -15.422 1 95.38 62 GLN B N 1
ATOM 2748 C CA . GLN B 1 62 ? 17.062 -19 -15.547 1 95.38 62 GLN B CA 1
ATOM 2749 C C . GLN B 1 62 ? 16.969 -17.609 -14.906 1 95.38 62 GLN B C 1
ATOM 2751 O O . GLN B 1 62 ? 15.875 -17.141 -14.602 1 95.38 62 GLN B O 1
ATOM 2756 N N . ALA B 1 63 ? 18.109 -16.969 -14.766 1 97 63 ALA B N 1
ATOM 2757 C CA . ALA B 1 63 ? 18.172 -15.641 -14.156 1 97 63 ALA B CA 1
ATOM 2758 C C . ALA B 1 63 ? 17.234 -14.672 -14.875 1 97 63 ALA B C 1
ATOM 2760 O O . ALA B 1 63 ? 17.234 -14.594 -16.109 1 97 63 ALA B O 1
ATOM 2761 N N . GLY B 1 64 ? 16.422 -13.969 -14.055 1 97.5 64 GLY B N 1
ATOM 2762 C CA . GLY B 1 64 ? 15.531 -12.969 -14.625 1 97.5 64 GLY B CA 1
ATOM 2763 C C . GLY B 1 64 ? 14.141 -13.5 -14.898 1 97.5 64 GLY B C 1
ATOM 2764 O O . GLY B 1 64 ? 13.234 -12.734 -15.227 1 97.5 64 GLY B O 1
ATOM 2765 N N . ASP B 1 65 ? 13.953 -14.805 -14.695 1 96.56 65 ASP B N 1
ATOM 2766 C CA . ASP B 1 65 ? 12.625 -15.375 -14.875 1 96.56 65 ASP B CA 1
ATOM 2767 C C . ASP B 1 65 ? 11.727 -15.062 -13.672 1 96.56 65 ASP B C 1
ATOM 2769 O O . ASP B 1 65 ? 12.195 -15.055 -12.531 1 96.56 65 ASP B O 1
ATOM 2773 N N . LEU B 1 66 ? 10.516 -14.789 -13.969 1 97.94 66 LEU B N 1
ATOM 2774 C CA . LEU B 1 66 ? 9.469 -14.625 -12.961 1 97.94 66 LEU B CA 1
ATOM 2775 C C . LEU B 1 66 ? 8.289 -15.547 -13.25 1 97.94 66 LEU B C 1
ATOM 2777 O O . LEU B 1 66 ? 7.805 -15.602 -14.383 1 97.94 66 LEU B O 1
ATOM 2781 N N . PHE B 1 67 ? 7.887 -16.312 -12.289 1 96.44 67 PHE B N 1
ATOM 2782 C CA . PHE B 1 67 ? 6.754 -17.219 -12.43 1 96.44 67 PHE B CA 1
ATOM 2783 C C . PHE B 1 67 ? 5.578 -16.75 -11.578 1 96.44 67 PHE B C 1
ATOM 2785 O O . PHE B 1 67 ? 5.75 -16.422 -10.406 1 96.44 67 PHE B O 1
ATOM 2792 N N . ILE B 1 68 ? 4.469 -16.672 -12.148 1 97.31 68 ILE B N 1
ATOM 2793 C CA . ILE B 1 68 ? 3.217 -16.375 -11.461 1 97.31 68 ILE B CA 1
ATOM 2794 C C . ILE B 1 68 ? 2.326 -17.609 -11.438 1 97.31 68 ILE B C 1
ATOM 2796 O O . ILE B 1 68 ? 1.799 -18.031 -12.477 1 97.31 68 ILE B O 1
ATOM 2800 N N . ILE B 1 69 ? 2.094 -18.203 -10.266 1 94.94 69 ILE B N 1
ATOM 2801 C CA . ILE B 1 69 ? 1.426 -19.5 -10.125 1 94.94 69 ILE B CA 1
ATOM 2802 C C . ILE B 1 69 ? 0.153 -19.328 -9.297 1 94.94 69 ILE B C 1
ATOM 2804 O O . ILE B 1 69 ? 0.218 -19.141 -8.086 1 94.94 69 ILE B O 1
ATOM 2808 N N . PRO B 1 70 ? -1.007 -19.438 -9.945 1 94 70 PRO B N 1
ATOM 2809 C CA . PRO B 1 70 ? -2.264 -19.344 -9.203 1 94 70 PRO B CA 1
ATOM 2810 C C . PRO B 1 70 ? -2.42 -20.469 -8.172 1 94 70 PRO B C 1
ATOM 2812 O O . PRO B 1 70 ? -1.866 -21.562 -8.352 1 94 70 PRO B O 1
ATOM 2815 N N . GLY B 1 71 ? -3.133 -20.109 -7.113 1 90 71 GLY B N 1
ATOM 2816 C CA . GLY B 1 71 ? -3.496 -21.172 -6.184 1 90 71 GLY B CA 1
ATOM 2817 C C . GLY B 1 71 ? -4.156 -22.359 -6.859 1 90 71 GLY B C 1
ATOM 2818 O O . GLY B 1 71 ? -4.848 -22.203 -7.867 1 90 71 GLY B O 1
ATOM 2819 N N . SER B 1 72 ? -3.838 -23.562 -6.281 1 86.06 72 SER B N 1
ATOM 2820 C CA . SER B 1 72 ? -4.418 -24.812 -6.766 1 86.06 72 SER B CA 1
ATOM 2821 C C . SER B 1 72 ? -3.844 -25.188 -8.125 1 86.06 72 SER B C 1
ATOM 2823 O O . SER B 1 72 ? -4.574 -25.656 -9 1 86.06 72 SER B O 1
ATOM 2825 N N . THR B 1 73 ? -2.67 -24.828 -8.32 1 88.44 73 THR B N 1
ATOM 2826 C CA . THR B 1 73 ? -1.92 -25.25 -9.5 1 88.44 73 THR B CA 1
ATOM 2827 C C . THR B 1 73 ? -0.792 -26.203 -9.117 1 88.44 73 THR B C 1
ATOM 2829 O O . THR B 1 73 ? 0.032 -25.891 -8.258 1 88.44 73 THR B O 1
ATOM 2832 N N . VAL B 1 74 ? -0.793 -27.344 -9.695 1 87.12 74 VAL B N 1
ATOM 2833 C CA . VAL B 1 74 ? 0.271 -28.297 -9.414 1 87.12 74 VAL B CA 1
ATOM 2834 C C . VAL B 1 74 ? 1.59 -27.797 -9.992 1 87.12 74 VAL B C 1
ATOM 2836 O O . VAL B 1 74 ? 1.633 -27.328 -11.133 1 87.12 74 VAL B O 1
ATOM 2839 N N . HIS B 1 75 ? 2.658 -27.812 -9.188 1 89.81 75 HIS B N 1
ATOM 2840 C CA . HIS B 1 75 ? 3.951 -27.344 -9.688 1 89.81 75 HIS B CA 1
ATOM 2841 C C . HIS B 1 75 ? 5.094 -27.922 -8.852 1 89.81 75 HIS B C 1
ATOM 2843 O O . HIS B 1 75 ? 4.887 -28.359 -7.719 1 89.81 75 HIS B O 1
ATOM 2849 N N . ARG B 1 76 ? 6.219 -27.969 -9.516 1 88.31 76 ARG B N 1
ATOM 2850 C CA . ARG B 1 76 ? 7.449 -28.469 -8.914 1 88.31 76 ARG B CA 1
ATOM 2851 C C . ARG B 1 76 ? 8.68 -27.859 -9.578 1 88.31 76 ARG B C 1
ATOM 2853 O O . ARG B 1 76 ? 8.773 -27.828 -10.805 1 88.31 76 ARG B O 1
ATOM 2860 N N . ALA B 1 77 ? 9.547 -27.453 -8.727 1 89.12 77 ALA B N 1
ATOM 2861 C CA . ALA B 1 77 ? 10.828 -27 -9.242 1 89.12 77 ALA B CA 1
ATOM 2862 C C . ALA B 1 77 ? 11.883 -28.094 -9.156 1 89.12 77 ALA B C 1
ATOM 2864 O O . ALA B 1 77 ? 11.938 -28.844 -8.172 1 89.12 77 ALA B O 1
ATOM 2865 N N . LEU B 1 78 ? 12.594 -28.266 -10.148 1 87.06 78 LEU B N 1
ATOM 2866 C CA . LEU B 1 78 ? 13.719 -29.188 -10.242 1 87.06 78 LEU B CA 1
ATOM 2867 C C . LEU B 1 78 ? 15.016 -28.422 -10.523 1 87.06 78 LEU B C 1
ATOM 2869 O O . LEU B 1 78 ? 15.367 -28.188 -11.68 1 87.06 78 LEU B O 1
ATOM 2873 N N . PRO B 1 79 ? 15.766 -28.062 -9.484 1 87.75 79 PRO B N 1
ATOM 2874 C CA . PRO B 1 79 ? 17 -27.312 -9.695 1 87.75 79 PRO B CA 1
ATOM 2875 C C . PRO B 1 79 ? 18.078 -28.141 -10.383 1 87.75 79 PRO B C 1
ATOM 2877 O O . PRO B 1 79 ? 18.125 -29.359 -10.227 1 87.75 79 PRO B O 1
ATOM 2880 N N . ASP B 1 80 ? 18.859 -27.484 -11.086 1 88.31 80 ASP B N 1
ATOM 2881 C CA . ASP B 1 80 ? 20.031 -28.109 -11.672 1 88.31 80 ASP B CA 1
ATOM 2882 C C . ASP B 1 80 ? 21.016 -28.547 -10.586 1 88.31 80 ASP B C 1
ATOM 2884 O O . ASP B 1 80 ? 21.203 -27.844 -9.586 1 88.31 80 ASP B O 1
ATOM 2888 N N . GLU B 1 81 ? 21.688 -29.656 -10.797 1 86.06 81 GLU B N 1
ATOM 2889 C CA . GLU B 1 81 ? 22.578 -30.219 -9.789 1 86.06 81 GLU B CA 1
ATOM 2890 C C . GLU B 1 81 ? 23.875 -29.422 -9.695 1 86.06 81 GLU B C 1
ATOM 2892 O O . GLU B 1 81 ? 24.438 -29.25 -8.617 1 86.06 81 GLU B O 1
ATOM 2897 N N . VAL B 1 82 ? 24.359 -28.984 -10.75 1 89.75 82 VAL B N 1
ATOM 2898 C CA . VAL B 1 82 ? 25.656 -28.344 -10.828 1 89.75 82 VAL B CA 1
ATOM 2899 C C . VAL B 1 82 ? 25.5 -26.844 -10.531 1 89.75 82 VAL B C 1
ATOM 2901 O O . VAL B 1 82 ? 26.266 -26.281 -9.734 1 89.75 82 VAL B O 1
ATOM 2904 N N . ASN B 1 83 ? 24.531 -26.188 -11.133 1 92.94 83 ASN B N 1
ATOM 2905 C CA . ASN B 1 83 ? 24.25 -24.766 -10.953 1 92.94 83 ASN B CA 1
ATOM 2906 C C . ASN B 1 83 ? 22.844 -24.531 -10.422 1 92.94 83 ASN B C 1
ATOM 2908 O O . ASN B 1 83 ? 21.969 -24.031 -11.133 1 92.94 83 ASN B O 1
ATOM 2912 N N . PRO B 1 84 ? 22.672 -24.797 -9.156 1 93.5 84 PRO B N 1
ATOM 2913 C CA . PRO B 1 84 ? 21.312 -24.75 -8.586 1 93.5 84 PRO B CA 1
ATOM 2914 C C . PRO B 1 84 ? 20.734 -23.344 -8.609 1 93.5 84 PRO B C 1
ATOM 2916 O O . PRO B 1 84 ? 21.469 -22.359 -8.508 1 93.5 84 PRO B O 1
ATOM 2919 N N . VAL B 1 85 ? 19.484 -23.297 -8.633 1 94.81 85 VAL B N 1
ATOM 2920 C CA . VAL B 1 85 ? 18.734 -22.047 -8.727 1 94.81 85 VAL B CA 1
ATOM 2921 C C . VAL B 1 85 ? 18.688 -21.375 -7.363 1 94.81 85 VAL B C 1
ATOM 2923 O O . VAL B 1 85 ? 18.484 -22.031 -6.34 1 94.81 85 VAL B O 1
ATOM 2926 N N . THR B 1 86 ? 18.984 -20.062 -7.34 1 96.62 86 THR B N 1
ATOM 2927 C CA . THR B 1 86 ? 18.656 -19.188 -6.219 1 96.62 86 THR B CA 1
ATOM 2928 C C . THR B 1 86 ? 17.453 -18.312 -6.547 1 96.62 86 THR B C 1
ATOM 2930 O O . THR B 1 86 ? 17.469 -17.578 -7.531 1 96.62 86 THR B O 1
ATOM 2933 N N . SER B 1 87 ? 16.438 -18.469 -5.758 1 96.69 87 SER B N 1
ATOM 2934 C CA . SER B 1 87 ? 15.203 -17.75 -6.055 1 96.69 87 SER B CA 1
ATOM 2935 C C . SER B 1 87 ? 14.523 -17.266 -4.777 1 96.69 87 SER B C 1
ATOM 2937 O O . SER B 1 87 ? 14.867 -17.719 -3.68 1 96.69 87 SER B O 1
ATOM 2939 N N . SER B 1 88 ? 13.734 -16.25 -4.883 1 97.31 88 SER B N 1
ATOM 2940 C CA . SER B 1 88 ? 12.758 -15.875 -3.861 1 97.31 88 SER B CA 1
ATOM 2941 C C . SER B 1 88 ? 11.352 -16.312 -4.258 1 97.31 88 SER B C 1
ATOM 2943 O O . SER B 1 88 ? 10.977 -16.219 -5.43 1 97.31 88 SER B O 1
ATOM 2945 N N . ALA B 1 89 ? 10.562 -16.812 -3.287 1 96 89 ALA B N 1
ATOM 2946 C CA . ALA B 1 89 ? 9.18 -17.219 -3.502 1 96 89 ALA B CA 1
ATOM 2947 C C . ALA B 1 89 ? 8.242 -16.516 -2.52 1 96 89 ALA B C 1
ATOM 2949 O O . ALA B 1 89 ? 8.461 -16.562 -1.307 1 96 89 ALA B O 1
ATOM 2950 N N . LEU B 1 90 ? 7.293 -15.82 -3.047 1 96.44 90 LEU B N 1
ATOM 2951 C CA . LEU B 1 90 ? 6.238 -15.195 -2.256 1 96.44 90 LEU B CA 1
ATOM 2952 C C . LEU B 1 90 ? 4.961 -16.016 -2.303 1 96.44 90 LEU B C 1
ATOM 2954 O O . LEU B 1 90 ? 4.469 -16.359 -3.385 1 96.44 90 LEU B O 1
ATOM 2958 N N . PHE B 1 91 ? 4.414 -16.375 -1.133 1 93.94 91 PHE B N 1
ATOM 2959 C CA . PHE B 1 91 ? 3.146 -17.078 -1.001 1 93.94 91 PHE B CA 1
ATOM 2960 C C . PHE B 1 91 ? 2.119 -16.219 -0.281 1 93.94 91 PHE B C 1
ATOM 2962 O O . PHE B 1 91 ? 2.432 -15.586 0.729 1 93.94 91 PHE B O 1
ATOM 2969 N N . PHE B 1 92 ? 0.935 -16.172 -0.787 1 93.81 92 PHE B N 1
ATOM 2970 C CA . PHE B 1 92 ? -0.11 -15.43 -0.082 1 93.81 92 PHE B CA 1
ATOM 2971 C C . PHE B 1 92 ? -1.489 -15.969 -0.45 1 93.81 92 PHE B C 1
ATOM 2973 O O . PHE B 1 92 ? -1.707 -16.406 -1.578 1 93.81 92 PHE B O 1
ATOM 2980 N N . SER B 1 93 ? -2.385 -15.898 0.477 1 91 93 SER B N 1
ATOM 2981 C CA . SER B 1 93 ? -3.756 -16.328 0.232 1 91 93 SER B CA 1
ATOM 2982 C C . SER B 1 93 ? -4.527 -15.297 -0.576 1 91 93 SER B C 1
ATOM 2984 O O . SER B 1 93 ? -4.359 -14.094 -0.372 1 91 93 SER B O 1
ATOM 2986 N N . PRO B 1 94 ? -5.383 -15.758 -1.431 1 88.75 94 PRO B N 1
ATOM 2987 C CA . PRO B 1 94 ? -6.234 -14.797 -2.135 1 88.75 94 PRO B CA 1
ATOM 2988 C C . PRO B 1 94 ? -7.086 -13.961 -1.187 1 88.75 94 PRO B C 1
ATOM 2990 O O . PRO B 1 94 ? -7.359 -12.789 -1.468 1 88.75 94 PRO B O 1
ATOM 2993 N N . GLY B 1 95 ? -7.512 -14.539 -0.129 1 88 95 GLY B N 1
ATOM 2994 C CA . GLY B 1 95 ? -8.32 -13.828 0.852 1 88 95 GLY B CA 1
ATOM 2995 C C . GLY B 1 95 ? -7.59 -12.664 1.495 1 88 95 GLY B C 1
ATOM 2996 O O . GLY B 1 95 ? -8.203 -11.648 1.829 1 88 95 GLY B O 1
ATOM 2997 N N . LEU B 1 96 ? -6.332 -12.844 1.655 1 89.38 96 LEU B N 1
ATOM 2998 C CA . LEU B 1 96 ? -5.504 -11.781 2.215 1 89.38 96 LEU B CA 1
ATOM 2999 C C . LEU B 1 96 ? -5.562 -10.531 1.343 1 89.38 96 LEU B C 1
ATOM 3001 O O . LEU B 1 96 ? -5.688 -9.422 1.855 1 89.38 96 LEU B O 1
ATOM 3005 N N . LEU B 1 97 ? -5.488 -10.719 0.071 1 89.81 97 LEU B N 1
ATOM 3006 C CA . LEU B 1 97 ? -5.52 -9.602 -0.86 1 89.81 97 LEU B CA 1
ATOM 3007 C C . LEU B 1 97 ? -6.902 -8.961 -0.895 1 89.81 97 LEU B C 1
ATOM 3009 O O . LEU B 1 97 ? -7.027 -7.738 -1.012 1 89.81 97 LEU B O 1
ATOM 3013 N N . ALA B 1 98 ? -7.906 -9.781 -0.829 1 85.75 98 ALA B N 1
ATOM 3014 C CA . ALA B 1 98 ? -9.281 -9.273 -0.829 1 85.75 98 ALA B CA 1
ATOM 3015 C C . ALA B 1 98 ? -9.508 -8.32 0.337 1 85.75 98 ALA B C 1
ATOM 3017 O O . ALA B 1 98 ? -10.117 -7.262 0.168 1 85.75 98 ALA B O 1
ATOM 3018 N N . SER B 1 99 ? -8.977 -8.625 1.424 1 85.56 99 SER B N 1
ATOM 3019 C CA . SER B 1 99 ? -9.125 -7.805 2.623 1 85.56 99 SER B CA 1
ATOM 3020 C C . SER B 1 99 ? -8.242 -6.559 2.551 1 85.56 99 SER B C 1
ATOM 3022 O O . SER B 1 99 ? -8.672 -5.469 2.932 1 85.56 99 SER B O 1
ATOM 3024 N N . ALA B 1 100 ? -7.141 -6.684 2.014 1 88.19 100 ALA B N 1
ATOM 3025 C CA . ALA B 1 100 ? -6.137 -5.625 2.072 1 88.19 100 ALA B CA 1
ATOM 3026 C C . ALA B 1 100 ? -6.355 -4.598 0.967 1 88.19 100 ALA B C 1
ATOM 3028 O O . ALA B 1 100 ? -6.055 -3.416 1.142 1 88.19 100 ALA B O 1
ATOM 3029 N N . ALA B 1 101 ? -6.867 -5.039 -0.14 1 90.38 101 ALA B N 1
ATOM 3030 C CA . ALA B 1 101 ? -6.922 -4.156 -1.303 1 90.38 101 ALA B CA 1
ATOM 3031 C C . ALA B 1 101 ? -8.344 -3.678 -1.563 1 90.38 101 ALA B C 1
ATOM 3033 O O . ALA B 1 101 ? -8.578 -2.85 -2.445 1 90.38 101 ALA B O 1
ATOM 3034 N N . GLY B 1 102 ? -9.281 -4.195 -0.883 1 86.62 102 GLY B N 1
ATOM 3035 C CA . GLY B 1 102 ? -10.664 -3.785 -1.052 1 86.62 102 GLY B CA 1
ATOM 3036 C C . GLY B 1 102 ? -11.164 -3.936 -2.477 1 86.62 102 GLY B C 1
ATOM 3037 O O . GLY B 1 102 ? -11.008 -4.996 -3.084 1 86.62 102 GLY B O 1
ATOM 3038 N N . GLY B 1 103 ? -11.656 -2.869 -3.039 1 85.25 103 GLY B N 1
ATOM 3039 C CA . GLY B 1 103 ? -12.25 -2.889 -4.367 1 85.25 103 GLY B CA 1
ATOM 3040 C C . GLY B 1 103 ? -11.25 -3.18 -5.465 1 85.25 103 GLY B C 1
ATOM 3041 O O . GLY B 1 103 ? -11.625 -3.574 -6.57 1 85.25 103 GLY B O 1
ATOM 3042 N N . SER B 1 104 ? -10.023 -3.018 -5.191 1 90.31 104 SER B N 1
ATOM 3043 C CA . SER B 1 104 ? -8.992 -3.215 -6.203 1 90.31 104 SER B CA 1
ATOM 3044 C C . SER B 1 104 ? -8.508 -4.66 -6.223 1 90.31 104 SER B C 1
ATOM 3046 O O . SER B 1 104 ? -7.75 -5.055 -7.113 1 90.31 104 SER B O 1
ATOM 3048 N N . ALA B 1 105 ? -8.953 -5.473 -5.277 1 91.5 105 ALA B N 1
ATOM 3049 C CA . ALA B 1 105 ? -8.484 -6.848 -5.141 1 91.5 105 ALA B CA 1
ATOM 3050 C C . ALA B 1 105 ? -8.766 -7.652 -6.402 1 91.5 105 ALA B C 1
ATOM 3052 O O . ALA B 1 105 ? -7.93 -8.445 -6.844 1 91.5 105 ALA B O 1
ATOM 3053 N N . SER B 1 106 ? -9.922 -7.453 -6.992 1 90.56 106 SER B N 1
ATOM 3054 C CA . SER B 1 106 ? -10.305 -8.211 -8.18 1 90.56 106 SER B CA 1
ATOM 3055 C C . SER B 1 106 ? -9.336 -7.961 -9.336 1 90.56 106 SER B C 1
ATOM 3057 O O . SER B 1 106 ? -8.977 -8.891 -10.062 1 90.56 106 SER B O 1
ATOM 3059 N N . PHE B 1 107 ? -8.93 -6.75 -9.43 1 90 107 PHE B N 1
ATOM 3060 C CA . PHE B 1 107 ? -7.992 -6.402 -10.492 1 90 107 PHE B CA 1
ATOM 3061 C C . PHE B 1 107 ? -6.645 -7.078 -10.266 1 90 107 PHE B C 1
ATOM 3063 O O . PHE B 1 107 ? -6.043 -7.602 -11.203 1 90 107 PHE B O 1
ATOM 3070 N N . LEU B 1 108 ? -6.23 -7.098 -9.086 1 92.75 108 LEU B N 1
ATOM 3071 C CA . LEU B 1 108 ? -4.93 -7.676 -8.758 1 92.75 108 LEU B CA 1
ATOM 3072 C C . LEU B 1 108 ? -4.961 -9.195 -8.906 1 92.75 108 LEU B C 1
ATOM 3074 O O . LEU B 1 108 ? -3.99 -9.789 -9.375 1 92.75 108 LEU B O 1
ATOM 3078 N N . LEU B 1 109 ? -6.078 -9.758 -8.547 1 92.56 109 LEU B N 1
ATOM 3079 C CA . LEU B 1 109 ? -6.207 -11.203 -8.594 1 92.56 109 LEU B CA 1
ATOM 3080 C C . LEU B 1 109 ? -6.414 -11.68 -10.031 1 92.56 109 LEU B C 1
ATOM 3082 O O . LEU B 1 109 ? -6.172 -12.852 -10.344 1 92.56 109 LEU B O 1
ATOM 3086 N N . SER B 1 110 ? -6.855 -10.781 -10.906 1 93.38 110 SER B N 1
ATOM 3087 C CA . SER B 1 110 ? -7.102 -11.141 -12.297 1 93.38 110 SER B CA 1
ATOM 3088 C C . SER B 1 110 ? -5.816 -11.586 -12.992 1 93.38 110 SER B C 1
ATOM 3090 O O . SER B 1 110 ? -5.855 -12.391 -13.93 1 93.38 110 SER B O 1
ATOM 3092 N N . LEU B 1 111 ? -4.719 -11.094 -12.539 1 94.69 111 LEU B N 1
ATOM 3093 C CA . LEU B 1 111 ? -3.424 -11.484 -13.078 1 94.69 111 LEU B CA 1
ATOM 3094 C C . LEU B 1 111 ? -3.232 -12.992 -12.984 1 94.69 111 LEU B C 1
ATOM 3096 O O . LEU B 1 111 ? -2.85 -13.641 -13.961 1 94.69 111 LEU B O 1
ATOM 3100 N N . PHE B 1 112 ? -3.564 -13.594 -11.891 1 95.12 112 PHE B N 1
ATOM 3101 C CA . PHE B 1 112 ? -3.412 -15.023 -11.656 1 95.12 112 PHE B CA 1
ATOM 3102 C C . PHE B 1 112 ? -4.422 -15.82 -12.477 1 95.12 112 PHE B C 1
ATOM 3104 O O . PHE B 1 112 ? -4.086 -16.859 -13.039 1 95.12 112 PHE B O 1
ATOM 3111 N N . GLU B 1 113 ? -5.574 -15.297 -12.562 1 91.44 113 GLU B N 1
ATOM 3112 C CA . GLU B 1 113 ? -6.609 -15.961 -13.352 1 91.44 113 GLU B CA 1
ATOM 3113 C C . GLU B 1 113 ? -6.258 -15.953 -14.836 1 91.44 113 GLU B C 1
ATOM 3115 O O . GLU B 1 113 ? -6.516 -16.938 -15.547 1 91.44 113 GLU B O 1
ATOM 3120 N N . ARG B 1 114 ? -5.75 -14.898 -15.242 1 93.44 114 ARG B N 1
ATOM 3121 C CA . ARG B 1 114 ? -5.328 -14.82 -16.641 1 93.44 114 ARG B CA 1
ATOM 3122 C C . ARG B 1 114 ? -4.211 -15.812 -16.938 1 93.44 114 ARG B C 1
ATOM 3124 O O . ARG B 1 114 ? -4.211 -16.469 -17.984 1 93.44 114 ARG B O 1
ATOM 3131 N N . CYS B 1 115 ? -3.258 -15.898 -16.047 1 93.69 115 CYS B N 1
ATOM 3132 C CA . CYS B 1 115 ? -2.195 -16.891 -16.203 1 93.69 115 CYS B CA 1
ATOM 3133 C C . CYS B 1 115 ? -2.766 -18.297 -16.297 1 93.69 115 CYS B C 1
ATOM 3135 O O . CYS B 1 115 ? -2.35 -19.078 -17.156 1 93.69 115 CYS B O 1
ATOM 3137 N N . ARG B 1 116 ? -3.717 -18.562 -15.484 1 90.75 116 ARG B N 1
ATOM 3138 C CA . ARG B 1 116 ? -4.367 -19.875 -15.492 1 90.75 116 ARG B CA 1
ATOM 3139 C C . ARG B 1 116 ? -5.094 -20.109 -16.812 1 90.75 116 ARG B C 1
ATOM 3141 O O . ARG B 1 116 ? -4.91 -21.156 -17.453 1 90.75 116 ARG B O 1
ATOM 3148 N N . ARG B 1 117 ? -5.844 -19.141 -17.188 1 88.62 117 ARG B N 1
ATOM 3149 C CA . ARG B 1 117 ? -6.656 -19.281 -18.391 1 88.62 117 ARG B CA 1
ATOM 3150 C C . ARG B 1 117 ? -5.781 -19.453 -19.625 1 88.62 117 ARG B C 1
ATOM 3152 O O . ARG B 1 117 ? -6.078 -20.266 -20.5 1 88.62 117 ARG B O 1
ATOM 3159 N N . ARG B 1 118 ? -4.723 -18.75 -19.641 1 90.88 118 ARG B N 1
ATOM 3160 C CA . ARG B 1 118 ? -3.846 -18.766 -20.812 1 90.88 118 ARG B CA 1
ATOM 3161 C C . ARG B 1 118 ? -2.797 -19.875 -20.688 1 90.88 118 ARG B C 1
ATOM 3163 O O . ARG B 1 118 ? -2.111 -20.188 -21.672 1 90.88 118 ARG B O 1
ATOM 3170 N N . ARG B 1 119 ? -2.643 -20.438 -19.531 1 90 119 ARG B N 1
ATOM 3171 C CA . ARG B 1 119 ? -1.63 -21.438 -19.203 1 90 119 ARG B CA 1
ATOM 3172 C C . ARG B 1 119 ? -0.228 -20.906 -19.484 1 90 119 ARG B C 1
ATOM 3174 O O . ARG B 1 119 ? 0.585 -21.578 -20.109 1 90 119 ARG B O 1
ATOM 3181 N N . VAL B 1 120 ? -0.022 -19.625 -19.219 1 93.19 120 VAL B N 1
ATOM 3182 C CA . VAL B 1 120 ? 1.271 -18.953 -19.281 1 93.19 120 VAL B CA 1
ATOM 3183 C C . VAL B 1 120 ? 1.674 -18.469 -17.891 1 93.19 120 VAL B C 1
ATOM 3185 O O . VAL B 1 120 ? 1.02 -17.594 -17.312 1 93.19 120 VAL B O 1
ATOM 3188 N N . TYR B 1 121 ? 2.793 -19 -17.453 1 94.94 121 TYR B N 1
ATOM 3189 C CA . TYR B 1 121 ? 3.123 -18.766 -16.062 1 94.94 121 TYR B CA 1
ATOM 3190 C C . TYR B 1 121 ? 4.484 -18.094 -15.922 1 94.94 121 TYR B C 1
ATOM 3192 O O . TYR B 1 121 ? 4.859 -17.641 -14.836 1 94.94 121 TYR B O 1
ATOM 3200 N N . LYS B 1 122 ? 5.207 -18.031 -16.969 1 95.44 122 LYS B N 1
ATOM 3201 C CA . LYS B 1 122 ? 6.582 -17.547 -16.953 1 95.44 122 LYS B CA 1
ATOM 3202 C C . LYS B 1 122 ? 6.711 -16.234 -17.703 1 95.44 122 LYS B C 1
ATOM 3204 O O . LYS B 1 122 ? 6.117 -16.062 -18.766 1 95.44 122 LYS B O 1
ATOM 3209 N N . ARG B 1 123 ? 7.477 -15.344 -17.125 1 95.06 123 ARG B N 1
ATOM 3210 C CA . ARG B 1 123 ? 7.902 -14.117 -17.797 1 95.06 123 ARG B CA 1
ATOM 3211 C C . ARG B 1 123 ? 9.398 -13.891 -17.625 1 95.06 123 ARG B C 1
ATOM 3213 O O . ARG B 1 123 ? 9.93 -14.039 -16.531 1 95.06 123 ARG B O 1
ATOM 3220 N N . GLN B 1 124 ? 9.992 -13.625 -18.766 1 94.5 124 GLN B N 1
ATOM 3221 C CA . GLN B 1 124 ? 11.383 -13.172 -18.688 1 94.5 124 GLN B CA 1
ATOM 3222 C C . GLN B 1 124 ? 11.453 -11.656 -18.562 1 94.5 124 GLN B C 1
ATOM 3224 O O . GLN B 1 124 ? 11.016 -10.93 -19.469 1 94.5 124 GLN B O 1
ATOM 3229 N N . LEU B 1 125 ? 12.023 -11.164 -17.531 1 97.12 125 LEU B N 1
ATOM 3230 C CA . LEU B 1 125 ? 12.039 -9.734 -17.234 1 97.12 125 LEU B CA 1
ATOM 3231 C C . LEU B 1 125 ? 13.25 -9.055 -17.859 1 97.12 125 LEU B C 1
ATOM 3233 O O . LEU B 1 125 ? 14.344 -9.625 -17.875 1 97.12 125 LEU B O 1
ATOM 3237 N N . ALA B 1 126 ? 13.055 -7.855 -18.328 1 96.75 126 ALA B N 1
ATOM 3238 C CA . ALA B 1 126 ? 14.172 -7.004 -18.734 1 96.75 126 ALA B CA 1
ATOM 3239 C C . ALA B 1 126 ? 14.984 -6.562 -17.516 1 96.75 126 ALA B C 1
ATOM 3241 O O . ALA B 1 126 ? 14.523 -6.688 -16.375 1 96.75 126 ALA B O 1
ATOM 3242 N N . VAL B 1 127 ? 16.125 -6.043 -17.734 1 97.62 127 VAL B N 1
ATOM 3243 C CA . VAL B 1 127 ? 17.078 -5.719 -16.672 1 97.62 127 VAL B CA 1
ATOM 3244 C C . VAL B 1 127 ? 16.453 -4.723 -15.695 1 97.62 127 VAL B C 1
ATOM 3246 O O . VAL B 1 127 ? 16.547 -4.883 -14.484 1 97.62 127 VAL B O 1
ATOM 3249 N N . ASP B 1 128 ? 15.836 -3.693 -16.25 1 97.31 128 ASP B N 1
ATOM 3250 C CA . ASP B 1 128 ? 15.211 -2.682 -15.398 1 97.31 128 ASP B CA 1
ATOM 3251 C C . ASP B 1 128 ? 14.031 -3.266 -14.625 1 97.31 128 ASP B C 1
ATOM 3253 O O . ASP B 1 128 ? 13.781 -2.875 -13.484 1 97.31 128 ASP B O 1
ATOM 3257 N N . GLU B 1 129 ? 13.312 -4.172 -15.25 1 98.06 129 GLU B N 1
ATOM 3258 C CA . GLU B 1 129 ? 12.203 -4.848 -14.586 1 98.06 129 GLU B CA 1
ATOM 3259 C C . GLU B 1 129 ? 12.695 -5.754 -13.461 1 98.06 129 GLU B C 1
ATOM 3261 O O . GLU B 1 129 ? 12.07 -5.832 -12.406 1 98.06 129 GLU B O 1
ATOM 3266 N N . GLN B 1 130 ? 13.82 -6.41 -13.711 1 98.56 130 GLN B N 1
ATOM 3267 C CA . GLN B 1 130 ? 14.438 -7.234 -12.68 1 98.56 130 GLN B CA 1
ATOM 3268 C C . GLN B 1 130 ? 14.781 -6.402 -11.445 1 98.56 130 GLN B C 1
ATOM 3270 O O . GLN B 1 130 ? 14.516 -6.816 -10.32 1 98.56 130 GLN B O 1
ATOM 3275 N N . ALA B 1 131 ? 15.367 -5.27 -11.719 1 98.44 131 ALA B N 1
ATOM 3276 C CA . ALA B 1 131 ? 15.766 -4.387 -10.625 1 98.44 131 ALA B CA 1
ATOM 3277 C C . ALA B 1 131 ? 14.555 -3.963 -9.797 1 98.44 131 ALA B C 1
ATOM 3279 O O . ALA B 1 131 ? 14.617 -3.934 -8.562 1 98.44 131 ALA B O 1
ATOM 3280 N N . LYS B 1 132 ? 13.492 -3.615 -10.469 1 98.12 132 LYS B N 1
ATOM 3281 C CA . LYS B 1 132 ? 12.273 -3.182 -9.789 1 98.12 132 LYS B CA 1
ATOM 3282 C C . LYS B 1 132 ? 11.68 -4.309 -8.945 1 98.12 132 LYS B C 1
ATOM 3284 O O . LYS B 1 132 ? 11.305 -4.102 -7.793 1 98.12 132 LYS B O 1
ATOM 3289 N N . VAL B 1 133 ? 11.586 -5.496 -9.484 1 98.75 133 VAL B N 1
ATOM 3290 C CA . VAL B 1 133 ? 11.055 -6.648 -8.773 1 98.75 133 VAL B CA 1
ATOM 3291 C C . VAL B 1 133 ? 11.914 -6.941 -7.543 1 98.75 133 VAL B C 1
ATOM 3293 O O . VAL B 1 133 ? 11.383 -7.168 -6.453 1 98.75 133 VAL B O 1
ATOM 3296 N N . ARG B 1 134 ? 13.195 -6.895 -7.715 1 98.62 134 ARG B N 1
ATOM 3297 C CA . ARG B 1 134 ? 14.109 -7.141 -6.602 1 98.62 134 ARG B CA 1
ATOM 3298 C C . ARG B 1 134 ? 13.891 -6.121 -5.484 1 98.62 134 ARG B C 1
ATOM 3300 O O . ARG B 1 134 ? 13.938 -6.473 -4.301 1 98.62 134 ARG B O 1
ATOM 3307 N N . THR B 1 135 ? 13.695 -4.93 -5.902 1 98.31 135 THR B N 1
ATOM 3308 C CA . THR B 1 135 ? 13.477 -3.881 -4.91 1 98.31 135 THR B CA 1
ATOM 3309 C C . THR B 1 135 ? 12.234 -4.18 -4.074 1 98.31 135 THR B C 1
ATOM 3311 O O . THR B 1 135 ? 12.266 -4.051 -2.848 1 98.31 135 THR B O 1
ATOM 3314 N N . PHE B 1 136 ? 11.117 -4.578 -4.707 1 98.5 136 PHE B N 1
ATOM 3315 C CA . PHE B 1 136 ? 9.906 -4.93 -3.977 1 98.5 136 PHE B CA 1
ATOM 3316 C C . PHE B 1 136 ? 10.172 -6.074 -3.006 1 98.5 136 PHE B C 1
ATOM 3318 O O . PHE B 1 136 ? 9.758 -6.016 -1.844 1 98.5 136 PHE B O 1
ATOM 3325 N N . ILE B 1 137 ? 10.844 -7.078 -3.465 1 98.75 137 ILE B N 1
ATOM 3326 C CA . ILE B 1 137 ? 11.109 -8.258 -2.65 1 98.75 137 ILE B CA 1
ATOM 3327 C C . ILE B 1 137 ? 11.992 -7.879 -1.465 1 98.75 137 ILE B C 1
ATOM 3329 O O . ILE B 1 137 ? 11.742 -8.312 -0.336 1 98.75 137 ILE B O 1
ATOM 3333 N N . ASP B 1 138 ? 13 -7.07 -1.745 1 98.62 138 ASP B N 1
ATOM 3334 C CA . ASP B 1 138 ? 13.906 -6.625 -0.69 1 98.62 138 ASP B CA 1
ATOM 3335 C C . ASP B 1 138 ? 13.164 -5.828 0.377 1 98.62 138 ASP B C 1
ATOM 3337 O O . ASP B 1 138 ? 13.43 -5.977 1.571 1 98.62 138 ASP B O 1
ATOM 3341 N N . GLU B 1 139 ? 12.297 -4.98 -0.048 1 97.94 139 GLU B N 1
ATOM 3342 C CA . GLU B 1 139 ? 11.516 -4.188 0.899 1 97.94 139 GLU B CA 1
ATOM 3343 C C . GLU B 1 139 ? 10.617 -5.078 1.759 1 97.94 139 GLU B C 1
ATOM 3345 O O . GLU B 1 139 ? 10.492 -4.859 2.965 1 97.94 139 GLU B O 1
ATOM 3350 N N . ILE B 1 140 ? 9.977 -6.031 1.138 1 98 140 ILE B N 1
ATOM 3351 C CA . ILE B 1 140 ? 9.141 -6.977 1.867 1 98 140 ILE B CA 1
ATOM 3352 C C . ILE B 1 140 ? 9.984 -7.73 2.893 1 98 140 ILE B C 1
ATOM 3354 O O . ILE B 1 140 ? 9.594 -7.855 4.055 1 98 140 ILE B O 1
ATOM 3358 N N . HIS B 1 141 ? 11.117 -8.18 2.443 1 97.94 141 HIS B N 1
ATOM 3359 C CA . HIS B 1 141 ? 12.016 -8.898 3.334 1 97.94 141 HIS B CA 1
ATOM 3360 C C . HIS B 1 141 ? 12.438 -8.031 4.516 1 97.94 141 HIS B C 1
ATOM 3362 O O . HIS B 1 141 ? 12.453 -8.5 5.66 1 97.94 141 HIS B O 1
ATOM 3368 N N . ALA B 1 142 ? 12.82 -6.84 4.234 1 97.19 142 ALA B N 1
ATOM 3369 C CA . ALA B 1 142 ? 13.234 -5.91 5.281 1 97.19 142 ALA B CA 1
ATOM 3370 C C . ALA B 1 142 ? 12.125 -5.711 6.309 1 97.19 142 ALA B C 1
ATOM 3372 O O . ALA B 1 142 ? 12.391 -5.664 7.516 1 97.19 142 ALA B O 1
ATOM 3373 N N . GLU B 1 143 ? 10.891 -5.57 5.863 1 96.38 143 GLU B N 1
ATOM 3374 C CA . GLU B 1 143 ? 9.758 -5.402 6.77 1 96.38 143 GLU B CA 1
ATOM 3375 C C . GLU B 1 143 ? 9.57 -6.629 7.656 1 96.38 143 GLU B C 1
ATOM 3377 O O . GLU B 1 143 ? 9.289 -6.504 8.852 1 96.38 143 GLU B O 1
ATOM 3382 N N . LEU B 1 144 ? 9.688 -7.77 7.039 1 94.44 144 LEU B N 1
ATOM 3383 C CA . LEU B 1 144 ? 9.516 -9.008 7.789 1 94.44 144 LEU B CA 1
ATOM 3384 C C . LEU B 1 144 ? 10.586 -9.148 8.867 1 94.44 144 LEU B C 1
ATOM 3386 O O . LEU B 1 144 ? 10.312 -9.664 9.953 1 94.44 144 LEU B O 1
ATOM 3390 N N . GLU B 1 145 ? 11.766 -8.68 8.602 1 94.19 145 GLU B N 1
ATOM 3391 C CA . GLU B 1 145 ? 12.867 -8.742 9.562 1 94.19 145 GLU B CA 1
ATOM 3392 C C . GLU B 1 145 ? 12.68 -7.738 10.695 1 94.19 145 GLU B C 1
ATOM 3394 O O . GLU B 1 145 ? 13.039 -8.008 11.836 1 94.19 145 GLU B O 1
ATOM 3399 N N . LEU B 1 146 ? 12.203 -6.578 10.344 1 89.44 146 LEU B N 1
ATOM 3400 C CA . LEU B 1 146 ? 12 -5.527 11.336 1 89.44 146 LEU B CA 1
ATOM 3401 C C . LEU B 1 146 ? 11 -5.9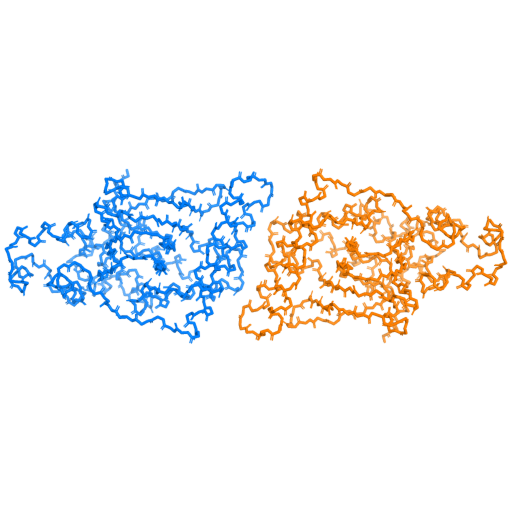73 12.398 1 89.44 146 LEU B C 1
ATOM 3403 O O . LEU B 1 146 ? 11.266 -5.859 13.594 1 89.44 146 LEU B O 1
ATOM 3407 N N . GLY B 1 147 ? 9.844 -6.574 12.008 1 81.88 147 GLY B N 1
ATOM 3408 C CA . GLY B 1 147 ? 8.859 -7.141 12.922 1 81.88 147 GLY B CA 1
ATOM 3409 C C . GLY B 1 147 ? 8.227 -6.105 13.836 1 81.88 147 GLY B C 1
ATOM 3410 O O . GLY B 1 147 ? 7.867 -6.41 14.977 1 81.88 147 GLY B O 1
ATOM 3411 N N . ASN B 1 148 ? 8.25 -4.781 13.5 1 83.75 148 ASN B N 1
ATOM 3412 C CA . ASN B 1 148 ? 7.648 -3.725 14.305 1 83.75 148 ASN B CA 1
ATOM 3413 C C . ASN B 1 148 ? 6.156 -3.584 14.023 1 83.75 148 ASN B C 1
ATOM 3415 O O . ASN B 1 148 ? 5.625 -4.234 13.125 1 83.75 148 ASN B O 1
ATOM 3419 N N . PRO B 1 149 ? 5.617 -2.729 14.859 1 85.94 149 PRO B N 1
ATOM 3420 C CA . PRO B 1 149 ? 4.211 -2.461 14.547 1 85.94 149 PRO B CA 1
ATOM 3421 C C . PRO B 1 149 ? 4.008 -1.982 13.109 1 85.94 149 PRO B C 1
ATOM 3423 O O . PRO B 1 149 ? 4.887 -1.329 12.547 1 85.94 149 PRO B O 1
ATOM 3426 N N . LEU B 1 150 ? 3.219 -2.291 12.352 1 93 150 LEU B N 1
ATOM 3427 C CA . LEU B 1 150 ? 2.775 -1.898 11.016 1 93 150 LEU B CA 1
ATOM 3428 C C . LEU B 1 150 ? 3.539 -2.662 9.938 1 93 150 LEU B C 1
ATOM 3430 O O . LEU B 1 150 ? 3.293 -2.477 8.75 1 93 150 LEU B O 1
ATOM 3434 N N . SER B 1 151 ? 4.637 -3.525 10.438 1 94.31 151 SER B N 1
ATOM 3435 C CA . SER B 1 151 ? 5.43 -4.266 9.461 1 94.31 151 SER B CA 1
ATOM 3436 C C . SER B 1 151 ? 4.547 -5.156 8.594 1 94.31 151 SER B C 1
ATOM 3438 O O . SER B 1 151 ? 4.723 -5.211 7.375 1 94.31 151 SER B O 1
ATOM 3440 N N . ALA B 1 152 ? 3.645 -5.855 9.234 1 93.19 152 ALA B N 1
ATOM 3441 C CA . ALA B 1 152 ? 2.742 -6.719 8.477 1 93.19 152 ALA B CA 1
ATOM 3442 C C . ALA B 1 152 ? 1.953 -5.922 7.445 1 93.19 152 ALA B C 1
ATOM 3444 O O . ALA B 1 152 ? 1.79 -6.359 6.305 1 93.19 152 ALA B O 1
ATOM 3445 N N . HIS B 1 153 ? 1.465 -4.797 7.859 1 94.94 153 HIS B N 1
ATOM 3446 C CA . HIS B 1 153 ? 0.725 -3.932 6.949 1 94.94 153 HIS B CA 1
ATOM 3447 C C . HIS B 1 153 ? 1.608 -3.451 5.805 1 94.94 153 HIS B C 1
ATOM 3449 O O . HIS B 1 153 ? 1.186 -3.451 4.645 1 94.94 153 HIS B O 1
ATOM 3455 N N . ALA B 1 154 ? 2.848 -3.035 6.102 1 96.88 154 ALA B N 1
ATOM 3456 C CA . ALA B 1 154 ? 3.783 -2.572 5.082 1 96.88 154 ALA B CA 1
ATOM 3457 C C . ALA B 1 154 ? 4.098 -3.68 4.082 1 96.88 154 ALA B C 1
ATOM 3459 O O . ALA B 1 154 ? 4.246 -3.422 2.885 1 96.88 154 ALA B O 1
ATOM 3460 N N . VAL B 1 155 ? 4.219 -4.887 4.574 1 96.75 155 VAL B N 1
ATOM 3461 C CA . VAL B 1 155 ? 4.438 -6.039 3.703 1 96.75 155 VAL B CA 1
ATOM 3462 C C . VAL B 1 155 ? 3.316 -6.125 2.668 1 96.75 155 VAL B C 1
ATOM 3464 O O . VAL B 1 155 ? 3.578 -6.293 1.475 1 96.75 155 VAL B O 1
ATOM 3467 N N . LEU B 1 156 ? 2.117 -5.988 3.094 1 96.19 156 LEU B N 1
ATOM 3468 C CA . LEU B 1 156 ? 0.963 -6.09 2.207 1 96.19 156 LEU B CA 1
ATOM 3469 C C . LEU B 1 156 ? 0.941 -4.941 1.205 1 96.19 156 LEU B C 1
ATOM 3471 O O . LEU B 1 156 ? 0.527 -5.121 0.058 1 96.19 156 LEU B O 1
ATOM 3475 N N . LEU B 1 157 ? 1.33 -3.766 1.648 1 97.81 157 LEU B N 1
ATOM 3476 C CA . LEU B 1 157 ? 1.411 -2.633 0.73 1 97.81 157 LEU B CA 1
ATOM 3477 C C . LEU B 1 157 ? 2.434 -2.898 -0.369 1 97.81 157 LEU B C 1
ATOM 3479 O O . LEU B 1 157 ? 2.145 -2.701 -1.552 1 97.81 157 LEU B O 1
ATOM 3483 N N . HIS B 1 158 ? 3.627 -3.361 0.009 1 98.25 158 HIS B N 1
ATOM 3484 C CA . HIS B 1 158 ? 4.664 -3.672 -0.967 1 98.25 158 HIS B CA 1
ATOM 3485 C C . HIS B 1 158 ? 4.227 -4.797 -1.898 1 98.25 158 HIS B C 1
ATOM 3487 O O . HIS B 1 158 ? 4.527 -4.77 -3.094 1 98.25 158 HIS B O 1
ATOM 3493 N N . LEU B 1 159 ? 3.551 -5.773 -1.359 1 97.81 159 LEU B N 1
ATOM 3494 C CA . LEU B 1 159 ? 3.035 -6.859 -2.188 1 97.81 159 LEU B CA 1
ATOM 3495 C C . LEU B 1 159 ? 2.08 -6.324 -3.248 1 97.81 159 LEU B C 1
ATOM 3497 O O . LEU B 1 159 ? 2.18 -6.691 -4.422 1 97.81 159 LEU B O 1
ATOM 3501 N N . GLN B 1 160 ? 1.171 -5.504 -2.842 1 98 160 GLN B N 1
ATOM 3502 C CA . GLN B 1 160 ? 0.204 -4.945 -3.779 1 98 160 GLN B CA 1
ATOM 3503 C C . GLN B 1 160 ? 0.897 -4.102 -4.848 1 98 160 GLN B C 1
ATOM 3505 O O . GLN B 1 160 ? 0.511 -4.129 -6.016 1 98 160 GLN B O 1
ATOM 3510 N N . LEU B 1 161 ? 1.896 -3.32 -4.461 1 98.38 161 LEU B N 1
ATOM 3511 C CA . LEU B 1 161 ? 2.641 -2.523 -5.434 1 98.38 161 LEU B CA 1
ATOM 3512 C C . LEU B 1 161 ? 3.363 -3.42 -6.43 1 98.38 161 LEU B C 1
ATOM 3514 O O . LEU B 1 161 ? 3.416 -3.111 -7.625 1 98.38 161 LEU B O 1
ATOM 3518 N N . LEU B 1 162 ? 3.934 -4.531 -5.941 1 98.56 162 LEU B N 1
ATOM 3519 C CA . LEU B 1 162 ? 4.539 -5.512 -6.84 1 98.56 162 LEU B CA 1
ATOM 3520 C C . LEU B 1 162 ? 3.518 -6.043 -7.836 1 98.56 162 LEU B C 1
ATOM 3522 O O . LEU B 1 162 ? 3.787 -6.102 -9.039 1 98.56 162 LEU B O 1
ATOM 3526 N N . LEU B 1 163 ? 2.354 -6.438 -7.352 1 98.12 163 LEU B N 1
ATOM 3527 C CA . LEU B 1 163 ? 1.313 -7 -8.203 1 98.12 163 LEU B CA 1
ATOM 3528 C C . LEU B 1 163 ? 0.836 -5.977 -9.227 1 98.12 163 LEU B C 1
ATOM 3530 O O . LEU B 1 163 ? 0.544 -6.324 -10.375 1 98.12 163 LEU B O 1
ATOM 3534 N N . ILE B 1 164 ? 0.701 -4.707 -8.82 1 97.62 164 ILE B N 1
ATOM 3535 C CA . ILE B 1 164 ? 0.333 -3.645 -9.75 1 97.62 164 ILE B CA 1
ATOM 3536 C C . ILE B 1 164 ? 1.383 -3.539 -10.852 1 97.62 164 ILE B C 1
ATOM 3538 O O . ILE B 1 164 ? 1.044 -3.441 -12.031 1 97.62 164 ILE B O 1
ATOM 3542 N N . PHE B 1 165 ? 2.656 -3.539 -10.445 1 97.31 165 PHE B N 1
ATOM 3543 C CA . PHE B 1 165 ? 3.75 -3.475 -11.406 1 97.31 165 PHE B CA 1
ATOM 3544 C C . PHE B 1 165 ? 3.656 -4.617 -12.414 1 97.31 165 PHE B C 1
ATOM 3546 O O . PHE B 1 165 ? 3.756 -4.395 -13.625 1 97.31 165 PHE B O 1
ATOM 3553 N N . LEU B 1 166 ? 3.414 -5.836 -11.953 1 97.38 166 LEU B N 1
ATOM 3554 C CA . LEU B 1 166 ? 3.334 -7.012 -12.812 1 97.38 166 LEU B CA 1
ATOM 3555 C C . LEU B 1 166 ? 2.104 -6.953 -13.711 1 97.38 166 LEU B C 1
ATOM 3557 O O . LEU B 1 166 ? 2.156 -7.355 -14.875 1 97.38 166 LEU B O 1
ATOM 3561 N N . GLU B 1 167 ? 1.001 -6.473 -13.156 1 95.44 167 GLU B N 1
ATOM 3562 C CA . GLU B 1 167 ? -0.211 -6.305 -13.953 1 95.44 167 GLU B CA 1
ATOM 3563 C C . GLU B 1 167 ? 0.024 -5.348 -15.117 1 95.44 167 GLU B C 1
ATOM 3565 O O . GLU B 1 167 ? -0.409 -5.613 -16.234 1 95.44 167 GLU B O 1
ATOM 3570 N N . ARG B 1 168 ? 0.673 -4.281 -14.82 1 94.69 168 ARG B N 1
ATOM 3571 C CA . ARG B 1 168 ? 0.95 -3.297 -15.859 1 94.69 168 ARG B CA 1
ATOM 3572 C C . ARG B 1 168 ? 1.896 -3.863 -16.922 1 94.69 168 ARG B C 1
ATOM 3574 O O . ARG B 1 168 ? 1.756 -3.568 -18.109 1 94.69 168 ARG B O 1
ATOM 3581 N N . LEU B 1 169 ? 2.896 -4.613 -16.5 1 94.19 169 LEU B N 1
ATOM 3582 C CA . LEU B 1 169 ? 3.807 -5.273 -17.422 1 94.19 169 LEU B CA 1
ATOM 3583 C C . LEU B 1 169 ? 3.049 -6.219 -18.344 1 94.19 169 LEU B C 1
ATOM 3585 O O . LEU B 1 169 ? 3.297 -6.25 -19.547 1 94.19 169 LEU B O 1
ATOM 3589 N N . GLU B 1 170 ? 2.135 -7.012 -17.797 1 91.88 170 GLU B N 1
ATOM 3590 C CA . GLU B 1 170 ? 1.348 -7.965 -18.562 1 91.88 170 GLU B CA 1
ATOM 3591 C C . GLU B 1 170 ? 0.435 -7.25 -19.562 1 91.88 170 GLU B C 1
ATOM 3593 O O . GLU B 1 170 ? 0.231 -7.723 -20.672 1 91.88 170 GLU B O 1
ATOM 3598 N N . ASP B 1 171 ? -0.1 -6.23 -19.094 1 89 171 ASP B N 1
ATOM 3599 C CA . ASP B 1 171 ? -0.983 -5.457 -19.953 1 89 171 ASP B CA 1
ATOM 3600 C C . ASP B 1 171 ? -0.211 -4.852 -21.125 1 89 171 ASP B C 1
ATOM 3602 O O . ASP B 1 171 ? -0.693 -4.848 -22.266 1 89 171 ASP B O 1
ATOM 3606 N N . ALA B 1 172 ? 0.95 -4.32 -20.859 1 89.06 172 ALA B N 1
ATOM 3607 C CA . ALA B 1 172 ? 1.761 -3.658 -21.891 1 89.06 172 ALA B CA 1
ATOM 3608 C C . ALA B 1 172 ? 2.379 -4.676 -22.844 1 89.06 172 ALA B C 1
ATOM 3610 O O . ALA B 1 172 ? 2.49 -4.422 -24.047 1 89.06 172 ALA B O 1
ATOM 3611 N N . ASP B 1 173 ? 2.822 -5.844 -22.25 1 87.88 173 ASP B N 1
ATOM 3612 C CA . ASP B 1 173 ? 3.506 -6.883 -23.016 1 87.88 173 ASP B CA 1
ATOM 3613 C C . ASP B 1 173 ? 3.158 -8.273 -22.484 1 87.88 173 ASP B C 1
ATOM 3615 O O . ASP B 1 173 ? 3.932 -8.867 -21.734 1 87.88 173 ASP B O 1
ATOM 3619 N N . PRO B 1 174 ? 2.08 -8.758 -22.953 1 85.75 174 PRO B N 1
ATOM 3620 C CA . PRO B 1 174 ? 1.665 -10.07 -22.453 1 85.75 174 PRO B CA 1
ATOM 3621 C C . PRO B 1 174 ? 2.701 -11.156 -22.719 1 85.75 174 PRO B C 1
ATOM 3623 O O . PRO B 1 174 ? 3.275 -11.211 -23.812 1 85.75 174 PRO B O 1
ATOM 3626 N N . ALA B 1 175 ? 2.957 -11.836 -21.672 1 83.81 175 ALA B N 1
ATOM 3627 C CA . ALA B 1 175 ? 3.883 -12.953 -21.828 1 83.81 175 ALA B CA 1
ATOM 3628 C C . ALA B 1 175 ? 3.359 -13.969 -22.844 1 83.81 175 ALA B C 1
ATOM 3630 O O . ALA B 1 175 ? 2.146 -14.141 -22.984 1 83.81 175 ALA B O 1
ATOM 3631 N N . SER B 1 176 ? 4.289 -14.422 -23.625 1 76.5 176 SER B N 1
ATOM 3632 C CA . SER B 1 176 ? 3.9 -15.398 -24.641 1 76.5 176 SER B CA 1
ATOM 3633 C C . SER B 1 176 ? 4.273 -16.812 -24.203 1 76.5 176 SER B C 1
ATOM 3635 O O . SER B 1 176 ? 5.23 -17 -23.453 1 76.5 176 SER B O 1
ATOM 3637 N N . SER B 1 177 ? 3.396 -17.703 -24.562 1 65.88 177 SER B N 1
ATOM 3638 C CA . SER B 1 177 ? 3.566 -19.125 -24.266 1 65.88 177 SER B CA 1
ATOM 3639 C C . SER B 1 177 ? 4.812 -19.688 -24.938 1 65.88 177 SER B C 1
ATOM 3641 O O . SER B 1 177 ? 4.961 -20.906 -25.062 1 65.88 177 SER B O 1
ATOM 3643 N N . ALA B 1 178 ? 5.941 -18.75 -25.156 1 57 178 ALA B N 1
ATOM 3644 C CA . ALA B 1 178 ? 7.016 -19.438 -25.875 1 57 178 ALA B CA 1
ATOM 3645 C C . ALA B 1 178 ? 7.559 -20.609 -25.062 1 57 178 ALA B C 1
ATOM 3647 O O . ALA B 1 178 ? 8.164 -20.422 -24 1 57 178 ALA B O 1
ATOM 3648 N N . HIS B 1 179 ? 6.805 -21.641 -24.984 1 54.44 179 HIS B N 1
ATOM 3649 C CA . HIS B 1 179 ? 7.207 -22.828 -24.25 1 54.44 179 HIS B CA 1
ATOM 3650 C C . HIS B 1 179 ? 8.648 -23.219 -24.562 1 54.44 179 HIS B C 1
ATOM 3652 O O . HIS B 1 179 ? 8.938 -23.688 -25.672 1 54.44 179 HIS B O 1
ATOM 3658 N N . SER B 1 180 ? 9.586 -22.391 -24.172 1 58.59 180 SER B N 1
ATOM 3659 C CA . SER B 1 180 ? 10.875 -23.078 -24.172 1 58.59 180 SER B CA 1
ATOM 3660 C C . SER B 1 180 ? 10.805 -24.359 -23.359 1 58.59 180 SER B C 1
ATOM 3662 O O . SER B 1 180 ? 10.398 -24.359 -22.203 1 58.59 180 SER B O 1
ATOM 3664 N N . SER B 1 181 ? 10.508 -25.438 -24.031 1 65.69 181 SER B N 1
ATOM 3665 C CA . SER B 1 181 ? 10.367 -26.781 -23.453 1 65.69 181 SER B CA 1
ATOM 3666 C C . SER B 1 181 ? 11.664 -27.234 -22.797 1 65.69 181 SER B C 1
ATOM 3668 O O . SER B 1 181 ? 12.758 -26.984 -23.328 1 65.69 181 SER B O 1
ATOM 3670 N N . SER B 1 182 ? 11.578 -27.328 -21.5 1 77.25 182 SER B N 1
ATOM 3671 C CA . SER B 1 182 ? 12.641 -28 -20.734 1 77.25 182 SER B CA 1
ATOM 3672 C C . SER B 1 182 ? 12.312 -29.469 -20.5 1 77.25 182 SER B C 1
ATOM 3674 O O . SER B 1 182 ? 11.18 -29.891 -20.703 1 77.25 182 SER B O 1
ATOM 3676 N N . GLY B 1 183 ? 13.297 -30.25 -20.297 1 80.81 183 GLY B N 1
ATOM 3677 C CA . GLY B 1 183 ? 13.086 -31.672 -20.078 1 80.81 183 GLY B CA 1
ATOM 3678 C C . GLY B 1 183 ? 12.953 -32.438 -21.375 1 80.81 183 GLY B C 1
ATOM 3679 O O . GLY B 1 183 ? 13.211 -31.922 -22.469 1 80.81 183 GLY B O 1
ATOM 3680 N N . PRO B 1 184 ? 12.523 -33.688 -21.234 1 89.38 184 PRO B N 1
ATOM 3681 C CA . PRO B 1 184 ? 12.375 -34.5 -22.453 1 89.38 184 PRO B CA 1
ATOM 3682 C C . PRO B 1 184 ? 11.203 -34.031 -23.328 1 89.38 184 PRO B C 1
ATOM 3684 O O . PRO B 1 184 ? 10.094 -33.844 -22.828 1 89.38 184 PRO B O 1
ATOM 3687 N N . GLY B 1 185 ? 11.43 -33.875 -24.547 1 90 185 GLY B N 1
ATOM 3688 C CA . GLY B 1 185 ? 10.422 -33.406 -25.484 1 90 185 GLY B CA 1
ATOM 3689 C C . GLY B 1 185 ? 9.156 -34.25 -25.484 1 90 185 GLY B C 1
ATOM 3690 O O . GLY B 1 185 ? 8.047 -33.719 -25.547 1 90 185 GLY B O 1
ATOM 3691 N N . TRP B 1 186 ? 9.391 -35.594 -25.391 1 91.56 186 TRP B N 1
ATOM 3692 C CA . TRP B 1 186 ? 8.227 -36.469 -25.422 1 91.56 186 TRP B CA 1
ATOM 3693 C C . TRP B 1 186 ? 7.344 -36.25 -24.203 1 91.56 186 TRP B C 1
ATOM 3695 O O . TRP B 1 186 ? 6.117 -36.344 -24.281 1 91.56 186 TRP B O 1
ATOM 3705 N N . LEU B 1 187 ? 7.926 -35.969 -23.078 1 92.25 187 LEU B N 1
ATOM 3706 C CA . LEU B 1 187 ? 7.168 -35.719 -21.859 1 92.25 187 LEU B CA 1
ATOM 3707 C C . LEU B 1 187 ? 6.375 -34.406 -21.969 1 92.25 187 LEU B C 1
ATOM 3709 O O . LEU B 1 187 ? 5.207 -34.375 -21.594 1 92.25 187 LEU B O 1
ATOM 3713 N N . SER B 1 188 ? 7.031 -33.406 -22.484 1 90.69 188 SER B N 1
ATOM 3714 C CA . SER B 1 188 ? 6.359 -32.125 -22.703 1 90.69 188 SER B CA 1
ATOM 3715 C C . SER B 1 188 ? 5.148 -32.281 -23.609 1 90.69 188 SER B C 1
ATOM 3717 O O . SER B 1 188 ? 4.098 -31.688 -23.375 1 90.69 188 SER B O 1
ATOM 3719 N N . ALA B 1 189 ? 5.309 -33.094 -24.625 1 88.69 189 ALA B N 1
ATOM 3720 C CA . ALA B 1 189 ? 4.227 -33.344 -25.578 1 88.69 189 ALA B CA 1
ATOM 3721 C C . ALA B 1 189 ? 3.064 -34.062 -24.906 1 88.69 189 ALA B C 1
ATOM 3723 O O . ALA B 1 189 ? 1.898 -33.75 -25.156 1 88.69 189 ALA B O 1
ATOM 3724 N N . ILE B 1 190 ? 3.373 -34.969 -24.078 1 88.62 190 ILE B N 1
ATOM 3725 C CA . ILE B 1 190 ? 2.346 -35.75 -23.375 1 88.62 190 ILE B CA 1
ATOM 3726 C C . ILE B 1 190 ? 1.599 -34.812 -22.406 1 88.62 190 ILE B C 1
ATOM 3728 O O . ILE B 1 190 ? 0.367 -34.844 -22.359 1 88.62 190 ILE B O 1
ATOM 3732 N N . LEU B 1 191 ? 2.336 -34.062 -21.734 1 88.88 191 LEU B N 1
ATOM 3733 C CA . LEU B 1 191 ? 1.754 -33.156 -20.734 1 88.88 191 LEU B CA 1
ATOM 3734 C C . LEU B 1 191 ? 0.835 -32.125 -21.391 1 88.88 191 LEU B C 1
ATOM 3736 O O . LEU B 1 191 ? -0.246 -31.844 -20.875 1 88.88 191 LEU B O 1
ATOM 3740 N N . SER B 1 192 ? 1.203 -31.656 -22.5 1 85.62 192 SER B N 1
ATOM 3741 C CA . SER B 1 192 ? 0.437 -30.625 -23.172 1 85.62 192 SER B CA 1
ATOM 3742 C C . SER B 1 192 ? -0.925 -31.141 -23.625 1 85.62 192 SER B C 1
ATOM 3744 O O . SER B 1 192 ? -1.87 -30.375 -23.781 1 85.62 192 SER B O 1
ATOM 3746 N N . ASN B 1 193 ? -1.021 -32.469 -23.75 1 82.62 193 ASN B N 1
ATOM 3747 C CA . ASN B 1 193 ? -2.258 -33.062 -24.25 1 82.62 193 ASN B CA 1
ATOM 3748 C C . ASN B 1 193 ? -2.945 -33.938 -23.188 1 82.62 193 ASN B C 1
ATOM 3750 O O . ASN B 1 193 ? -3.883 -34.656 -23.5 1 82.62 193 ASN B O 1
ATOM 3754 N N . ILE B 1 194 ? -2.523 -33.719 -22.062 1 83.25 194 ILE B N 1
ATOM 3755 C CA . ILE B 1 194 ? -2.898 -34.688 -21.031 1 83.25 194 ILE B CA 1
ATOM 3756 C C . ILE B 1 194 ? -4.363 -34.5 -20.641 1 83.25 194 ILE B C 1
ATOM 3758 O O . ILE B 1 194 ? -5.059 -35.469 -20.312 1 83.25 194 ILE B O 1
ATOM 3762 N N . ASP B 1 195 ? -4.887 -33.312 -20.672 1 79.62 195 ASP B N 1
ATOM 3763 C CA . ASP B 1 195 ? -6.262 -33.031 -20.266 1 79.62 195 ASP B CA 1
ATOM 3764 C C . ASP B 1 195 ? -7.254 -33.75 -21.172 1 79.62 195 ASP B C 1
ATOM 3766 O O . ASP B 1 195 ? -8.266 -34.281 -20.688 1 79.62 195 ASP B O 1
ATOM 3770 N N . ASP B 1 196 ? -6.902 -33.812 -22.391 1 79.12 196 ASP B N 1
ATOM 3771 C CA . ASP B 1 196 ? -7.758 -34.5 -23.344 1 79.12 196 ASP B CA 1
ATOM 3772 C C . ASP B 1 196 ? -7.793 -36 -23.062 1 79.12 196 ASP B C 1
ATOM 3774 O O . ASP B 1 196 ? -8.781 -36.688 -23.359 1 79.12 196 ASP B O 1
ATOM 3778 N N . LYS B 1 197 ? -6.805 -36.438 -22.406 1 81.5 197 LYS B N 1
ATOM 3779 C CA . LYS B 1 197 ? -6.668 -37.875 -22.172 1 81.5 197 LYS B CA 1
ATOM 3780 C C . LYS B 1 197 ? -7.242 -38.281 -20.812 1 81.5 197 LYS B C 1
ATOM 3782 O O . LYS B 1 197 ? -7.488 -39.469 -20.562 1 81.5 197 LYS B O 1
ATOM 3787 N N . LEU B 1 198 ? -7.438 -37.406 -20 1 80 198 LEU B N 1
ATOM 3788 C CA . LEU B 1 198 ? -7.926 -37.688 -18.656 1 80 198 LEU B CA 1
ATOM 3789 C C . LEU B 1 198 ? -9.344 -38.25 -18.703 1 80 198 LEU B C 1
ATOM 3791 O O . LEU B 1 198 ? -9.695 -39.125 -17.906 1 80 198 LEU B O 1
ATOM 3795 N N . ARG B 1 199 ? -10.188 -37.906 -19.641 1 73.94 199 ARG B N 1
ATOM 3796 C CA . ARG B 1 199 ? -11.578 -38.344 -19.734 1 73.94 199 ARG B CA 1
ATOM 3797 C C . ARG B 1 199 ? -11.664 -39.781 -20.172 1 73.94 199 ARG B C 1
ATOM 3799 O O . ARG B 1 199 ? -12.555 -40.531 -19.734 1 73.94 199 ARG B O 1
ATOM 3806 N N . GLY B 1 200 ? -10.828 -40.188 -21 1 69.75 200 GLY B N 1
ATOM 3807 C CA . GLY B 1 200 ? -10.898 -41.531 -21.594 1 69.75 200 GLY B CA 1
ATOM 3808 C C . GLY B 1 200 ? -10.125 -42.562 -20.797 1 69.75 200 GLY B C 1
ATOM 3809 O O . GLY B 1 200 ? -10.078 -43.719 -21.188 1 69.75 200 GLY B O 1
ATOM 3810 N N . GLY B 1 201 ? -9.578 -42.188 -19.625 1 72.12 201 GLY B N 1
ATOM 3811 C CA . GLY B 1 201 ? -8.742 -43.094 -18.859 1 72.12 201 GLY B CA 1
ATOM 3812 C C . GLY B 1 201 ? -7.281 -43.062 -19.266 1 72.12 201 GLY B C 1
ATOM 3813 O O . GLY B 1 201 ? -6.957 -43.219 -20.453 1 72.12 201 GLY B O 1
ATOM 3814 N N . LEU B 1 202 ? -6.391 -42.594 -18.375 1 77.25 202 LEU B N 1
ATOM 3815 C CA . LEU B 1 202 ? -4.953 -42.5 -18.625 1 77.25 202 LEU B CA 1
ATOM 3816 C C . LEU B 1 202 ? -4.262 -43.812 -18.297 1 77.25 202 LEU B C 1
ATOM 3818 O O . LEU B 1 202 ? -4.422 -44.344 -17.188 1 77.25 202 LEU B O 1
ATOM 3822 N N . SER B 1 203 ? -3.777 -44.469 -19.359 1 83.94 203 SER B N 1
ATOM 3823 C CA . SER B 1 203 ? -3.006 -45.688 -19.156 1 83.94 203 SER B CA 1
ATOM 3824 C C . SER B 1 203 ? -1.514 -45.438 -19.344 1 83.94 203 SER B C 1
ATOM 3826 O O . SER B 1 203 ? -1.095 -44.875 -20.375 1 83.94 203 SER B O 1
ATOM 3828 N N . LEU B 1 204 ? -0.794 -45.844 -18.328 1 89 204 LEU B N 1
ATOM 3829 C CA . LEU B 1 204 ? 0.658 -45.719 -18.406 1 89 204 LEU B CA 1
ATOM 3830 C C . LEU B 1 204 ? 1.195 -46.375 -19.656 1 89 204 LEU B C 1
ATOM 3832 O O . LEU B 1 204 ? 2.053 -45.812 -20.344 1 89 204 LEU B O 1
ATOM 3836 N N . SER B 1 205 ? 0.614 -47.531 -19.938 1 90.75 205 SER B N 1
ATOM 3837 C CA . SER B 1 205 ? 1.079 -48.312 -21.094 1 90.75 205 SER B CA 1
ATOM 3838 C C . SER B 1 205 ? 0.795 -47.562 -22.391 1 90.75 205 SER B C 1
ATOM 3840 O O . SER B 1 205 ? 1.654 -47.5 -23.281 1 90.75 205 SER B O 1
ATOM 3842 N N . GLU B 1 206 ? -0.344 -47.062 -22.531 1 90 206 GLU B N 1
ATOM 3843 C CA . GLU B 1 206 ? -0.721 -46.344 -23.75 1 90 206 GLU B CA 1
ATOM 3844 C C . GLU B 1 206 ? 0.117 -45.062 -23.922 1 90 206 GLU B C 1
ATOM 3846 O O . GLU B 1 206 ? 0.558 -44.75 -25.031 1 90 206 GLU B O 1
ATOM 3851 N N . LEU B 1 207 ? 0.336 -44.375 -22.828 1 91.88 207 LEU B N 1
ATOM 3852 C CA . LEU B 1 207 ? 1.119 -43.156 -22.875 1 91.88 207 LEU B CA 1
ATOM 3853 C C . LEU B 1 207 ? 2.578 -43.438 -23.203 1 91.88 207 LEU B C 1
ATOM 3855 O O . LEU B 1 207 ? 3.221 -42.719 -23.953 1 91.88 207 LEU B O 1
ATOM 3859 N N . ALA B 1 208 ? 3.061 -44.5 -22.609 1 94.25 208 ALA B N 1
ATOM 3860 C CA . ALA B 1 208 ? 4.434 -44.906 -22.891 1 94.25 208 ALA B CA 1
ATOM 3861 C C . ALA B 1 208 ? 4.625 -45.25 -24.359 1 94.25 208 ALA B C 1
ATOM 3863 O O . ALA B 1 208 ? 5.633 -44.875 -24.969 1 94.25 208 ALA B O 1
ATOM 3864 N N . VAL B 1 209 ? 3.689 -45.906 -24.938 1 93.62 209 VAL B N 1
ATOM 3865 C CA . VAL B 1 209 ? 3.732 -46.281 -26.344 1 93.62 209 VAL B CA 1
ATOM 3866 C C . VAL B 1 209 ? 3.725 -45 -27.188 1 93.62 209 VAL B C 1
ATOM 3868 O O . VAL B 1 209 ? 4.523 -44.844 -28.125 1 93.62 209 VAL B O 1
ATOM 3871 N N . GLN B 1 210 ? 2.871 -44.156 -26.859 1 91.62 210 GLN B N 1
ATOM 3872 C CA . GLN B 1 210 ? 2.781 -42.875 -27.578 1 91.62 210 GLN B CA 1
ATOM 3873 C C . GLN B 1 210 ? 4.105 -42.125 -27.531 1 91.62 210 GLN B C 1
ATOM 3875 O O . GLN B 1 210 ? 4.496 -41.469 -28.5 1 91.62 210 GLN B O 1
ATOM 3880 N N . ALA B 1 211 ? 4.754 -42.156 -26.422 1 92.69 211 ALA B N 1
ATOM 3881 C CA . ALA B 1 211 ? 6 -41.438 -26.188 1 92.69 211 ALA B CA 1
ATOM 3882 C C . ALA B 1 211 ? 7.195 -42.219 -26.719 1 92.69 211 ALA B C 1
ATOM 3884 O O . ALA B 1 211 ? 8.328 -41.719 -26.703 1 92.69 211 ALA B O 1
ATOM 3885 N N . ALA B 1 212 ? 6.984 -43.5 -27.109 1 95 212 ALA B N 1
ATOM 3886 C CA . ALA B 1 212 ? 8.016 -44.406 -27.625 1 95 212 ALA B CA 1
ATOM 3887 C C . ALA B 1 212 ? 9.078 -44.688 -26.562 1 95 212 ALA B C 1
ATOM 3889 O O . ALA B 1 212 ? 10.281 -44.625 -26.844 1 95 212 ALA B O 1
ATOM 3890 N N . VAL B 1 213 ? 8.633 -44.875 -25.344 1 95.81 213 VAL B N 1
ATOM 3891 C CA . VAL B 1 213 ? 9.516 -45.25 -24.25 1 95.81 213 VAL B CA 1
ATOM 3892 C C . VAL B 1 213 ? 8.906 -46.438 -23.484 1 95.81 213 VAL B C 1
ATOM 3894 O O . VAL B 1 213 ? 7.734 -46.75 -23.688 1 95.81 213 VAL B O 1
ATOM 3897 N N . SER B 1 214 ? 9.75 -47.031 -22.656 1 96.12 214 SER B N 1
ATOM 3898 C CA . SER B 1 214 ? 9.211 -48.094 -21.812 1 96.12 214 SER B CA 1
ATOM 3899 C C . SER B 1 214 ? 8.352 -47.531 -20.688 1 96.12 214 SER B C 1
ATOM 3901 O O . SER B 1 214 ? 8.531 -46.375 -20.266 1 96.12 214 SER B O 1
ATOM 3903 N N . PRO B 1 215 ? 7.406 -48.312 -20.219 1 95.62 215 PRO B N 1
ATOM 3904 C CA . PRO B 1 215 ? 6.602 -47.844 -19.078 1 95.62 215 PRO B CA 1
ATOM 3905 C C . PRO B 1 215 ? 7.449 -47.5 -17.859 1 95.62 215 PRO B C 1
ATOM 3907 O O . PRO B 1 215 ? 7.137 -46.531 -17.141 1 95.62 215 PRO B O 1
ATOM 3910 N N . ALA B 1 216 ? 8.492 -48.25 -17.672 1 96.06 216 ALA B N 1
ATOM 3911 C CA . ALA B 1 216 ? 9.383 -47.969 -16.547 1 96.06 216 ALA B CA 1
ATOM 3912 C C . ALA B 1 216 ? 10.07 -46.625 -16.703 1 96.06 216 ALA B C 1
ATOM 3914 O O . ALA B 1 216 ? 10.164 -45.844 -15.75 1 96.06 216 ALA B O 1
ATOM 3915 N N . HIS B 1 217 ? 10.547 -46.406 -17.859 1 96 217 HIS B N 1
ATOM 3916 C CA . HIS B 1 217 ? 11.203 -45.156 -18.156 1 96 217 HIS B CA 1
ATOM 3917 C C . HIS B 1 217 ? 10.219 -43.969 -18.062 1 96 217 HIS B C 1
ATOM 3919 O O . HIS B 1 217 ? 10.547 -42.906 -17.531 1 96 217 HIS B O 1
ATOM 3925 N N . PHE B 1 218 ? 9.023 -44.156 -18.547 1 95.69 218 PHE B N 1
ATOM 3926 C CA . PHE B 1 218 ? 7.973 -43.125 -18.469 1 95.69 218 PHE B CA 1
ATOM 3927 C C . PHE B 1 218 ? 7.68 -42.781 -17.031 1 95.69 218 PHE B C 1
ATOM 3929 O O . PHE B 1 218 ? 7.691 -41.594 -16.656 1 95.69 218 PHE B O 1
ATOM 3936 N N . SER B 1 219 ? 7.469 -43.75 -16.281 1 95.06 219 SER B N 1
ATOM 3937 C CA . SER B 1 219 ? 7.105 -43.531 -14.875 1 95.06 219 SER B CA 1
ATOM 3938 C C . SER B 1 219 ? 8.211 -42.812 -14.117 1 95.06 219 SER B C 1
ATOM 3940 O O . SER B 1 219 ? 7.941 -41.906 -13.328 1 95.06 219 SER B O 1
ATOM 3942 N N . ARG B 1 220 ? 9.406 -43.188 -14.336 1 95 220 ARG B N 1
ATOM 3943 C CA . ARG B 1 220 ? 10.539 -42.594 -13.656 1 95 220 ARG B CA 1
ATOM 3944 C C . ARG B 1 220 ? 10.695 -41.125 -14.055 1 95 220 ARG B C 1
ATOM 3946 O O . ARG B 1 220 ? 10.852 -40.25 -13.195 1 95 220 ARG B O 1
ATOM 3953 N N . ALA B 1 221 ? 10.648 -40.875 -15.312 1 93.81 221 ALA B N 1
ATOM 3954 C CA . ALA B 1 221 ? 10.789 -39.5 -15.82 1 93.81 221 ALA B CA 1
ATOM 3955 C C . ALA B 1 221 ? 9.641 -38.625 -15.344 1 93.81 221 ALA B C 1
ATOM 3957 O O . ALA B 1 221 ? 9.852 -37.469 -14.945 1 93.81 221 ALA B O 1
ATOM 3958 N N . PHE B 1 222 ? 8.469 -39.156 -15.43 1 92.88 222 PHE B N 1
ATOM 3959 C CA . PHE B 1 222 ? 7.289 -38.438 -15 1 92.88 222 PHE B CA 1
ATOM 3960 C C . PHE B 1 222 ? 7.41 -38.031 -13.531 1 92.88 222 PHE B C 1
ATOM 3962 O O . PHE B 1 222 ? 7.195 -36.844 -13.188 1 92.88 222 PHE B O 1
ATOM 3969 N N . LYS B 1 223 ? 7.777 -38.906 -12.711 1 91.56 223 LYS B N 1
ATOM 3970 C CA . LYS B 1 223 ? 7.938 -38.625 -11.289 1 91.56 223 LYS B CA 1
ATOM 3971 C C . LYS B 1 223 ? 9.086 -37.656 -11.047 1 91.56 223 LYS B C 1
ATOM 3973 O O . LYS B 1 223 ? 8.977 -36.781 -10.195 1 91.56 223 LYS B O 1
ATOM 3978 N N . LYS B 1 224 ? 10.086 -37.844 -11.75 1 89.69 224 LYS B N 1
ATOM 3979 C CA . LYS B 1 224 ? 11.242 -36.938 -11.609 1 89.69 224 LYS B CA 1
ATOM 3980 C C . LYS B 1 224 ? 10.867 -35.5 -11.898 1 89.69 224 LYS B C 1
ATOM 3982 O O . LYS B 1 224 ? 11.195 -34.594 -11.117 1 89.69 224 LYS B O 1
ATOM 3987 N N . TYR B 1 225 ? 10.133 -35.25 -12.953 1 89.38 225 TYR B N 1
ATOM 3988 C CA . TYR B 1 225 ? 9.906 -33.906 -13.43 1 89.38 225 TYR B CA 1
ATOM 3989 C C . TYR B 1 225 ? 8.664 -33.312 -12.773 1 89.38 225 TYR B C 1
ATOM 3991 O O . TYR B 1 225 ? 8.602 -32.094 -12.562 1 89.38 225 TYR B O 1
ATOM 3999 N N . THR B 1 226 ? 7.691 -34.156 -12.445 1 88.88 226 THR B N 1
ATOM 4000 C CA . THR B 1 226 ? 6.453 -33.625 -11.898 1 88.88 226 THR B CA 1
ATOM 4001 C C . THR B 1 226 ? 6.414 -33.781 -10.383 1 88.88 226 THR B C 1
ATOM 4003 O O . THR B 1 226 ? 5.637 -33.125 -9.703 1 88.88 226 THR B O 1
ATOM 4006 N N . GLY B 1 227 ? 7.195 -34.719 -9.898 1 86.56 227 GLY B N 1
ATOM 4007 C CA . GLY B 1 227 ? 7.219 -35 -8.469 1 86.56 227 GLY B CA 1
ATOM 4008 C C . GLY B 1 227 ? 6.137 -35.938 -8.031 1 86.56 227 GLY B C 1
ATOM 4009 O O . GLY B 1 227 ? 6.059 -36.312 -6.855 1 86.56 227 GLY B O 1
ATOM 4010 N N . MET B 1 228 ? 5.34 -36.438 -8.984 1 86.81 228 MET B N 1
ATOM 4011 C CA . MET B 1 228 ? 4.219 -37.312 -8.656 1 86.81 228 MET B CA 1
ATOM 4012 C C . MET B 1 228 ? 4.117 -38.469 -9.656 1 86.81 228 MET B C 1
ATOM 4014 O O . MET B 1 228 ? 4.695 -38.406 -10.742 1 86.81 228 MET B O 1
ATOM 4018 N N . THR B 1 229 ? 3.402 -39.438 -9.219 1 89.44 229 THR B N 1
ATOM 4019 C CA . THR B 1 229 ? 3.094 -40.531 -10.164 1 89.44 229 THR B CA 1
ATOM 4020 C C . THR B 1 229 ? 2.033 -40.062 -11.164 1 89.44 229 THR B C 1
ATOM 4022 O O . THR B 1 229 ? 1.314 -39.094 -10.914 1 89.44 229 THR B O 1
ATOM 4025 N N . LEU B 1 230 ? 1.972 -40.781 -12.242 1 90.12 230 LEU B N 1
ATOM 4026 C CA . LEU B 1 230 ? 0.957 -40.469 -13.242 1 90.12 230 LEU B CA 1
ATOM 4027 C C . LEU B 1 230 ? -0.442 -40.562 -12.641 1 90.12 230 LEU B C 1
ATOM 4029 O O . LEU B 1 230 ? -1.287 -39.688 -12.914 1 90.12 230 LEU B O 1
ATOM 4033 N N . THR B 1 231 ? -0.64 -41.531 -11.852 1 87.81 231 THR B N 1
ATOM 4034 C CA . THR B 1 231 ? -1.943 -41.719 -11.234 1 87.81 231 THR B CA 1
ATOM 4035 C C . THR B 1 231 ? -2.289 -40.562 -10.312 1 87.81 231 THR B C 1
ATOM 4037 O O . THR B 1 231 ? -3.398 -40.031 -10.367 1 87.81 231 THR B O 1
ATOM 4040 N N . ASP B 1 232 ? -1.367 -40.219 -9.5 1 87.69 232 ASP B N 1
ATOM 4041 C CA . ASP B 1 232 ? -1.587 -39.094 -8.594 1 87.69 232 ASP B CA 1
ATOM 4042 C C . ASP B 1 232 ? -1.823 -37.812 -9.359 1 87.69 232 ASP B C 1
ATOM 4044 O O . ASP B 1 232 ? -2.676 -37 -8.984 1 87.69 232 ASP B O 1
ATOM 4048 N N . TYR B 1 233 ? -1.055 -37.594 -10.367 1 89.25 233 TYR B N 1
ATOM 4049 C CA . TYR B 1 233 ? -1.205 -36.406 -11.211 1 89.25 233 TYR B CA 1
ATOM 4050 C C . TYR B 1 233 ? -2.592 -36.344 -11.836 1 89.25 233 TYR B C 1
ATOM 4052 O O . TYR B 1 233 ? -3.244 -35.312 -11.836 1 89.25 233 TYR B O 1
ATOM 4060 N N . ALA B 1 234 ? -2.959 -37.438 -12.406 1 88.5 234 ALA B N 1
ATOM 4061 C CA . ALA B 1 234 ? -4.27 -37.531 -13.047 1 88.5 234 ALA B CA 1
ATOM 4062 C C . ALA B 1 234 ? -5.383 -37.188 -12.062 1 88.5 234 ALA B C 1
ATOM 4064 O O . ALA B 1 234 ? -6.328 -36.469 -12.406 1 88.5 234 ALA B O 1
ATOM 4065 N N . LEU B 1 235 ? -5.25 -37.688 -10.938 1 88 235 LEU B N 1
ATOM 4066 C CA . LEU B 1 235 ? -6.254 -37.438 -9.914 1 88 235 LEU B CA 1
ATOM 4067 C C . LEU B 1 235 ? -6.27 -35.938 -9.539 1 88 235 LEU B C 1
ATOM 4069 O O . LEU B 1 235 ? -7.34 -35.344 -9.445 1 88 235 LEU B O 1
ATOM 4073 N N . ALA B 1 236 ? -5.105 -35.438 -9.312 1 88.06 236 ALA B N 1
ATOM 4074 C CA . ALA B 1 236 ? -5 -34.031 -8.977 1 88.06 236 ALA B CA 1
ATOM 4075 C C . ALA B 1 236 ? -5.605 -33.156 -10.078 1 88.06 236 ALA B C 1
ATOM 4077 O O . ALA B 1 236 ? -6.344 -32.219 -9.797 1 88.06 236 ALA B O 1
ATOM 4078 N N . ARG B 1 237 ? -5.301 -33.5 -11.211 1 88.69 237 ARG B N 1
ATOM 4079 C CA . ARG B 1 237 ? -5.793 -32.719 -12.359 1 88.69 237 ARG B CA 1
ATOM 4080 C C . ARG B 1 237 ? -7.312 -32.812 -12.453 1 88.69 237 ARG B C 1
ATOM 4082 O O . ARG B 1 237 ? -7.969 -31.812 -12.789 1 88.69 237 ARG B O 1
ATOM 4089 N N . ARG B 1 238 ? -7.84 -33.969 -12.273 1 89.81 238 ARG B N 1
ATOM 4090 C CA . ARG B 1 238 ? -9.289 -34.125 -12.289 1 89.81 238 ARG B CA 1
ATOM 4091 C C . ARG B 1 238 ? -9.953 -33.25 -11.242 1 89.81 238 ARG B C 1
ATOM 4093 O O . ARG B 1 238 ? -10.984 -32.625 -11.516 1 89.81 238 ARG B O 1
ATOM 4100 N N . VAL B 1 239 ? -9.367 -33.25 -10.141 1 90.5 239 VAL B N 1
ATOM 4101 C CA . VAL B 1 239 ? -9.93 -32.469 -9.055 1 90.5 239 VAL B CA 1
ATOM 4102 C C . VAL B 1 239 ? -9.844 -30.984 -9.398 1 90.5 239 VAL B C 1
ATOM 4104 O O . VAL B 1 239 ? -10.781 -30.219 -9.148 1 90.5 239 VAL B O 1
ATOM 4107 N N . ILE B 1 240 ? -8.75 -30.547 -9.938 1 87.81 240 ILE B N 1
ATOM 4108 C CA . ILE B 1 240 ? -8.562 -29.156 -10.312 1 87.81 240 ILE B CA 1
ATOM 4109 C C . ILE B 1 240 ? -9.578 -28.766 -11.383 1 87.81 240 ILE B C 1
ATOM 4111 O O . ILE B 1 240 ? -10.18 -27.688 -11.32 1 87.81 240 ILE B O 1
ATOM 4115 N N . MET B 1 241 ? -9.773 -29.594 -12.297 1 87.94 241 MET B N 1
ATOM 4116 C CA . MET B 1 241 ? -10.781 -29.375 -13.328 1 87.94 241 MET B CA 1
ATOM 4117 C C . MET B 1 241 ? -12.172 -29.25 -12.719 1 87.94 241 MET B C 1
ATOM 4119 O O . MET B 1 241 ? -12.977 -28.422 -13.148 1 87.94 241 MET B O 1
ATOM 4123 N N . ALA B 1 242 ? -12.406 -30.094 -11.805 1 91.31 242 ALA B N 1
ATOM 4124 C CA . ALA B 1 242 ? -13.695 -30.047 -11.125 1 91.31 242 ALA B CA 1
ATOM 4125 C C . ALA B 1 242 ? -13.898 -28.719 -10.406 1 91.31 242 ALA B C 1
ATOM 4127 O O . ALA B 1 242 ? -14.984 -28.141 -10.469 1 91.31 242 ALA B O 1
ATOM 4128 N N . LYS B 1 243 ? -12.852 -28.312 -9.75 1 89.12 243 LYS B N 1
ATOM 4129 C CA . LYS B 1 243 ? -12.914 -27.016 -9.086 1 89.12 243 LYS B CA 1
ATOM 4130 C C . LYS B 1 243 ? -13.281 -25.906 -10.07 1 89.12 243 LYS B C 1
ATOM 4132 O O . LYS B 1 243 ? -14.125 -25.062 -9.773 1 89.12 243 LYS B O 1
ATOM 4137 N N . GLU B 1 244 ? -12.656 -25.922 -11.148 1 85.62 244 GLU B N 1
ATOM 4138 C CA . GLU B 1 244 ? -12.906 -24.906 -12.172 1 85.62 244 GLU B CA 1
ATOM 4139 C C . GLU B 1 244 ? -14.336 -25 -12.695 1 85.62 244 GLU B C 1
ATOM 4141 O O . GLU B 1 244 ? -14.992 -23.984 -12.906 1 85.62 244 GLU B O 1
ATOM 4146 N N . HIS B 1 245 ? -14.727 -26.188 -12.898 1 89.19 245 HIS B N 1
ATOM 4147 C CA . HIS B 1 245 ? -16.078 -26.422 -13.398 1 89.19 245 HIS B CA 1
ATOM 4148 C C . HIS B 1 245 ? -17.125 -25.938 -12.414 1 89.19 245 HIS B C 1
ATOM 4150 O O . HIS B 1 245 ? -18.125 -25.344 -12.812 1 89.19 245 HIS B O 1
ATOM 4156 N N . LEU B 1 246 ? -16.891 -26.141 -11.188 1 90.25 246 LEU B N 1
ATOM 4157 C CA . LEU B 1 246 ? -17.844 -25.781 -10.141 1 90.25 246 LEU B CA 1
ATOM 4158 C C . LEU B 1 246 ? -18 -24.266 -10.047 1 90.25 246 LEU B C 1
ATOM 4160 O O . LEU B 1 246 ? -19.062 -23.781 -9.648 1 90.25 246 LEU B O 1
ATOM 4164 N N . LEU B 1 247 ? -17 -23.578 -10.398 1 83.62 247 LEU B N 1
ATOM 4165 C CA . LEU B 1 247 ? -17.031 -22.125 -10.305 1 83.62 247 LEU B CA 1
ATOM 4166 C C . LEU B 1 247 ? -17.688 -21.516 -11.531 1 83.62 247 LEU B C 1
ATOM 4168 O O . LEU B 1 247 ? -18.203 -20.391 -11.469 1 83.62 247 LEU B O 1
ATOM 4172 N N . ARG B 1 248 ? -17.719 -22.094 -12.609 1 82.5 248 ARG B N 1
ATOM 4173 C CA . ARG B 1 248 ? -18.156 -21.516 -13.875 1 82.5 248 ARG B CA 1
ATOM 4174 C C . ARG B 1 248 ? -19.609 -21.844 -14.156 1 82.5 248 ARG B C 1
ATOM 4176 O O . ARG B 1 248 ? -20.297 -21.109 -14.875 1 82.5 248 ARG B O 1
ATOM 4183 N N . ASN B 1 249 ? -20.016 -23.016 -13.695 1 81.69 249 ASN B N 1
ATOM 4184 C CA . ASN B 1 249 ? -21.344 -23.469 -14.078 1 81.69 249 ASN B CA 1
ATOM 4185 C C . ASN B 1 249 ? -22.109 -24.031 -12.883 1 81.69 249 ASN B C 1
ATOM 4187 O O . ASN B 1 249 ? -21.562 -24.172 -11.789 1 81.69 249 ASN B O 1
ATOM 4191 N N . ASP B 1 250 ? -23.453 -24.281 -13.172 1 86.81 250 ASP B N 1
ATOM 4192 C CA . ASP B 1 250 ? -24.328 -24.812 -12.133 1 86.81 250 ASP B CA 1
ATOM 4193 C C . ASP B 1 250 ? -24.656 -26.281 -12.383 1 86.81 250 ASP B C 1
ATOM 4195 O O . ASP B 1 250 ? -25.719 -26.766 -11.984 1 86.81 250 ASP B O 1
ATOM 4199 N N . ASP B 1 251 ? -23.734 -26.891 -13.008 1 91.44 251 ASP B N 1
ATOM 4200 C CA . ASP B 1 251 ? -23.953 -28.312 -13.305 1 91.44 251 ASP B CA 1
ATOM 4201 C C . ASP B 1 251 ? -24.094 -29.125 -12.016 1 91.44 251 ASP B C 1
ATOM 4203 O O . ASP B 1 251 ? -23.641 -28.703 -10.953 1 91.44 251 ASP B O 1
ATOM 4207 N N . THR B 1 252 ? -24.75 -30.297 -12.188 1 93.62 252 THR B N 1
ATOM 4208 C CA . THR B 1 252 ? -24.859 -31.219 -11.047 1 93.62 252 THR B CA 1
ATOM 4209 C C . THR B 1 252 ? -23.484 -31.812 -10.719 1 93.62 252 THR B C 1
ATOM 4211 O O . THR B 1 252 ? -22.609 -31.859 -11.57 1 93.62 252 THR B O 1
ATOM 4214 N N . MET B 1 253 ? -23.422 -32.344 -9.508 1 95 253 MET B N 1
ATOM 4215 C CA . MET B 1 253 ? -22.172 -32.938 -9.094 1 95 253 MET B CA 1
ATOM 4216 C C . MET B 1 253 ? -21.844 -34.156 -9.969 1 95 253 MET B C 1
ATOM 4218 O O . MET B 1 253 ? -20.688 -34.406 -10.273 1 95 253 MET B O 1
ATOM 4222 N N . ALA B 1 254 ? -22.875 -34.844 -10.359 1 94.31 254 ALA B N 1
ATOM 4223 C CA . ALA B 1 254 ? -22.703 -36 -11.227 1 94.31 254 ALA B CA 1
ATOM 4224 C C . ALA B 1 254 ? -22.141 -35.594 -12.586 1 94.31 254 ALA B C 1
ATOM 4226 O O . ALA B 1 254 ? -21.25 -36.25 -13.125 1 94.31 254 ALA B O 1
ATOM 4227 N N . SER B 1 255 ? -22.688 -34.562 -13.086 1 94.06 255 SER B N 1
ATOM 4228 C CA . SER B 1 255 ? -22.234 -34.062 -14.375 1 94.06 255 SER B CA 1
ATOM 4229 C C . SER B 1 255 ? -20.781 -33.594 -14.297 1 94.06 255 SER B C 1
ATOM 4231 O O . SER B 1 255 ? -19.984 -33.844 -15.203 1 94.06 255 SER B O 1
ATOM 4233 N N . VAL B 1 256 ? -20.438 -32.906 -13.234 1 94.31 256 VAL B N 1
ATOM 4234 C CA . VAL B 1 256 ? -19.078 -32.406 -13.031 1 94.31 256 VAL B CA 1
ATOM 4235 C C . VAL B 1 256 ? -18.125 -33.594 -12.914 1 94.31 256 VAL B C 1
ATOM 4237 O O . VAL B 1 256 ? -17.062 -33.594 -13.539 1 94.31 256 VAL B O 1
ATOM 4240 N N . ALA B 1 257 ? -18.5 -34.562 -12.133 1 93.56 257 ALA B N 1
ATOM 4241 C CA . ALA B 1 257 ? -17.672 -35.75 -11.945 1 93.56 257 ALA B CA 1
ATOM 4242 C C . ALA B 1 257 ? -17.391 -36.438 -13.273 1 93.56 257 ALA B C 1
ATOM 4244 O O . ALA B 1 257 ? -16.234 -36.781 -13.562 1 93.56 257 ALA B O 1
ATOM 4245 N N . ASP B 1 258 ? -18.391 -36.531 -14.047 1 90.38 258 ASP B N 1
ATOM 4246 C CA . ASP B 1 258 ? -18.281 -37.219 -15.344 1 90.38 258 ASP B CA 1
ATOM 4247 C C . ASP B 1 258 ? -17.391 -36.406 -16.297 1 90.38 258 ASP B C 1
ATOM 4249 O O . ASP B 1 258 ? -16.516 -36.938 -16.953 1 90.38 258 ASP B O 1
ATOM 4253 N N . ALA B 1 259 ? -17.609 -35.188 -16.297 1 89.25 259 ALA B N 1
ATOM 4254 C CA . ALA B 1 259 ? -16.875 -34.312 -17.188 1 89.25 259 ALA B CA 1
ATOM 4255 C C . ALA B 1 259 ? -15.383 -34.312 -16.844 1 89.25 259 ALA B C 1
ATOM 4257 O O . ALA B 1 259 ? -14.539 -34.094 -17.703 1 89.25 259 ALA B O 1
ATOM 4258 N N . CYS B 1 260 ? -15.109 -34.562 -15.617 1 90.94 260 CYS B N 1
ATOM 4259 C CA . CYS B 1 260 ? -13.727 -34.5 -15.148 1 90.94 260 CYS B CA 1
ATOM 4260 C C . CYS B 1 260 ? -13.086 -35.875 -15.141 1 90.94 260 CYS B C 1
ATOM 4262 O O . CYS B 1 260 ? -11.922 -36 -14.766 1 90.94 260 CYS B O 1
ATOM 4264 N N . GLY B 1 261 ? -13.797 -36.906 -15.5 1 88.56 261 GLY B N 1
ATOM 4265 C CA . GLY B 1 261 ? -13.219 -38.219 -15.734 1 88.56 261 GLY B CA 1
ATOM 4266 C C . GLY B 1 261 ? -13.242 -39.094 -14.508 1 88.56 261 GLY B C 1
ATOM 4267 O O . GLY B 1 261 ? -12.453 -40.031 -14.391 1 88.56 261 GLY B O 1
ATOM 4268 N N . PHE B 1 262 ? -14.117 -38.812 -13.562 1 91.25 262 PHE B N 1
ATOM 4269 C CA . PHE B 1 262 ? -14.258 -39.719 -12.414 1 91.25 262 PHE B CA 1
ATOM 4270 C C . PHE B 1 262 ? -15.141 -40.906 -12.75 1 91.25 262 PHE B C 1
ATOM 4272 O O . PHE B 1 262 ? -16.141 -40.75 -13.461 1 91.25 262 PHE B O 1
ATOM 4279 N N . GLU B 1 263 ? -14.688 -42.031 -12.227 1 86.69 263 GLU B N 1
ATOM 4280 C CA . GLU B 1 263 ? -15.383 -43.281 -12.539 1 86.69 263 GLU B CA 1
ATOM 4281 C C . GLU B 1 263 ? -16.672 -43.406 -11.734 1 86.69 263 GLU B C 1
ATOM 4283 O O . GLU B 1 263 ? -17.594 -44.125 -12.141 1 86.69 263 GLU B O 1
ATOM 4288 N N . SER B 1 264 ? -16.688 -42.812 -10.523 1 92.25 264 SER B N 1
ATOM 4289 C CA . SER B 1 264 ? -17.875 -42.906 -9.672 1 92.25 264 SER B CA 1
ATOM 4290 C C . SER B 1 264 ? -18 -41.656 -8.805 1 92.25 264 SER B C 1
ATOM 4292 O O . SER B 1 264 ? -17.016 -40.969 -8.516 1 92.25 264 SER B O 1
ATOM 4294 N N . LEU B 1 265 ? -19.203 -41.406 -8.461 1 94.12 265 LEU B N 1
ATOM 4295 C CA . LEU B 1 265 ? -19.516 -40.25 -7.648 1 94.12 265 LEU B CA 1
ATOM 4296 C C . LEU B 1 265 ? -18.906 -40.375 -6.262 1 94.12 265 LEU B C 1
ATOM 4298 O O . LEU B 1 265 ? -18.328 -39.406 -5.746 1 94.12 265 LEU B O 1
ATOM 4302 N N . PRO B 1 266 ? -18.984 -41.562 -5.664 1 95 266 PRO B N 1
ATOM 4303 C CA . PRO B 1 266 ? -18.328 -41.688 -4.367 1 95 266 PRO B CA 1
ATOM 4304 C C . PRO B 1 266 ? -16.812 -41.438 -4.438 1 95 266 PRO B C 1
ATOM 4306 O O . PRO B 1 266 ? -16.25 -40.812 -3.541 1 95 266 PRO B O 1
ATOM 4309 N N . HIS B 1 267 ? -16.266 -41.938 -5.5 1 94 267 HIS B N 1
ATOM 4310 C CA . HIS B 1 267 ? -14.844 -41.688 -5.688 1 94 267 HIS B CA 1
ATOM 4311 C C . HIS B 1 267 ? -14.555 -40.219 -5.883 1 94 267 HIS B C 1
ATOM 4313 O O . HIS B 1 267 ? -13.578 -39.688 -5.348 1 94 267 HIS B O 1
ATOM 4319 N N . PHE B 1 268 ? -15.406 -39.562 -6.613 1 95.31 268 PHE B N 1
ATOM 4320 C CA . PHE B 1 268 ? -15.305 -38.125 -6.82 1 95.31 268 PHE B CA 1
ATOM 4321 C C . PHE B 1 268 ? -15.359 -37.375 -5.488 1 95.31 268 PHE B C 1
ATOM 4323 O O . PHE B 1 268 ? -14.469 -36.562 -5.18 1 95.31 268 PHE B O 1
ATOM 4330 N N . TYR B 1 269 ? -16.234 -37.656 -4.707 1 94.81 269 TYR B N 1
ATOM 4331 C CA . TYR B 1 269 ? -16.422 -36.969 -3.43 1 94.81 269 TYR B CA 1
ATOM 4332 C C . TYR B 1 269 ? -15.234 -37.188 -2.51 1 94.81 269 TYR B C 1
ATOM 4334 O O . TYR B 1 269 ? -14.711 -36.25 -1.916 1 94.81 269 TYR B O 1
ATOM 4342 N N . ARG B 1 270 ? -14.812 -38.375 -2.426 1 93.81 270 ARG B N 1
ATOM 4343 C CA . ARG B 1 270 ? -13.727 -38.719 -1.526 1 93.81 270 ARG B CA 1
ATOM 4344 C C . ARG B 1 270 ? -12.43 -38.031 -1.931 1 93.81 270 ARG B C 1
ATOM 4346 O O . ARG B 1 270 ? -11.734 -37.469 -1.088 1 93.81 270 ARG B O 1
ATOM 4353 N N . GLN B 1 271 ? -12.141 -38.156 -3.227 1 91.56 271 GLN B N 1
ATOM 4354 C CA . GLN B 1 271 ? -10.875 -37.594 -3.713 1 91.56 271 GLN B CA 1
ATOM 4355 C C . GLN B 1 271 ? -10.883 -36.062 -3.67 1 91.56 271 GLN B C 1
ATOM 4357 O O . GLN B 1 271 ? -9.867 -35.438 -3.371 1 91.56 271 GLN B O 1
ATOM 4362 N N . PHE B 1 272 ? -12.031 -35.5 -4.004 1 93.06 272 PHE B N 1
ATOM 4363 C CA . PHE B 1 272 ? -12.164 -34.031 -3.934 1 93.06 272 PHE B CA 1
ATOM 4364 C C . PHE B 1 272 ? -11.891 -33.531 -2.518 1 93.06 272 PHE B C 1
ATOM 4366 O O . PHE B 1 272 ? -11.094 -32.625 -2.32 1 93.06 272 PHE B O 1
ATOM 4373 N N . LYS B 1 273 ? -12.43 -34.125 -1.614 1 91.19 273 LYS B N 1
ATOM 4374 C CA . LYS B 1 273 ? -12.25 -33.75 -0.217 1 91.19 273 LYS B CA 1
ATOM 4375 C C . LYS B 1 273 ? -10.805 -33.969 0.234 1 91.19 273 LYS B C 1
ATOM 4377 O O . LYS B 1 273 ? -10.242 -33.156 0.954 1 91.19 273 LYS B O 1
ATOM 4382 N N . LYS B 1 274 ? -10.289 -35.062 -0.154 1 87.19 274 LYS B N 1
ATOM 4383 C CA . LYS B 1 274 ? -8.914 -35.406 0.217 1 87.19 274 LYS B CA 1
ATOM 4384 C C . LYS B 1 274 ? -7.941 -34.344 -0.29 1 87.19 274 LYS B C 1
ATOM 4386 O O . LYS B 1 274 ? -7.02 -33.938 0.427 1 87.19 274 LYS B O 1
ATOM 4391 N N . ILE B 1 275 ? -8.18 -33.875 -1.46 1 84.25 275 ILE B N 1
ATOM 4392 C CA . ILE B 1 275 ? -7.227 -32.969 -2.115 1 84.25 275 ILE B CA 1
ATOM 4393 C C . ILE B 1 275 ? -7.512 -31.531 -1.705 1 84.25 275 ILE B C 1
ATOM 4395 O O . ILE B 1 275 ? -6.582 -30.734 -1.515 1 84.25 275 ILE B O 1
ATOM 4399 N N . THR B 1 276 ? -8.805 -31.156 -1.54 1 84.31 276 THR B N 1
ATOM 4400 C CA . THR B 1 276 ? -9.148 -29.75 -1.336 1 84.31 276 THR B CA 1
ATOM 4401 C C . THR B 1 276 ? -9.453 -29.469 0.133 1 84.31 276 THR B C 1
ATOM 4403 O O . THR B 1 276 ? -9.484 -28.312 0.562 1 84.31 276 THR B O 1
ATOM 4406 N N . GLY B 1 277 ? -9.742 -30.453 0.868 1 83.38 277 GLY B N 1
ATOM 4407 C CA . GLY B 1 277 ? -10.078 -30.312 2.275 1 83.38 277 GLY B CA 1
ATOM 4408 C C . GLY B 1 277 ? -11.555 -30.031 2.514 1 83.38 277 GLY B C 1
ATOM 4409 O O . GLY B 1 277 ? -11.992 -29.922 3.66 1 83.38 277 GLY B O 1
ATOM 4410 N N . THR B 1 278 ? -12.289 -29.922 1.478 1 88.06 278 THR B N 1
ATOM 4411 C CA . THR B 1 278 ? -13.719 -29.656 1.599 1 88.06 278 THR B CA 1
ATOM 4412 C C . THR B 1 278 ? -14.508 -30.438 0.555 1 88.06 278 THR B C 1
ATOM 4414 O O . THR B 1 278 ? -13.922 -31.109 -0.302 1 88.06 278 THR B O 1
ATOM 4417 N N . THR B 1 279 ? -15.828 -30.422 0.677 1 93.25 279 THR B N 1
ATOM 4418 C CA . THR B 1 279 ? -16.672 -31.094 -0.297 1 93.25 279 THR B CA 1
ATOM 4419 C C . THR B 1 279 ? -16.922 -30.219 -1.515 1 93.25 279 THR B C 1
ATOM 4421 O O . THR B 1 279 ? -16.828 -28.984 -1.427 1 93.25 279 THR B O 1
ATOM 4424 N N . PRO B 1 280 ? -17.234 -30.891 -2.633 1 93.56 280 PRO B N 1
ATOM 4425 C CA . PRO B 1 280 ? -17.531 -30.078 -3.82 1 93.56 280 PRO B CA 1
ATOM 4426 C C . PRO B 1 280 ? -18.672 -29.094 -3.59 1 93.56 280 PRO B C 1
ATOM 4428 O O . PRO B 1 280 ? -18.594 -27.938 -4.02 1 93.56 280 PRO B O 1
ATOM 4431 N N . ALA B 1 281 ? -19.688 -29.5 -2.959 1 91.44 281 ALA B N 1
ATOM 4432 C CA . ALA B 1 281 ? -20.828 -28.625 -2.695 1 91.44 281 ALA B CA 1
ATOM 4433 C C . ALA B 1 281 ? -20.422 -27.453 -1.808 1 91.44 281 ALA B C 1
ATOM 4435 O O . ALA B 1 281 ? -20.812 -26.312 -2.062 1 91.44 281 ALA B O 1
ATOM 4436 N N . ALA B 1 282 ? -19.75 -27.75 -0.823 1 91.31 282 ALA B N 1
ATOM 4437 C CA . ALA B 1 282 ? -19.281 -26.703 0.082 1 91.31 282 ALA B CA 1
ATOM 4438 C C . ALA B 1 282 ? -18.359 -25.719 -0.642 1 91.31 282 ALA B C 1
ATOM 4440 O O . ALA B 1 282 ? -18.438 -24.516 -0.42 1 91.31 282 ALA B O 1
ATOM 4441 N N . TYR B 1 283 ? -17.516 -26.281 -1.443 1 88.75 283 TYR B N 1
ATOM 4442 C CA . TYR B 1 283 ? -16.594 -25.453 -2.227 1 88.75 283 TYR B CA 1
ATOM 4443 C C . TYR B 1 283 ? -17.359 -24.469 -3.102 1 88.75 283 TYR B C 1
ATOM 4445 O O . TYR B 1 283 ? -17.062 -23.266 -3.113 1 88.75 283 TYR B O 1
ATOM 4453 N N . ARG B 1 284 ? -18.312 -24.969 -3.775 1 88.94 284 ARG B N 1
ATOM 4454 C CA . ARG B 1 284 ? -19.141 -24.125 -4.645 1 88.94 284 ARG B CA 1
ATOM 4455 C C . ARG B 1 284 ? -19.828 -23.016 -3.846 1 88.94 284 ARG B C 1
ATOM 4457 O O . ARG B 1 284 ? -19.875 -21.875 -4.281 1 88.94 284 ARG B O 1
ATOM 4464 N N . ARG B 1 285 ? -20.328 -23.25 -2.709 1 85.06 285 ARG B N 1
ATOM 4465 C CA . ARG B 1 285 ? -21.031 -22.297 -1.865 1 85.06 285 ARG B CA 1
ATOM 4466 C C . ARG B 1 285 ? -20.094 -21.219 -1.354 1 85.06 285 ARG B C 1
ATOM 4468 O O . ARG B 1 285 ? -20.469 -20.047 -1.299 1 85.06 285 ARG B O 1
ATOM 4475 N N . THR B 1 286 ? -18.969 -21.625 -1.003 1 78.69 286 THR B N 1
ATOM 4476 C CA . THR B 1 286 ? -18.016 -20.703 -0.395 1 78.69 286 THR B CA 1
ATOM 4477 C C . THR B 1 286 ? -17.438 -19.766 -1.439 1 78.69 286 THR B C 1
ATOM 4479 O O . THR B 1 286 ? -17.219 -18.578 -1.16 1 78.69 286 THR B O 1
ATOM 4482 N N . MET B 1 287 ? -17.219 -20.266 -2.598 1 74.88 287 MET B N 1
ATOM 4483 C CA . MET B 1 287 ? -16.547 -19.453 -3.619 1 74.88 287 MET B CA 1
ATOM 4484 C C . MET B 1 287 ? -17.547 -18.516 -4.293 1 74.88 287 MET B C 1
ATOM 4486 O O . MET B 1 287 ? -17.156 -17.469 -4.82 1 74.88 287 MET B O 1
ATOM 4490 N N . ASN B 1 288 ? -18.781 -18.906 -4.332 1 64.06 288 ASN B N 1
ATOM 4491 C CA . ASN B 1 288 ? -19.812 -18.047 -4.895 1 64.06 288 ASN B CA 1
ATOM 4492 C C . ASN B 1 288 ? -20.344 -17.062 -3.859 1 64.06 288 ASN B C 1
ATOM 4494 O O . ASN B 1 288 ? -21.172 -16.203 -4.184 1 64.06 288 ASN B O 1
ATOM 4498 N N . ALA B 1 289 ? -19.984 -17.219 -2.727 1 55.12 289 ALA B N 1
ATOM 4499 C CA . ALA B 1 289 ? -20.422 -16.266 -1.703 1 55.12 289 ALA B CA 1
ATOM 4500 C C . ALA B 1 289 ? -19.531 -15.031 -1.681 1 55.12 289 ALA B C 1
ATOM 4502 O O . ALA B 1 289 ? -18.359 -15.102 -2.027 1 55.12 289 ALA B O 1
#

InterPro domains:
  IPR003313 AraC-type arabinose-binding/dimerisation domain [PF02311] (22-159)
  IPR009057 Homedomain-like superfamily [SSF46689] (186-234)
  IPR009057 Homedomain-like superfamily [SSF46689] (237-287)
  IPR014710 RmlC-like jelly roll fold [G3DSA:2.60.120.10] (7-87)
  IPR018060 AraC-like, DNA binding HTH domain [PF12833] (207-285)
  IPR018060 AraC-like, DNA binding HTH domain [PS01124] (188-286)
  IPR018060 AraC-like, DNA binding HTH domain [SM00342] (201-284)
  IPR018062 HTH domain AraC-type, conserved site [PS00041] (238-280)
  IPR037923 Transcription regulator HTH-like [SSF51215] (31-168)
  IPR050204 AraC/XylS family transcriptional regulators [PTHR46796] (24-288)

Sequence (578 aa):
MVHSPVRTTIQAESGIPFRLVYADTKAPQNELPDHLHDWHEIIYVYRGQGTIFIDTGLEDMQAGDLFIIPGSTVHRALPDEVNPVTSSALFFSPGLLASAAGGSASFLLSLFERCRRRRVYKRQLAVDEQAKVRTFIDEIHAELELGNPLSAHAVLLHLQLLLIFLERLEDADPASSAHSSSGPGWLSAILSNIDDKLRGGLSLSELAVQAAVSPAHFSRAFKKYTGMTLTDYALARRVIMAKEHLLRNDDTMASVADACGFESLPHFYRQFKKITGTTPAAYRRTMNAMVHSPVRTTIQAESGIPFRLVYADTKAPQNELPDHLHDWHEIIYVYRGQGTIFIDTGLEDMQAGDLFIIPGSTVHRALPDEVNPVTSSALFFSPGLLASAAGGSASFLLSLFERCRRRRVYKRQLAVDEQAKVRTFIDEIHAELELGNPLSAHAVLLHLQLLLIFLERLEDADPASSAHSSSGPGWLSAILSNIDDKLRGGLSLSELAVQAAVSPAHFSRAFKKYTGMTLTDYALARRVIMAKEHLLRNDDTMASVADACGFESLPHFYRQFKKITGTTPAAYRRTMNA

pLDDT: mean 87.86, std 11.43, range [30.41, 98.75]